Protein AF-A0A0G2EEY4-F1 (afdb_monomer)

Organism: Phaeomoniella chlamydospora (NCBI:txid158046)

Sequence (647 aa):
MYRKHAPSTPTSAEQTAELMSRESFTLDEAPPTPATPGHANTSFKDLPVQDKKSFLLLVMLYFLQGIPMGLAMGSLPFLLKSHLSYGQIGIFSLASYPYSIKLLWSPIVDAIWNPTFGRRKSWIVPVQFLSGLSMIYLGGQIDEMMVAAGANGGSGVWNFTGWWFFLVFMCATQDIAVDGWAISLLSISNISYASTAQTVGLTAGSFLSHTIFLALNAPEFANTWLRKTPKDSGLLTLGGYMIFWGWAYIAITIGMALLKREEKTKEREGIMSVYRSMWGIMKLKNIITIIIIHLISKIGFVTNDAVTNLKLLDKGFGQANLALVVMIDFPFEISLGYYAGKWSNQYGSLTIWSWAFVGRLVAAVFGQLVVMIYPAGPDASVPFWYMLTVIFSHVFSTFMNTVMFVAVSAFHARIADPTIGGTYMTLLATVSNLGGTFPKYFILKLVDLFTMAQSVISTPPTSAQPSPEAVPTATKVLDDIFSSSPNNGHHSTTHMAPAEESLSDLPALRRQHVTAGYREGLSIAKAKTIQAGFDAGYPLGVELGLTVGRVFGILEAIIAATEKSGREPDKLKTLLVRAKRELTVPNFLEGVNDEDLGRDMATQQANDQATHDGIGTQHAPIFAKEKVEQLEEWEKVLEKMFTKQAL

Secondary structure (DSSP, 8-state):
-----PPPPPPHHHHHHHHHTSTT--SSS-------S------GGGS-HHHHHHHHHHHHHHHHHHHHHHIIIIIHHHHGGGTS-HHHHHHHHGGGHHHHHGGGTHHHHHH--BTTTBTTHHHHHHHHHHHHHHHHHHHHHHHHHHHHHHSGGGTHHHHHHHHHHHHHHHHHHHHHHHHHHHHHHS-GGGTTHHHHHHHHHHHHHHHIIIIIHHHHH-HHHHHHHT-SS--SS-SS-HHHHHHHHHHHHHHHHHHHHHH--------PPPHHHHHHHHHHHHTSHHHHHHHHHHHHHGGGTHHHHHHHHHHHHHTT--HHHHHHHHHHHHHHHHHHHHHHHHHHHHH-HHHHHHHHHHHHHHHHHHHHHHHHT----TTPPPPHHHHHHHHHHHHHHHHHHHHHHHHHHHHHHHHS-GGGHHHHHHHHHHHHHHHHHHHHHHHHHHHHHH--------PPPP-------PPPPTTTTTTTSS-----------------------HHHHHHHHHHHHHHHHHHHHHHHHHHHHHHHHHHHHHHHHHHHHHHHHHHHHHHHHHHHTT---HHHHHHHHHHHHHTSHHHHHTT--HHHHHHHHHHHTTSTT--GGGHHHHHHHHHHHHHHHHHHHHHHHHHHHHHHH--

pLDDT: mean 73.18, std 21.39, range [23.12, 98.31]

Solvent-accessible surface area (backbone atoms only — not comparable to full-atom values): 35753 Å² total; per-residue (Å²): 143,83,83,87,79,76,85,76,79,82,49,74,66,56,55,50,52,53,52,66,67,37,93,84,56,61,87,90,51,80,74,83,70,83,67,69,98,52,66,48,78,60,50,81,87,65,45,54,72,64,38,50,53,41,41,53,50,44,19,50,55,26,19,55,46,9,33,63,48,12,28,65,79,45,34,43,60,58,68,39,51,87,43,36,56,72,72,52,48,54,56,40,56,56,20,58,47,42,60,68,52,39,58,78,51,27,33,49,59,70,34,58,56,42,55,91,68,8,61,45,50,54,46,40,44,58,36,37,43,52,42,11,52,49,28,33,57,43,18,76,44,40,70,61,46,48,54,44,16,35,36,85,90,38,65,31,36,56,60,52,22,48,56,46,27,50,46,36,38,33,41,34,53,35,48,36,34,50,60,31,38,37,64,75,52,29,55,85,68,51,36,31,45,46,30,20,21,42,49,38,11,27,50,52,18,18,42,47,33,17,61,52,40,49,47,35,35,33,22,67,53,29,35,74,75,74,41,96,65,79,54,92,57,31,80,41,51,72,28,59,51,31,32,52,49,10,50,48,36,39,54,52,40,51,51,48,65,72,71,53,85,61,78,71,60,87,86,72,57,54,47,68,54,44,48,50,50,53,54,54,50,62,68,35,68,68,48,44,51,50,50,52,48,31,46,50,62,39,64,74,32,44,58,43,76,69,39,41,70,49,54,36,44,78,63,62,60,43,46,71,52,51,54,50,41,54,63,63,33,48,66,51,53,47,56,45,22,54,50,24,20,50,48,23,36,62,69,34,21,67,57,48,21,52,54,20,50,53,49,28,44,53,28,25,55,49,40,50,49,54,58,69,66,55,86,69,57,98,86,61,78,82,52,70,71,56,53,53,50,52,39,50,38,47,43,52,32,50,47,21,49,44,30,26,50,25,8,49,44,21,42,44,55,72,72,35,51,81,93,54,20,24,35,47,41,34,45,54,54,36,45,43,51,44,16,51,59,64,52,48,62,60,48,54,55,48,48,58,74,73,50,82,82,80,79,78,82,76,75,80,83,79,82,90,83,93,78,79,92,75,79,84,65,87,67,66,79,53,71,75,81,76,84,88,88,88,86,90,85,89,89,86,88,86,87,84,88,84,86,89,84,90,79,82,65,66,68,59,52,53,51,50,52,52,54,47,50,50,50,47,50,51,49,51,49,47,56,58,51,51,47,53,51,44,67,62,45,48,64,54,53,49,52,53,51,52,52,54,50,49,55,51,51,51,52,52,49,52,41,54,54,33,51,75,70,75,45,87,47,64,72,55,54,51,49,48,56,49,49,64,55,54,68,30,74,67,61,62,56,64,82,71,56,67,67,59,58,52,52,52,53,61,59,47,69,73,51,91,78,77,58,86,80,56,59,71,71,60,50,56,60,54,56,49,50,60,53,48,53,56,50,53,52,53,49,54,54,48,52,54,50,52,60,64,70,76,106

InterPro domains:
  IPR004752 AmpG-like permease/Acetyl-coenzyme A transporter 1 [PTHR12778] (41-454)
  IPR019191 Essential protein Yae1, N-terminal [PF09811] (517-555)
  IPR024371 Acetyl-coenzyme A transporter 1-like [PF13000] (55-265)
  IPR024371 Acetyl-coenzyme A transporter 1-like [PF13000] (347-457)
  IPR036259 MFS transporter superfamily [G3DSA:1.20.1250.20] (45-459)
  IPR036259 MFS transporter superfamily [SSF103473] (51-451)

Foldseek 3Di:
DDDDDDDDDDDPVNVVVVLVPFPPDDPVDDDPDPPPLAQDLQALVRFDPQQVVLLVLLLQLLLLLLQLVLQQVAVVLLVLVVQDDPVLSVVLNVLQCLLLVLLVCLLVLLQDADLVQASLLRQQLVLLLVLLVLLLVCLVCVVVLSNQCSPPVRPSSVVVSVSSSSNNNSSSSNLLSSQLVLLVRHPLNQSLSSLLSNQLNNLNNSCCNHLVVNCQQQQVSCPPPPDPDGDRGGNDDSSNSSNVSSVVSNVSSVVCSPPDGHTRDDDGDDSVRLVVVLVVQCPDPVNVVLLVCLQALQVLQLCLVQPLVLLCVVQPVAVVLVSVLVVVLSVLSSVLSSVLSSCCSVVNLVVQLVVLSVLLSVLSVLSVVLSVVQPDDNPDDRDPVSSVSNSCSSNSNSSSVSSNSSSVLSVQSSPADSSSRSSSSSVSVSSNVCSSPVCNVVSVVVCVVPDDDDDDPDDDDDDDDDDDDDDDDPRVSSSPPHDDDDDDDDDDDDDDDDDDDDDDCVVVVVVVVVVVVVVVVVVCVCVVQVVVLCVLCVVLVVVLVVLLVVLLVLLVVVCVVCVVVVHDCVVSVVVNVVSVVCSDPCNLPVPDDVVVVVVVVVVVVVPPDDDPNPPSNPVSVVSSVVSVVVSVVSVVVSVVVVVVVVD

Structure (mmCIF, N/CA/C/O backbone):
data_AF-A0A0G2EEY4-F1
#
_entry.id   AF-A0A0G2EEY4-F1
#
loop_
_atom_site.group_PDB
_atom_site.id
_atom_site.type_symbol
_atom_site.label_atom_id
_atom_site.label_alt_id
_atom_site.label_comp_id
_atom_site.label_asym_id
_atom_site.label_entity_id
_atom_site.label_seq_id
_atom_site.pdbx_PDB_ins_code
_atom_site.Cartn_x
_atom_site.Cartn_y
_atom_site.Cartn_z
_atom_site.occupancy
_atom_site.B_iso_or_equiv
_atom_site.auth_seq_id
_atom_site.auth_comp_id
_atom_site.auth_asym_id
_atom_site.auth_atom_id
_atom_site.pdbx_PDB_model_num
ATOM 1 N N . MET A 1 1 ? 12.307 11.952 57.443 1.00 33.12 1 MET A N 1
ATOM 2 C CA . MET A 1 1 ? 10.853 11.690 57.525 1.00 33.12 1 MET A CA 1
ATOM 3 C C . MET A 1 1 ? 10.153 12.442 56.398 1.00 33.12 1 MET A C 1
ATOM 5 O O . MET A 1 1 ? 9.884 13.620 56.552 1.00 33.12 1 MET A O 1
ATOM 9 N N . TYR A 1 2 ? 9.888 11.793 55.265 1.00 28.28 2 TYR A N 1
ATOM 10 C CA . TYR A 1 2 ? 8.934 12.284 54.264 1.00 28.28 2 TYR A CA 1
ATOM 11 C C . TYR A 1 2 ? 7.979 11.123 53.987 1.00 28.28 2 TYR A C 1
ATOM 13 O O . TYR A 1 2 ? 8.386 10.061 53.516 1.00 28.28 2 TYR A O 1
ATOM 21 N N . ARG A 1 3 ? 6.740 11.267 54.459 1.00 30.33 3 ARG A N 1
ATOM 22 C CA . ARG A 1 3 ? 5.714 10.222 54.471 1.00 30.33 3 ARG A CA 1
ATOM 23 C C . ARG A 1 3 ? 5.054 10.176 53.088 1.00 30.33 3 ARG A C 1
ATOM 25 O O . ARG A 1 3 ? 4.710 11.209 52.530 1.00 30.33 3 ARG A O 1
ATOM 32 N N . LYS A 1 4 ? 4.921 8.959 52.556 1.00 38.00 4 LYS A N 1
ATOM 33 C CA . LYS A 1 4 ? 4.266 8.592 51.292 1.00 38.00 4 LYS A CA 1
ATOM 34 C C . LYS A 1 4 ? 2.908 9.286 51.102 1.00 38.00 4 LYS A C 1
ATOM 36 O O . LYS A 1 4 ? 2.014 9.070 51.915 1.00 38.00 4 LYS A O 1
ATOM 41 N N . HIS A 1 5 ? 2.716 9.933 49.955 1.00 29.61 5 HIS A N 1
ATOM 42 C CA . HIS A 1 5 ? 1.408 10.024 49.307 1.00 29.61 5 HIS A CA 1
ATOM 43 C C . HIS A 1 5 ? 1.463 9.198 48.020 1.00 29.61 5 HIS A C 1
ATOM 45 O O . HIS A 1 5 ? 2.138 9.556 47.059 1.00 29.61 5 HIS A O 1
ATOM 51 N N . ALA A 1 6 ? 0.809 8.037 48.038 1.00 37.53 6 ALA A N 1
ATOM 52 C CA . ALA A 1 6 ? 0.463 7.323 46.817 1.00 37.53 6 ALA A CA 1
ATOM 53 C C . ALA A 1 6 ? -0.694 8.085 46.143 1.00 37.53 6 ALA A C 1
ATOM 55 O O . ALA A 1 6 ? -1.624 8.458 46.861 1.00 37.53 6 ALA A O 1
ATOM 56 N N . PRO A 1 7 ? -0.674 8.323 44.821 1.00 39.34 7 PRO A N 1
ATOM 57 C CA . PRO A 1 7 ? -1.836 8.875 44.136 1.00 39.34 7 PRO A CA 1
ATOM 58 C C . PRO A 1 7 ? -2.999 7.874 44.222 1.00 39.34 7 PRO A C 1
ATOM 60 O O . PRO A 1 7 ? -2.822 6.676 43.982 1.00 39.34 7 PRO A O 1
ATOM 63 N N . SER A 1 8 ? -4.161 8.368 44.646 1.00 38.69 8 SER A N 1
ATOM 64 C CA . SER A 1 8 ? -5.423 7.637 44.755 1.00 38.69 8 SER A CA 1
ATOM 65 C C . SER A 1 8 ? -5.923 7.195 43.379 1.00 38.69 8 SER A C 1
ATOM 67 O O . SER A 1 8 ? -5.809 7.931 42.402 1.00 38.69 8 SER A O 1
ATOM 69 N N . THR A 1 9 ? -6.467 5.981 43.300 1.00 44.88 9 THR A N 1
ATOM 70 C CA . THR A 1 9 ? -7.208 5.482 42.133 1.00 44.88 9 THR A CA 1
ATOM 71 C C . THR A 1 9 ? -8.391 6.416 41.853 1.00 44.88 9 THR A C 1
ATOM 73 O O . THR A 1 9 ? -9.078 6.760 42.819 1.00 44.88 9 THR A O 1
ATOM 76 N N . PRO A 1 10 ? -8.644 6.823 40.594 1.00 46.00 10 PRO A N 1
ATOM 77 C CA . PRO A 1 10 ? -9.760 7.705 40.297 1.00 46.00 10 PRO A CA 1
ATOM 78 C C . PRO A 1 10 ? -11.089 7.025 40.633 1.00 46.00 10 PRO A C 1
ATOM 80 O O . PRO A 1 10 ? -11.280 5.830 40.395 1.00 46.00 10 PRO A O 1
ATOM 83 N N . THR A 1 11 ? -11.987 7.790 41.233 1.00 55.84 11 THR A N 1
ATOM 84 C CA . THR A 1 11 ? -13.331 7.356 41.617 1.00 55.84 11 THR A CA 1
ATOM 85 C C . THR A 1 11 ? -14.234 7.234 40.387 1.00 55.84 11 THR A C 1
ATOM 87 O O . THR A 1 11 ? -14.005 7.876 39.361 1.00 55.84 11 THR A O 1
ATOM 90 N N . SER A 1 12 ? -15.304 6.441 40.481 1.00 42.25 12 SER A N 1
ATOM 91 C CA . SER A 1 12 ? -16.326 6.343 39.424 1.00 42.25 12 SER A CA 1
ATOM 92 C C . SER A 1 12 ? -16.917 7.710 39.048 1.00 42.25 12 SER A C 1
ATOM 94 O O . SER A 1 12 ? -17.250 7.947 37.888 1.00 42.25 12 SER A O 1
ATOM 96 N N . ALA A 1 13 ? -16.986 8.637 40.006 1.00 47.41 13 ALA A N 1
ATOM 97 C CA . ALA A 1 13 ? -17.415 10.014 39.787 1.00 47.41 13 ALA A CA 1
ATOM 98 C C . ALA A 1 13 ? -16.435 10.808 38.904 1.00 47.41 13 ALA A C 1
ATOM 100 O O . ALA A 1 13 ? -16.873 11.533 38.015 1.00 47.41 13 ALA A O 1
ATOM 101 N N . GLU A 1 14 ? -15.122 10.638 39.089 1.00 51.22 14 GLU A N 1
ATOM 102 C CA . GLU A 1 14 ? -14.099 11.293 38.258 1.00 51.22 14 GLU A CA 1
ATOM 103 C C . GLU A 1 14 ? -14.108 10.751 36.824 1.00 51.22 14 GLU A C 1
ATOM 105 O O . GLU A 1 14 ? -14.036 11.530 35.878 1.00 51.22 14 GLU A O 1
ATOM 110 N N . GLN A 1 15 ? -14.299 9.439 36.651 1.00 46.41 15 GLN A N 1
ATOM 111 C CA . GLN A 1 15 ? -14.452 8.816 35.328 1.00 46.41 15 GLN A CA 1
ATOM 112 C C . GLN A 1 15 ? -15.723 9.291 34.607 1.00 46.41 15 GLN A C 1
ATOM 114 O O . GLN A 1 15 ? -15.711 9.533 33.401 1.00 46.41 15 GLN A O 1
ATOM 119 N N . THR A 1 16 ? -16.821 9.458 35.347 1.00 49.50 16 THR A N 1
ATOM 120 C CA . THR A 1 16 ? -18.089 9.966 34.802 1.00 49.50 16 THR A CA 1
ATOM 121 C C . THR A 1 16 ? -17.965 11.440 34.412 1.00 49.50 16 THR A C 1
ATOM 123 O O . THR A 1 16 ? -18.373 11.822 33.319 1.00 49.50 16 THR A O 1
ATOM 126 N N . ALA A 1 17 ? -17.340 12.267 35.255 1.00 56.53 17 ALA A N 1
ATOM 127 C CA . ALA A 1 17 ? -17.060 13.668 34.942 1.00 56.53 17 ALA A CA 1
ATOM 128 C C . ALA A 1 17 ? -16.137 13.813 33.720 1.00 56.53 17 ALA A C 1
ATOM 130 O O . ALA A 1 17 ? -16.330 14.708 32.900 1.00 56.53 17 ALA A O 1
ATOM 131 N N . GLU A 1 18 ? -15.168 12.910 33.559 1.00 54.84 18 GLU A N 1
ATOM 132 C CA . GLU A 1 18 ? -14.292 12.869 32.390 1.00 54.84 18 GLU A CA 1
ATOM 133 C C . GLU A 1 18 ? -15.060 12.519 31.107 1.00 54.84 18 GLU A C 1
ATOM 135 O O . GLU A 1 18 ? -14.896 13.207 30.098 1.00 54.84 18 GLU A O 1
ATOM 140 N N . LEU A 1 19 ? -15.944 11.516 31.147 1.00 50.00 19 LEU A N 1
ATOM 141 C CA . LEU A 1 19 ? -16.811 11.161 30.019 1.00 50.00 19 LEU A CA 1
ATOM 142 C C . LEU A 1 19 ? -17.738 12.317 29.630 1.00 50.00 19 LEU A C 1
ATOM 144 O O . LEU A 1 19 ? -17.800 12.658 28.452 1.00 50.00 19 LEU A O 1
ATOM 148 N N . MET A 1 20 ? -18.371 12.968 30.611 1.00 54.22 20 MET A N 1
ATOM 149 C CA . MET A 1 20 ? -19.243 14.129 30.385 1.00 54.22 20 MET A CA 1
ATOM 150 C C . MET A 1 20 ? -18.488 15.366 29.879 1.00 54.22 20 MET A C 1
ATOM 152 O O . MET A 1 20 ? -19.083 16.241 29.260 1.00 54.22 20 MET A O 1
ATOM 156 N N . SER A 1 21 ? -17.175 15.451 30.117 1.00 56.41 21 SER A N 1
ATOM 157 C CA . SER A 1 21 ? -16.342 16.561 29.635 1.00 56.41 21 SER A CA 1
ATOM 158 C C . SER A 1 21 ? -15.940 16.450 28.158 1.00 56.41 21 SER A C 1
ATOM 160 O O . SER A 1 21 ? -15.325 17.374 27.617 1.00 56.41 21 SER A O 1
ATOM 162 N N . ARG A 1 22 ? -16.242 15.325 27.494 1.00 52.56 22 ARG A N 1
ATOM 163 C CA . ARG A 1 22 ? -15.924 15.119 26.075 1.00 52.56 22 ARG A CA 1
ATOM 164 C C . ARG A 1 22 ? -16.878 15.923 25.193 1.00 52.56 22 ARG A C 1
ATOM 166 O O . ARG A 1 22 ? -18.084 15.844 25.356 1.00 52.56 22 ARG A O 1
ATOM 173 N N . GLU A 1 23 ? -16.340 16.624 24.193 1.00 47.50 23 GLU A N 1
ATOM 174 C CA . GLU A 1 23 ? -17.143 17.376 23.205 1.00 47.50 23 GLU A CA 1
ATOM 175 C C . GLU A 1 23 ? -18.112 16.481 22.403 1.00 47.50 23 GLU A C 1
ATOM 177 O O . GLU A 1 23 ? -19.085 16.982 21.851 1.00 47.50 23 GLU A O 1
ATOM 182 N N . SER A 1 24 ? -17.845 15.171 22.325 1.00 46.16 24 SER A N 1
ATOM 183 C CA . SER A 1 24 ? -18.693 14.163 21.675 1.00 46.16 24 SER A CA 1
ATOM 184 C C . SER A 1 24 ? -19.746 13.544 22.601 1.00 46.16 24 SER A C 1
ATOM 186 O O . SER A 1 24 ? -20.557 12.745 22.143 1.00 46.16 24 SER A O 1
ATOM 188 N N . PHE A 1 25 ? -19.738 13.876 23.894 1.00 48.75 25 PHE A N 1
ATOM 189 C CA . PHE A 1 25 ? -20.704 13.341 24.842 1.00 48.75 25 PHE A CA 1
ATOM 190 C C . PHE A 1 25 ? -22.044 14.061 24.686 1.00 48.75 25 PHE A C 1
ATOM 192 O O . PHE A 1 25 ? -22.154 15.261 24.933 1.00 48.75 25 PHE A O 1
ATOM 199 N N . THR A 1 26 ? -23.064 13.311 24.287 1.00 53.41 26 THR A N 1
ATOM 200 C CA . THR A 1 26 ? -24.451 13.763 24.201 1.00 53.41 26 THR A CA 1
ATOM 201 C C . THR A 1 26 ? -25.353 12.731 24.873 1.00 53.41 26 THR A C 1
ATOM 203 O O . THR A 1 26 ? -25.084 11.533 24.806 1.00 53.41 26 THR A O 1
ATOM 206 N N . LEU A 1 27 ? -26.392 13.208 25.561 1.00 52.16 27 LEU A N 1
ATOM 207 C CA . LEU A 1 27 ? -27.461 12.372 26.119 1.00 52.16 27 LEU A CA 1
ATOM 208 C C . LEU A 1 27 ? -28.593 12.142 25.106 1.00 52.16 27 LEU A C 1
ATOM 210 O O . LEU A 1 27 ? -29.451 11.298 25.343 1.00 52.16 27 LEU A O 1
ATOM 214 N N . ASP A 1 28 ? -28.591 12.892 24.000 1.00 50.56 28 ASP A N 1
ATOM 215 C CA . ASP A 1 28 ? -29.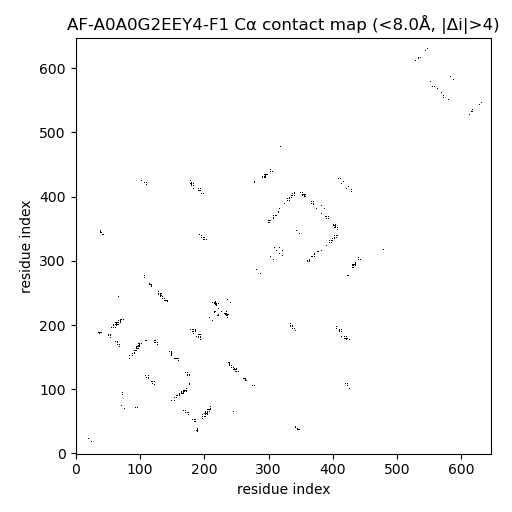630 12.847 22.967 1.00 50.56 28 ASP A CA 1
ATOM 216 C C . ASP A 1 28 ? -29.442 11.663 22.004 1.00 50.56 28 ASP A C 1
ATOM 218 O O . ASP A 1 28 ? -30.354 11.307 21.260 1.00 50.56 28 ASP A O 1
ATOM 222 N N . GLU A 1 29 ? -28.258 11.044 22.009 1.00 45.22 29 GLU A N 1
ATOM 223 C CA . GLU A 1 29 ? -27.963 9.828 21.255 1.00 45.22 29 GLU A CA 1
ATOM 224 C C . GLU A 1 29 ? -27.827 8.657 22.230 1.00 45.22 29 GLU A C 1
ATOM 226 O O . GLU A 1 29 ? -27.139 8.754 23.249 1.00 45.22 29 GLU A O 1
ATOM 231 N N . ALA A 1 30 ? -28.478 7.532 21.919 1.00 40.28 30 ALA A N 1
ATOM 232 C CA . ALA A 1 30 ? -28.330 6.317 22.708 1.00 40.28 30 ALA A CA 1
ATOM 233 C C . ALA A 1 30 ? -26.836 5.953 22.822 1.00 40.28 30 ALA A C 1
ATOM 235 O O . ALA A 1 30 ? -26.112 6.043 21.820 1.00 40.28 30 ALA A O 1
ATOM 236 N N . PRO A 1 31 ? -26.350 5.533 24.009 1.00 41.31 31 PRO A N 1
ATOM 237 C CA . PRO A 1 31 ? -24.970 5.092 24.149 1.00 41.31 31 PRO A CA 1
ATOM 238 C C . PRO A 1 31 ? -24.705 4.015 23.095 1.00 41.31 31 PRO A C 1
ATOM 240 O O . PRO A 1 31 ? -25.585 3.177 22.879 1.00 41.31 31 PRO A O 1
ATOM 243 N N . PRO A 1 32 ? -23.534 4.008 22.427 1.00 39.50 32 PRO A N 1
ATOM 244 C CA . PRO A 1 32 ? -23.224 2.972 21.459 1.00 39.50 32 PRO A CA 1
ATOM 245 C C . PRO A 1 32 ? -23.339 1.638 22.185 1.00 39.50 32 PRO A C 1
ATOM 247 O O . PRO A 1 32 ? -22.487 1.292 23.007 1.00 39.50 32 PRO A O 1
ATOM 250 N N . THR A 1 33 ? -24.427 0.910 21.921 1.00 36.66 33 THR A N 1
ATOM 251 C CA . THR A 1 33 ? -24.608 -0.436 22.445 1.00 36.66 33 THR A CA 1
ATOM 252 C C . THR A 1 33 ? -23.351 -1.186 22.052 1.00 36.66 33 THR A C 1
ATOM 254 O O . THR A 1 33 ? -22.996 -1.144 20.865 1.00 36.66 33 THR A O 1
ATOM 257 N N . PRO A 1 34 ? -22.632 -1.819 22.997 1.00 35.06 34 PRO A N 1
ATOM 258 C CA . PRO A 1 34 ? -21.530 -2.687 22.653 1.00 35.06 34 PRO A CA 1
ATOM 259 C C . PRO A 1 34 ? -22.150 -3.840 21.880 1.00 35.06 34 PRO A C 1
ATOM 261 O O . PRO A 1 34 ? -22.567 -4.845 22.451 1.00 35.06 34 PRO A O 1
ATOM 264 N N . ALA A 1 35 ? -22.274 -3.659 20.568 1.00 37.56 35 ALA A N 1
ATOM 265 C CA . ALA A 1 35 ? -22.628 -4.718 19.673 1.00 37.56 35 ALA A CA 1
ATOM 266 C C . ALA A 1 35 ? -21.573 -5.781 19.947 1.00 37.56 35 ALA A C 1
ATOM 268 O O . ALA A 1 35 ? -20.372 -5.551 19.759 1.00 37.56 35 ALA A O 1
ATOM 269 N N . THR A 1 36 ? -22.015 -6.942 20.431 1.00 38.03 36 THR A N 1
ATOM 270 C CA . THR A 1 36 ? -21.298 -8.195 20.203 1.00 38.03 36 THR A CA 1
ATOM 271 C C . THR A 1 36 ? -20.707 -8.086 18.799 1.00 38.03 36 THR A C 1
ATOM 273 O O . THR A 1 36 ? -21.472 -7.662 17.931 1.00 38.03 36 THR A O 1
ATOM 276 N N . PRO A 1 37 ? -19.403 -8.347 18.566 1.00 42.03 37 PRO A N 1
ATOM 277 C CA . PRO A 1 37 ? -18.764 -8.205 17.256 1.00 42.03 37 PRO A CA 1
ATOM 278 C C . PRO A 1 37 ? -19.414 -9.184 16.272 1.00 42.03 37 PRO A C 1
ATOM 280 O O . PRO A 1 37 ? -18.912 -10.261 15.975 1.00 42.03 37 PRO A O 1
ATOM 283 N N . GLY A 1 38 ? -20.614 -8.828 15.857 1.00 41.00 38 GLY A N 1
ATOM 284 C CA . GLY A 1 38 ? -21.543 -9.566 15.056 1.00 41.00 38 GLY A CA 1
ATOM 285 C C . GLY A 1 38 ? -21.420 -9.006 13.663 1.00 41.00 38 GLY A C 1
ATOM 286 O O . GLY A 1 38 ? -21.261 -7.803 13.457 1.00 41.00 38 GLY A O 1
ATOM 287 N N . HIS A 1 39 ? -21.434 -9.924 12.715 1.00 47.19 39 HIS A N 1
ATOM 288 C CA . HIS A 1 39 ? -21.358 -9.680 11.291 1.00 47.19 39 HIS A CA 1
ATOM 289 C C . HIS A 1 39 ? -22.495 -8.750 10.843 1.00 47.19 39 HIS A C 1
ATOM 291 O O . HIS A 1 39 ? -23.560 -9.217 10.445 1.00 47.19 39 HIS A O 1
ATOM 297 N N . ALA A 1 40 ? -22.307 -7.431 10.905 1.00 49.81 40 ALA A N 1
ATOM 298 C CA . ALA A 1 40 ? -23.234 -6.533 10.241 1.00 49.81 40 ALA A CA 1
ATOM 299 C C . ALA A 1 40 ? -22.999 -6.638 8.733 1.00 49.81 40 ALA A C 1
ATOM 301 O O . ALA A 1 40 ? -21.909 -6.374 8.219 1.00 49.81 40 ALA A O 1
ATOM 302 N N . ASN A 1 41 ? -24.046 -7.034 8.017 1.00 51.12 41 ASN A N 1
ATOM 303 C CA . ASN A 1 41 ? -24.073 -7.107 6.561 1.00 51.12 41 ASN A CA 1
ATOM 304 C C . ASN A 1 41 ? -24.347 -5.728 5.944 1.00 51.12 41 ASN A C 1
ATOM 306 O O . ASN A 1 41 ? -25.256 -5.572 5.133 1.00 51.12 41 ASN A O 1
ATOM 310 N N . THR A 1 42 ? -23.584 -4.708 6.324 1.00 59.50 42 THR A N 1
ATOM 311 C CA . THR A 1 42 ? -23.705 -3.375 5.728 1.00 59.50 42 THR A CA 1
ATOM 312 C C . THR A 1 42 ? -22.937 -3.351 4.409 1.00 59.50 42 THR A C 1
ATOM 314 O O . THR A 1 42 ? -21.707 -3.444 4.361 1.00 59.50 42 THR A O 1
ATOM 317 N N . SER A 1 43 ? -23.662 -3.257 3.292 1.00 66.75 43 SER A N 1
ATOM 318 C CA . SER A 1 43 ? -23.059 -2.876 2.012 1.00 66.75 43 SER A CA 1
ATOM 319 C C . SER A 1 43 ? -22.509 -1.452 2.127 1.00 66.75 43 SER A C 1
ATOM 321 O O . SER A 1 43 ? -22.983 -0.672 2.950 1.00 66.75 43 SER A O 1
ATOM 323 N N . PHE A 1 44 ? -21.564 -1.046 1.275 1.00 69.75 44 PHE A N 1
ATOM 324 C CA . PHE A 1 44 ? -21.042 0.327 1.308 1.00 69.75 44 PHE A CA 1
ATOM 325 C C . PHE A 1 44 ? -22.135 1.389 1.157 1.00 69.75 44 PHE A C 1
ATOM 327 O O . PHE A 1 44 ? -22.056 2.460 1.755 1.00 69.75 44 PHE A O 1
ATOM 334 N N . LYS A 1 45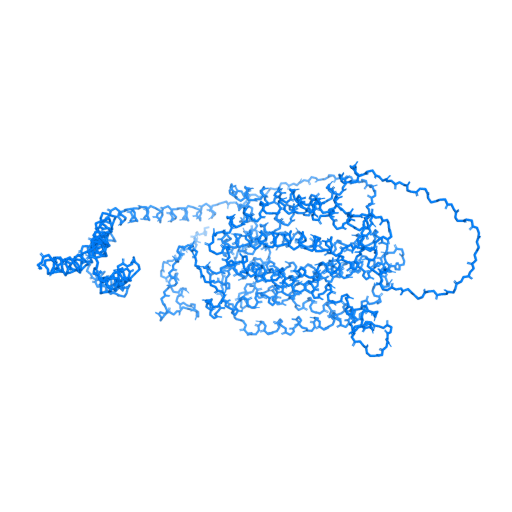 ? -23.194 1.085 0.396 1.00 73.50 45 LYS A N 1
ATOM 335 C CA . LYS A 1 45 ? -24.370 1.960 0.270 1.00 73.50 45 LYS A CA 1
ATOM 336 C C . LYS A 1 45 ? -25.091 2.169 1.603 1.00 73.50 45 LYS A C 1
ATOM 338 O O . LYS A 1 45 ? -25.584 3.270 1.834 1.00 73.50 45 LYS A O 1
ATOM 343 N N . ASP A 1 46 ? -25.033 1.185 2.487 1.00 76.12 46 ASP A N 1
ATOM 344 C CA . ASP A 1 46 ? -25.714 1.168 3.782 1.00 76.12 46 ASP A CA 1
ATOM 345 C C . ASP A 1 46 ? -24.795 1.627 4.924 1.00 76.12 46 ASP A C 1
ATOM 347 O O . ASP A 1 46 ? -25.222 1.706 6.072 1.00 76.12 46 ASP A O 1
ATOM 351 N N . LEU A 1 47 ? -23.530 1.965 4.631 1.00 74.94 47 LEU A N 1
ATOM 352 C CA . LEU A 1 47 ? -22.633 2.528 5.636 1.00 74.94 47 LEU A CA 1
ATOM 353 C C . LEU A 1 47 ? -23.154 3.888 6.133 1.00 74.94 47 LEU A C 1
ATOM 355 O O . LEU A 1 47 ? -23.598 4.714 5.314 1.00 74.94 47 LEU A O 1
ATOM 359 N N . PRO A 1 48 ? -23.015 4.173 7.442 1.00 79.12 48 PRO A N 1
ATOM 360 C CA . PRO A 1 48 ? -23.237 5.504 7.986 1.00 79.12 48 PRO A CA 1
ATOM 361 C C . PRO A 1 48 ? -22.439 6.557 7.212 1.00 79.12 48 PRO A C 1
ATOM 363 O O . PRO A 1 48 ? -21.317 6.315 6.759 1.00 79.12 48 PRO A O 1
ATOM 366 N N . VAL A 1 49 ? -22.997 7.760 7.066 1.00 80.88 49 VAL A N 1
ATOM 367 C CA . VAL A 1 49 ? -22.350 8.852 6.313 1.00 80.88 49 VAL A CA 1
ATOM 368 C C . VAL A 1 49 ? -20.969 9.191 6.886 1.00 80.88 49 VAL A C 1
ATOM 370 O O . VAL A 1 49 ? -20.048 9.509 6.132 1.00 80.88 49 VAL A O 1
ATOM 373 N N . GLN A 1 50 ? -20.803 9.086 8.205 1.00 81.38 50 GLN A N 1
ATOM 374 C CA . GLN A 1 50 ? -19.518 9.269 8.873 1.00 81.38 50 GLN A CA 1
ATOM 375 C C . GLN A 1 50 ? -18.488 8.215 8.449 1.00 81.38 50 GLN A C 1
ATOM 377 O O . GLN A 1 50 ? -17.391 8.590 8.037 1.00 81.38 50 GLN A O 1
ATOM 382 N N . ASP A 1 51 ? -18.856 6.932 8.452 1.00 82.62 51 ASP A N 1
ATOM 383 C CA . ASP A 1 51 ? -17.977 5.838 8.021 1.00 82.62 51 ASP A CA 1
ATOM 384 C C . ASP A 1 51 ? -17.623 5.950 6.534 1.00 82.62 51 ASP A C 1
ATOM 386 O O . ASP A 1 51 ? -16.479 5.714 6.162 1.00 82.62 51 ASP A O 1
ATOM 390 N N . LYS A 1 52 ? -18.550 6.408 5.681 1.00 87.88 52 LYS A N 1
ATOM 391 C CA . LYS A 1 52 ? -18.256 6.707 4.266 1.00 87.88 52 LYS A CA 1
ATOM 392 C C . LYS A 1 52 ? -17.201 7.803 4.120 1.00 87.88 52 LYS A C 1
ATOM 394 O O . LYS A 1 52 ? -16.260 7.652 3.344 1.00 87.88 52 LYS A O 1
ATOM 399 N N . LYS A 1 53 ? -17.331 8.905 4.869 1.00 89.25 53 LYS A N 1
ATOM 400 C CA . LYS A 1 53 ? -16.346 10.003 4.863 1.00 89.25 53 LYS A CA 1
ATOM 401 C C . LYS A 1 53 ? -14.987 9.532 5.387 1.00 89.25 53 LYS A C 1
ATOM 403 O O . LYS A 1 53 ? -13.966 9.844 4.780 1.00 89.25 53 LYS A O 1
ATOM 408 N N . SER A 1 54 ? -14.975 8.768 6.481 1.00 89.06 54 SER A N 1
ATOM 409 C CA . SER A 1 54 ? -13.767 8.151 7.040 1.00 89.06 54 SER A CA 1
ATOM 410 C C . SER A 1 54 ? -13.107 7.193 6.046 1.00 89.06 54 SER A C 1
ATOM 412 O O . SER A 1 54 ? -11.902 7.272 5.838 1.00 89.06 54 SER A O 1
ATOM 414 N N . PHE A 1 55 ? -13.885 6.342 5.377 1.00 89.62 55 PHE A N 1
ATOM 415 C CA . PHE A 1 55 ? -13.396 5.430 4.346 1.00 89.62 55 PHE A CA 1
ATOM 416 C C . PHE A 1 55 ? -12.749 6.181 3.180 1.00 89.62 55 PHE A C 1
ATOM 418 O O . PHE A 1 55 ? -11.634 5.854 2.791 1.00 89.62 55 PHE A O 1
ATOM 425 N N . LEU A 1 56 ? -13.408 7.215 2.645 1.00 92.25 56 LEU A N 1
ATOM 426 C CA . LEU A 1 56 ? -12.854 8.017 1.549 1.00 92.25 56 LEU A CA 1
ATOM 427 C C . LEU A 1 56 ? -11.570 8.746 1.959 1.00 92.25 56 LEU A C 1
ATOM 429 O O . LEU A 1 56 ? -10.635 8.830 1.165 1.00 92.25 56 LEU A O 1
ATOM 433 N N . LEU A 1 57 ? -11.503 9.233 3.202 1.00 92.88 57 LEU A N 1
ATOM 434 C CA . LEU A 1 57 ? -10.277 9.799 3.757 1.00 92.88 57 LEU A CA 1
ATOM 435 C C . LEU A 1 57 ? -9.157 8.751 3.791 1.00 92.88 57 LEU A C 1
ATOM 437 O O . LEU A 1 57 ? -8.059 9.033 3.324 1.00 92.88 57 LEU A O 1
ATOM 441 N N . LEU A 1 58 ? -9.432 7.544 4.294 1.00 93.12 58 LEU A N 1
ATOM 442 C CA . LEU A 1 58 ? -8.456 6.452 4.322 1.00 93.12 58 LEU A CA 1
ATOM 443 C C . LEU A 1 58 ? -7.985 6.089 2.907 1.00 93.12 58 LEU A C 1
ATOM 445 O O . LEU A 1 58 ? -6.781 6.050 2.673 1.00 93.12 58 LEU A O 1
ATOM 449 N N . VAL A 1 59 ? -8.906 5.912 1.949 1.00 94.75 59 VAL A N 1
ATOM 450 C CA . VAL A 1 59 ? -8.571 5.650 0.537 1.00 94.75 59 VAL A CA 1
ATOM 451 C C . VAL A 1 59 ? -7.641 6.728 -0.007 1.00 94.75 59 VAL A C 1
ATOM 453 O O . VAL A 1 59 ? -6.637 6.391 -0.621 1.00 94.75 59 VAL A O 1
ATOM 456 N N . MET A 1 60 ? -7.930 8.009 0.243 1.00 96.38 60 MET A N 1
ATOM 457 C CA . MET A 1 60 ? -7.085 9.116 -0.213 1.00 96.38 60 MET A CA 1
ATOM 458 C C . MET A 1 60 ? -5.681 9.069 0.409 1.00 96.38 60 MET A C 1
ATOM 460 O O . MET A 1 60 ? -4.691 9.268 -0.290 1.00 96.38 60 MET A O 1
ATOM 464 N N . LEU A 1 61 ? -5.569 8.784 1.710 1.00 95.75 61 LEU A N 1
ATOM 465 C CA . LEU A 1 61 ? -4.274 8.709 2.395 1.00 95.75 61 LEU A CA 1
ATOM 466 C C . LEU A 1 61 ? -3.426 7.534 1.888 1.00 95.75 61 LEU A C 1
ATOM 468 O O . LEU A 1 61 ? -2.236 7.714 1.623 1.00 95.75 61 LEU A O 1
ATOM 472 N N . TYR A 1 62 ? -4.031 6.359 1.698 1.00 96.00 62 TYR A N 1
ATOM 473 C CA . TYR A 1 62 ? -3.349 5.203 1.111 1.00 96.00 62 TYR A CA 1
ATOM 474 C C . TYR A 1 62 ? -3.032 5.406 -0.372 1.00 96.00 62 TYR A C 1
ATOM 476 O O . TYR A 1 62 ? -1.987 4.970 -0.847 1.00 96.00 62 TYR A O 1
ATOM 484 N N . PHE A 1 63 ? -3.896 6.109 -1.103 1.00 96.94 63 PHE A N 1
ATOM 485 C CA . PHE A 1 63 ? -3.646 6.489 -2.486 1.00 96.94 63 PHE A CA 1
ATOM 486 C C . PHE A 1 63 ? -2.420 7.385 -2.611 1.00 96.94 63 PHE A C 1
ATOM 488 O O . PHE A 1 63 ? -1.541 7.082 -3.415 1.00 96.94 63 PHE A O 1
ATOM 495 N N . LEU A 1 64 ? -2.307 8.414 -1.764 1.00 96.75 64 LEU A N 1
ATOM 496 C CA . LEU A 1 64 ? -1.106 9.240 -1.708 1.00 96.75 64 LEU A CA 1
ATOM 497 C C . LEU A 1 64 ? 0.131 8.388 -1.446 1.00 96.75 64 LEU A C 1
ATOM 499 O O . LEU A 1 64 ? 1.074 8.485 -2.216 1.00 96.75 64 LEU A O 1
ATOM 503 N N . GLN A 1 65 ? 0.096 7.486 -0.461 1.00 95.50 65 GLN A N 1
ATOM 504 C CA . GLN A 1 65 ? 1.199 6.559 -0.178 1.00 95.50 65 GLN A CA 1
ATOM 505 C C . GLN A 1 65 ? 1.576 5.680 -1.385 1.00 95.50 65 GLN A C 1
ATOM 507 O O . GLN A 1 65 ? 2.755 5.394 -1.595 1.00 95.50 65 GLN A O 1
ATOM 512 N N . GLY A 1 66 ? 0.598 5.268 -2.193 1.00 94.44 66 GLY A N 1
ATOM 513 C CA . GLY A 1 66 ? 0.831 4.492 -3.409 1.00 94.44 66 GLY A CA 1
ATOM 514 C C . GLY A 1 66 ? 1.657 5.240 -4.454 1.00 94.44 66 GLY A C 1
ATOM 515 O O . GLY A 1 66 ? 2.407 4.611 -5.192 1.00 94.44 66 GLY A O 1
ATOM 516 N N . ILE A 1 67 ? 1.598 6.573 -4.489 1.00 97.19 67 ILE A N 1
ATOM 517 C CA . ILE A 1 67 ? 2.307 7.376 -5.492 1.00 97.19 67 ILE A CA 1
ATOM 518 C C . ILE A 1 67 ? 3.836 7.194 -5.422 1.00 97.19 67 ILE A C 1
ATOM 520 O O . ILE A 1 67 ? 4.416 6.739 -6.412 1.00 97.19 67 ILE A O 1
ATOM 524 N N . PRO A 1 68 ? 4.529 7.518 -4.314 1.00 95.94 68 PRO A N 1
ATOM 525 C CA . PRO A 1 68 ? 5.968 7.305 -4.203 1.00 95.94 68 PRO A CA 1
ATOM 526 C C . PRO A 1 68 ? 6.334 5.818 -4.176 1.00 95.94 68 PRO A C 1
ATOM 528 O O . PRO A 1 68 ? 7.389 5.462 -4.692 1.00 95.94 68 PRO A O 1
ATOM 531 N N . MET A 1 69 ? 5.474 4.939 -3.645 1.00 92.62 69 MET A N 1
ATOM 532 C CA . MET A 1 69 ? 5.721 3.491 -3.647 1.00 92.62 69 MET A CA 1
ATOM 533 C C . MET A 1 69 ? 5.739 2.911 -5.068 1.00 92.62 69 MET A C 1
ATOM 535 O O . MET A 1 69 ? 6.660 2.170 -5.406 1.00 92.62 69 MET A O 1
ATOM 539 N N . GLY A 1 70 ? 4.790 3.295 -5.928 1.00 92.81 70 GLY A N 1
ATOM 540 C CA . GLY A 1 70 ? 4.758 2.887 -7.336 1.00 92.81 70 GLY A CA 1
ATOM 541 C C . GLY A 1 70 ? 5.938 3.426 -8.147 1.00 92.81 70 GLY A C 1
ATOM 542 O O . GLY A 1 70 ? 6.477 2.720 -9.001 1.00 92.81 70 GLY A O 1
ATOM 543 N N . LEU A 1 71 ? 6.404 4.644 -7.841 1.00 95.06 71 LEU A N 1
ATOM 544 C CA . LEU A 1 71 ? 7.634 5.180 -8.432 1.00 95.06 71 LEU A CA 1
ATOM 545 C C . LEU A 1 71 ? 8.859 4.373 -7.976 1.00 95.06 71 LEU A C 1
ATOM 547 O O . LEU A 1 71 ? 9.601 3.869 -8.816 1.00 95.06 71 LEU A O 1
ATOM 551 N N . ALA A 1 72 ? 9.042 4.208 -6.663 1.00 93.81 72 ALA A N 1
ATOM 552 C CA . ALA A 1 72 ? 10.199 3.549 -6.056 1.00 93.81 72 ALA A CA 1
ATOM 553 C C . ALA A 1 72 ? 10.329 2.072 -6.437 1.00 93.81 72 ALA A C 1
ATOM 555 O O . ALA A 1 72 ? 11.416 1.614 -6.776 1.00 93.81 72 ALA A O 1
ATOM 556 N N . MET A 1 73 ? 9.230 1.321 -6.379 1.00 86.44 73 MET A N 1
ATOM 557 C CA . MET A 1 73 ? 9.244 -0.127 -6.601 1.00 86.44 73 MET A CA 1
ATOM 558 C C . MET A 1 73 ? 9.003 -0.517 -8.060 1.00 86.44 73 MET A C 1
ATOM 560 O O . MET A 1 73 ? 9.216 -1.674 -8.415 1.00 86.44 73 MET A O 1
ATOM 564 N N . GLY A 1 74 ? 8.551 0.423 -8.890 1.00 86.38 74 GLY A N 1
ATOM 565 C CA . GLY A 1 74 ? 8.093 0.145 -10.243 1.00 86.38 74 GLY A CA 1
ATOM 566 C C . GLY A 1 74 ? 8.812 0.963 -11.310 1.00 86.38 74 GLY A C 1
ATOM 567 O O . GLY A 1 74 ? 9.609 0.427 -12.075 1.00 86.38 74 GLY A O 1
ATOM 568 N N . SER A 1 75 ? 8.505 2.258 -11.404 1.00 89.88 75 SER A N 1
ATOM 569 C CA . SER A 1 75 ? 8.971 3.100 -12.521 1.00 89.88 75 SER A CA 1
ATOM 570 C C . SER A 1 75 ? 10.462 3.415 -12.481 1.00 89.88 75 SER A C 1
ATOM 572 O O . SER A 1 75 ? 11.115 3.440 -13.518 1.00 89.88 75 SER A O 1
ATOM 574 N N . LEU A 1 76 ? 11.034 3.653 -11.301 1.00 92.25 76 LEU A N 1
ATOM 575 C CA . LEU A 1 76 ? 12.434 4.065 -11.195 1.00 92.25 76 LEU A CA 1
ATOM 576 C C . LEU A 1 76 ? 13.434 2.970 -11.534 1.00 92.25 76 LEU A C 1
ATOM 578 O O . LEU A 1 76 ? 14.360 3.283 -12.269 1.00 92.25 76 LEU A O 1
ATOM 582 N N . PRO A 1 77 ? 13.289 1.707 -11.088 1.00 85.56 77 PRO A N 1
ATOM 583 C CA . PRO A 1 77 ? 14.185 0.643 -11.536 1.00 85.56 77 PRO A CA 1
ATOM 584 C C . PRO A 1 77 ? 14.253 0.536 -13.065 1.00 85.56 77 PRO A C 1
ATOM 586 O O . PRO A 1 77 ? 15.321 0.283 -13.615 1.00 85.56 77 PRO A O 1
ATOM 589 N N . PHE A 1 78 ? 13.129 0.787 -13.746 1.00 83.12 78 PHE A N 1
ATOM 590 C CA . PHE A 1 78 ? 13.061 0.829 -15.202 1.00 83.12 78 PHE A CA 1
ATOM 591 C C . PHE A 1 78 ? 13.793 2.046 -15.776 1.00 83.12 78 PHE A C 1
ATOM 593 O O . PHE A 1 78 ? 14.697 1.894 -16.592 1.00 83.12 78 PHE A O 1
ATOM 600 N N . LEU A 1 79 ? 13.452 3.250 -15.314 1.00 86.62 79 LEU A N 1
ATOM 601 C CA . LEU A 1 79 ? 14.057 4.486 -15.813 1.00 86.62 79 LEU A CA 1
ATOM 602 C C . LEU A 1 79 ? 15.555 4.587 -15.489 1.00 86.62 79 LEU A C 1
ATOM 604 O O . LEU A 1 79 ? 16.309 5.207 -16.226 1.00 86.62 79 LEU A O 1
ATOM 608 N N . LEU A 1 80 ? 16.010 3.965 -14.402 1.00 87.31 80 LEU A N 1
ATOM 609 C CA . LEU A 1 80 ? 17.417 3.926 -14.011 1.00 87.31 80 LEU A CA 1
ATOM 610 C C . LEU A 1 80 ? 18.237 2.935 -14.833 1.00 87.31 80 LEU A C 1
ATOM 612 O O . LEU A 1 80 ? 19.460 3.035 -14.818 1.00 87.31 80 LEU A O 1
ATOM 616 N N . LYS A 1 81 ? 17.616 1.997 -15.556 1.00 79.19 81 LYS A N 1
ATOM 617 C CA . LYS A 1 81 ? 18.348 0.978 -16.316 1.00 79.19 81 LYS A CA 1
ATOM 618 C C . LYS A 1 81 ? 19.234 1.567 -17.418 1.00 79.19 81 LYS A C 1
ATOM 620 O O . LYS A 1 81 ? 20.304 1.030 -17.684 1.00 79.19 81 LYS A O 1
ATOM 625 N N . SER A 1 82 ? 18.845 2.692 -18.015 1.00 82.75 82 SER A N 1
ATOM 626 C CA . SER A 1 82 ? 19.681 3.417 -18.985 1.00 82.75 82 SER A CA 1
ATOM 627 C C . SER A 1 82 ? 20.907 4.091 -18.358 1.00 82.75 82 SER A C 1
ATOM 629 O O . SER A 1 82 ? 21.812 4.496 -19.082 1.00 82.75 82 SER A O 1
ATOM 631 N N . HIS A 1 83 ? 20.948 4.223 -17.030 1.00 85.06 83 HIS A N 1
ATOM 632 C CA . HIS A 1 83 ? 21.996 4.945 -16.303 1.00 85.06 83 HIS A CA 1
ATOM 633 C C . HIS A 1 83 ? 22.827 4.042 -15.384 1.00 85.06 83 HIS A C 1
ATOM 635 O O . HIS A 1 83 ? 23.988 4.349 -15.120 1.00 85.06 83 HIS A O 1
ATOM 641 N N . LEU A 1 84 ? 22.246 2.951 -14.880 1.00 83.75 84 LEU A N 1
ATOM 642 C CA . LEU A 1 84 ? 22.803 2.110 -13.826 1.00 83.75 84 LEU A CA 1
ATOM 643 C C . LEU A 1 84 ? 22.966 0.658 -14.279 1.00 83.75 84 LEU A C 1
ATOM 645 O O . LEU A 1 84 ? 22.111 0.082 -14.946 1.00 83.75 84 LEU A O 1
ATOM 649 N N . SER A 1 85 ? 24.039 0.024 -13.814 1.00 82.44 85 SER A N 1
ATOM 650 C CA . SER A 1 85 ? 24.197 -1.430 -13.880 1.00 82.44 85 SER A CA 1
ATOM 651 C C . SER A 1 85 ? 23.182 -2.150 -12.983 1.00 82.44 85 SER A C 1
ATOM 653 O O . SER A 1 85 ? 22.700 -1.607 -11.988 1.00 82.44 85 SER A O 1
ATOM 655 N N . TYR A 1 86 ? 22.922 -3.428 -13.259 1.00 73.69 86 TYR A N 1
ATOM 656 C CA . TYR A 1 86 ? 22.042 -4.258 -12.428 1.00 73.69 86 TYR A CA 1
ATOM 657 C C . TYR A 1 86 ? 22.446 -4.300 -10.948 1.00 73.69 86 TYR A C 1
ATOM 659 O O . TYR A 1 86 ? 21.585 -4.219 -10.074 1.00 73.69 86 TYR A O 1
ATOM 667 N N . GLY A 1 87 ? 23.748 -4.364 -10.645 1.00 75.56 87 GLY A N 1
ATOM 668 C CA . GLY A 1 87 ? 24.233 -4.323 -9.261 1.00 75.56 87 GLY A CA 1
ATOM 669 C C . GLY A 1 87 ? 23.883 -3.009 -8.553 1.00 75.56 87 GLY A C 1
ATOM 670 O O . GLY A 1 87 ? 23.486 -3.014 -7.391 1.00 75.56 87 GLY A O 1
ATOM 671 N N . GLN A 1 88 ? 23.950 -1.887 -9.271 1.00 82.56 88 GLN A N 1
ATOM 672 C CA . GLN A 1 88 ? 23.578 -0.562 -8.768 1.00 82.56 88 GLN A CA 1
ATOM 673 C C . GLN A 1 88 ? 22.059 -0.398 -8.605 1.00 82.56 88 GLN A C 1
ATOM 675 O O . GLN A 1 88 ? 21.613 0.186 -7.622 1.00 82.56 88 GLN A O 1
ATOM 680 N N . ILE A 1 89 ? 21.250 -0.970 -9.500 1.00 78.94 89 ILE A N 1
ATOM 681 C CA . ILE A 1 89 ? 19.792 -1.068 -9.305 1.00 78.94 89 ILE A CA 1
ATOM 682 C C . ILE A 1 89 ? 19.479 -1.915 -8.058 1.00 78.94 89 ILE A C 1
ATOM 684 O O . ILE A 1 89 ? 18.575 -1.590 -7.287 1.00 78.94 89 ILE A O 1
ATOM 688 N N . GLY A 1 90 ? 20.280 -2.954 -7.799 1.00 80.00 90 GLY A N 1
ATOM 689 C CA . GLY A 1 90 ? 20.253 -3.710 -6.548 1.00 80.00 90 GLY A CA 1
ATOM 690 C C . GLY A 1 90 ? 20.484 -2.829 -5.316 1.00 80.00 90 GLY A C 1
ATOM 691 O O . GLY A 1 90 ? 19.731 -2.938 -4.350 1.00 80.00 90 GLY A O 1
ATOM 692 N N . ILE A 1 91 ? 21.446 -1.899 -5.358 1.00 86.56 91 ILE A N 1
ATOM 693 C CA . ILE A 1 91 ? 21.647 -0.901 -4.288 1.00 86.56 91 ILE A CA 1
ATOM 694 C C . ILE A 1 91 ? 20.403 -0.019 -4.137 1.00 86.56 91 ILE A C 1
ATOM 696 O O . ILE A 1 91 ? 19.921 0.159 -3.022 1.00 86.56 91 ILE A O 1
ATOM 700 N N . PHE A 1 92 ? 19.837 0.477 -5.240 1.00 88.44 92 PHE A N 1
ATOM 701 C CA . PHE A 1 92 ? 18.620 1.291 -5.201 1.00 88.44 92 PHE A CA 1
ATOM 702 C C . PHE A 1 92 ? 17.437 0.567 -4.541 1.00 88.44 92 PHE A C 1
ATOM 704 O O . PHE A 1 92 ? 16.677 1.183 -3.795 1.00 88.44 92 PHE A O 1
ATOM 711 N N . SER A 1 93 ? 17.314 -0.752 -4.723 1.00 85.12 93 SER A N 1
ATOM 712 C CA . SER A 1 93 ? 16.254 -1.548 -4.087 1.00 85.12 93 SER A CA 1
ATOM 713 C C . SER A 1 93 ? 16.262 -1.479 -2.550 1.00 85.12 93 SER A C 1
ATOM 715 O O . SER A 1 93 ? 15.210 -1.656 -1.925 1.00 85.12 93 SER A O 1
ATOM 717 N N . LEU A 1 94 ? 17.400 -1.125 -1.930 1.00 87.00 94 LEU A N 1
ATOM 718 C CA . LEU A 1 94 ? 17.506 -0.875 -0.488 1.00 87.00 94 LEU A CA 1
ATOM 719 C C . LEU A 1 94 ? 16.596 0.271 -0.024 1.00 87.00 94 LEU A C 1
ATOM 721 O O . LEU A 1 94 ? 16.175 0.280 1.132 1.00 87.00 94 LEU A O 1
ATOM 725 N N . ALA A 1 95 ? 16.217 1.194 -0.915 1.00 92.12 95 ALA A N 1
ATOM 726 C CA . ALA A 1 95 ? 15.250 2.247 -0.616 1.00 92.12 95 ALA A CA 1
ATOM 727 C C . ALA A 1 95 ? 13.892 1.697 -0.141 1.00 92.12 95 ALA A C 1
ATOM 729 O O . ALA A 1 95 ? 13.191 2.376 0.600 1.00 92.12 95 ALA A O 1
ATOM 730 N N . SER A 1 96 ? 13.529 0.461 -0.507 1.00 87.00 96 SER A N 1
ATOM 731 C CA . SER A 1 96 ? 12.264 -0.176 -0.105 1.00 87.00 96 SER A CA 1
ATOM 732 C C . SER A 1 96 ? 12.262 -0.752 1.322 1.00 87.00 96 SER A C 1
ATOM 734 O O . SER A 1 96 ? 11.199 -1.032 1.883 1.00 87.00 96 SER A O 1
ATOM 736 N N . TYR A 1 97 ? 13.438 -0.912 1.942 1.00 86.94 97 TYR A N 1
ATOM 737 C CA . TYR A 1 97 ? 13.600 -1.613 3.221 1.00 86.94 97 TYR A CA 1
ATOM 738 C C . TYR A 1 97 ? 12.777 -1.043 4.376 1.00 86.94 97 TYR A C 1
ATOM 740 O O . TYR A 1 97 ? 12.230 -1.856 5.128 1.00 86.94 97 TYR A O 1
ATOM 748 N N . PRO A 1 98 ? 12.624 0.289 4.540 1.00 91.00 98 PRO A N 1
ATOM 749 C CA . PRO A 1 98 ? 11.823 0.845 5.621 1.00 91.00 98 PRO A CA 1
ATOM 750 C C . PRO A 1 98 ? 10.434 0.210 5.728 1.00 91.00 98 PRO A C 1
ATOM 752 O O . PRO A 1 98 ? 9.984 -0.123 6.821 1.00 91.00 98 PRO A O 1
ATOM 755 N N . TYR A 1 99 ? 9.786 -0.071 4.598 1.00 83.50 99 TYR A N 1
ATOM 756 C CA . TYR A 1 99 ? 8.457 -0.675 4.595 1.00 83.50 99 TYR A CA 1
ATOM 757 C C . TYR A 1 99 ? 8.417 -2.072 5.248 1.00 83.50 99 TYR A C 1
ATOM 759 O O . TYR A 1 99 ? 7.398 -2.465 5.815 1.00 83.50 99 TYR A O 1
ATOM 767 N N . SER A 1 100 ? 9.538 -2.800 5.223 1.00 82.00 100 SER A N 1
ATOM 768 C CA . SER A 1 100 ? 9.680 -4.147 5.796 1.00 82.00 100 SER A CA 1
ATOM 769 C C . SER A 1 100 ? 10.112 -4.154 7.265 1.00 82.00 100 SER A C 1
ATOM 771 O O . SER A 1 100 ? 9.874 -5.135 7.960 1.00 82.00 100 SER A O 1
ATOM 773 N N . ILE A 1 101 ? 10.747 -3.085 7.754 1.00 86.94 101 ILE A N 1
ATOM 774 C CA . ILE A 1 101 ? 11.261 -3.000 9.136 1.00 86.94 101 ILE A CA 1
ATOM 775 C C . ILE A 1 101 ? 10.492 -2.001 10.010 1.00 86.94 101 ILE A C 1
ATOM 777 O O . ILE A 1 101 ? 10.857 -1.787 11.165 1.00 86.94 101 ILE A O 1
ATOM 781 N N . LYS A 1 102 ? 9.391 -1.437 9.499 1.00 91.00 102 LYS A N 1
ATOM 782 C CA . LYS A 1 102 ? 8.547 -0.435 10.177 1.00 91.00 102 LYS A CA 1
ATOM 783 C C . LYS A 1 102 ? 8.038 -0.834 11.561 1.00 91.00 102 LYS A C 1
ATOM 785 O O . LYS A 1 102 ? 7.796 0.034 12.400 1.00 91.00 102 LYS A O 1
ATOM 790 N N . LEU A 1 103 ? 7.983 -2.138 11.855 1.00 88.69 103 LEU A N 1
ATOM 791 C CA . LEU A 1 103 ? 7.699 -2.640 13.201 1.00 88.69 103 LEU A CA 1
ATOM 792 C C . LEU A 1 103 ? 8.625 -2.031 14.269 1.00 88.69 103 LEU A C 1
ATOM 794 O O . LEU A 1 103 ? 8.182 -1.814 15.393 1.00 88.69 103 LEU A O 1
ATOM 798 N N . LEU A 1 104 ? 9.872 -1.696 13.904 1.00 90.25 104 LEU A N 1
ATOM 799 C CA . LEU A 1 104 ? 10.901 -1.222 14.824 1.00 90.25 104 LEU A CA 1
ATOM 800 C C . LEU A 1 104 ? 10.614 0.172 15.368 1.00 90.25 104 LEU A C 1
ATOM 802 O O . LEU A 1 104 ? 11.024 0.451 16.481 1.00 90.25 104 LEU A O 1
ATOM 806 N N . TRP A 1 105 ? 9.928 1.042 14.623 1.00 93.19 105 TRP A N 1
ATOM 807 C CA . TRP A 1 105 ? 9.580 2.386 15.106 1.00 93.19 105 TRP A CA 1
ATOM 808 C C . TRP A 1 105 ? 8.079 2.596 15.290 1.00 93.19 105 TRP A C 1
ATOM 810 O O . TRP A 1 105 ? 7.679 3.643 15.795 1.00 93.19 105 TRP A O 1
ATOM 820 N N . SER A 1 106 ? 7.240 1.610 14.966 1.00 91.06 106 SER A N 1
ATOM 821 C CA . SER A 1 106 ? 5.798 1.709 15.215 1.00 91.06 106 SER A CA 1
ATOM 822 C C . SER A 1 106 ? 5.417 2.043 16.671 1.00 91.06 106 SER A C 1
ATOM 824 O O . SER A 1 106 ? 4.563 2.916 16.848 1.00 91.06 106 SER A O 1
ATOM 826 N N . PRO A 1 107 ? 6.107 1.532 17.720 1.00 89.81 107 PRO A N 1
ATOM 827 C CA . PRO A 1 107 ? 5.833 1.942 19.101 1.00 89.81 107 PRO A CA 1
ATOM 828 C C . PRO A 1 107 ? 6.154 3.415 19.374 1.00 89.81 107 PRO A C 1
ATOM 830 O O . PRO A 1 107 ? 5.514 4.051 20.208 1.00 89.81 107 PRO A O 1
ATOM 833 N N . ILE A 1 108 ? 7.143 3.974 18.670 1.00 91.38 108 ILE A N 1
ATOM 834 C CA . ILE A 1 108 ? 7.529 5.386 18.790 1.00 91.38 108 ILE A CA 1
ATOM 835 C C . ILE A 1 108 ? 6.422 6.268 18.212 1.00 91.38 108 ILE A C 1
ATOM 837 O O . ILE A 1 108 ? 6.024 7.242 18.850 1.00 91.38 108 ILE A O 1
ATOM 841 N N . VAL A 1 109 ? 5.896 5.891 17.043 1.00 90.94 109 VAL A N 1
ATOM 842 C CA . VAL A 1 109 ? 4.774 6.581 16.388 1.00 90.94 109 VAL A CA 1
ATOM 843 C C . VAL A 1 109 ? 3.529 6.569 17.277 1.00 90.94 109 VAL A C 1
ATOM 845 O O . VAL A 1 109 ? 2.806 7.559 17.363 1.00 90.94 109 VAL A O 1
ATOM 848 N N . ASP A 1 110 ? 3.293 5.471 17.993 1.00 85.44 110 ASP A N 1
ATOM 849 C CA . ASP A 1 110 ? 2.164 5.367 18.913 1.00 85.44 110 ASP A CA 1
ATOM 850 C C . ASP A 1 110 ? 2.340 6.151 20.221 1.00 85.44 110 ASP A C 1
ATOM 852 O O . ASP A 1 110 ? 1.351 6.673 20.741 1.00 85.44 110 ASP A O 1
ATOM 856 N N . ALA A 1 111 ? 3.566 6.246 20.743 1.00 85.69 111 ALA A N 1
ATOM 857 C CA . ALA A 1 111 ? 3.856 6.871 22.033 1.00 85.69 111 ALA A CA 1
ATOM 858 C C . ALA A 1 111 ? 4.081 8.391 21.953 1.00 85.69 111 ALA A C 1
ATOM 860 O O . ALA A 1 111 ? 3.690 9.128 22.861 1.00 85.69 111 ALA A O 1
ATOM 861 N N . ILE A 1 112 ? 4.726 8.882 20.889 1.00 88.94 112 ILE A N 1
ATOM 862 C CA . ILE A 1 112 ? 5.097 10.296 20.750 1.00 88.94 112 ILE A CA 1
ATOM 863 C C . ILE A 1 112 ? 4.040 11.018 19.930 1.00 88.94 112 ILE A C 1
ATOM 865 O O . ILE A 1 112 ? 3.912 10.773 18.740 1.00 88.94 112 ILE A O 1
ATOM 869 N N . TRP A 1 113 ? 3.311 11.952 20.532 1.00 88.12 113 TRP A N 1
ATOM 870 C CA . TRP A 1 113 ? 2.343 12.777 19.812 1.00 88.12 113 TRP A CA 1
ATOM 871 C C . TRP A 1 113 ? 1.933 14.007 20.632 1.00 88.12 113 TRP A C 1
ATOM 873 O O . TRP A 1 113 ? 2.231 14.116 21.828 1.00 88.12 113 TRP A O 1
ATOM 883 N N . ASN A 1 114 ? 1.255 14.959 19.988 1.00 85.06 114 ASN A N 1
ATOM 884 C CA . ASN A 1 114 ? 0.792 16.192 20.613 1.00 85.06 114 ASN A CA 1
ATOM 885 C C . ASN A 1 114 ? -0.715 16.136 20.990 1.00 85.06 114 ASN A C 1
ATOM 887 O O . ASN A 1 114 ? -1.553 16.109 20.086 1.00 85.06 114 ASN A O 1
A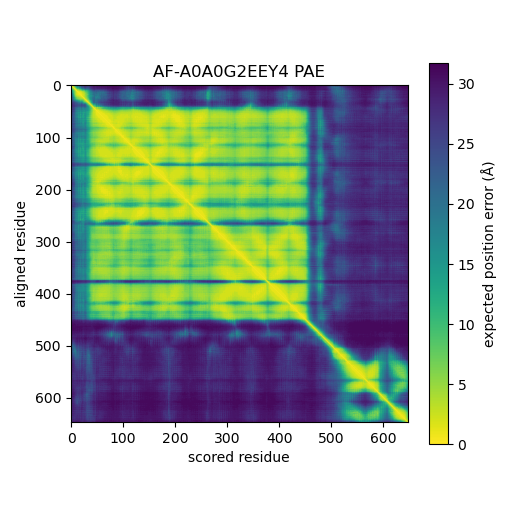TOM 891 N N . PRO A 1 115 ? -1.078 16.214 22.292 1.00 78.06 115 PRO A N 1
ATOM 892 C CA . PRO A 1 115 ? -2.447 16.265 22.817 1.00 78.06 115 PRO A CA 1
ATOM 893 C C . PRO A 1 115 ? -3.360 17.305 22.184 1.00 78.06 115 PRO A C 1
ATOM 895 O O . PRO A 1 115 ? -4.564 17.087 22.094 1.00 78.06 115 PRO A O 1
ATOM 898 N N . THR A 1 116 ? -2.814 18.443 21.750 1.00 80.44 116 THR A N 1
ATOM 899 C CA . THR A 1 116 ? -3.627 19.516 21.165 1.00 80.44 116 THR A CA 1
ATOM 900 C C . THR A 1 116 ? -3.934 19.286 19.692 1.00 80.44 116 THR A C 1
ATOM 902 O O . THR A 1 116 ? -4.964 19.751 19.209 1.00 80.44 116 THR A O 1
ATOM 905 N N . PHE A 1 117 ? -3.060 18.568 18.984 1.00 83.50 117 PHE A N 1
ATOM 906 C CA . PHE A 1 117 ? -3.176 18.330 17.548 1.00 83.50 117 PHE A CA 1
ATOM 907 C C . PHE A 1 117 ? -3.818 16.977 17.213 1.00 83.50 117 PHE A C 1
ATOM 909 O O . PHE A 1 117 ? -4.371 16.822 16.126 1.00 83.50 117 PHE A O 1
ATOM 916 N N . GLY A 1 118 ? -3.793 16.036 18.161 1.00 83.69 118 GLY A N 1
ATOM 917 C CA . GLY A 1 118 ? -4.296 14.673 18.001 1.00 83.69 118 GLY A CA 1
ATOM 918 C C . GLY A 1 118 ? -3.169 13.666 17.780 1.00 83.69 118 GLY A C 1
ATOM 919 O O . GLY A 1 118 ? -2.081 14.015 17.307 1.00 83.69 118 GLY A O 1
ATOM 920 N N . ARG A 1 119 ? -3.404 12.405 18.153 1.00 83.06 119 ARG A N 1
ATOM 921 C CA . ARG A 1 119 ? -2.401 11.335 18.118 1.00 83.06 119 ARG A CA 1
ATOM 922 C C . ARG A 1 119 ? -1.964 11.011 16.695 1.00 83.06 119 ARG A C 1
ATOM 924 O O . ARG A 1 119 ? -0.768 10.933 16.427 1.00 83.06 119 ARG A O 1
ATOM 931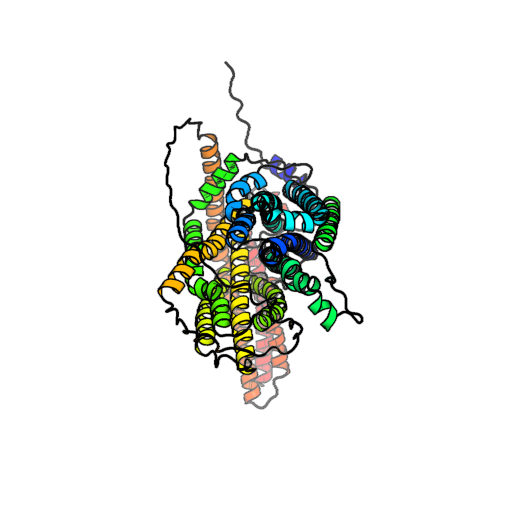 N N . ARG A 1 120 ? -2.911 10.847 15.772 1.00 88.06 120 ARG A N 1
ATOM 932 C CA . ARG A 1 120 ? -2.643 10.406 14.392 1.00 88.06 120 ARG A CA 1
ATOM 933 C C . ARG A 1 120 ? -2.170 11.554 13.519 1.00 88.06 120 ARG A C 1
ATOM 935 O O . ARG A 1 120 ? -1.180 11.420 12.797 1.00 88.06 120 ARG A O 1
ATOM 942 N N . LYS A 1 121 ? -2.796 12.725 13.651 1.00 90.50 121 LYS A N 1
ATOM 943 C CA . LYS A 1 121 ? -2.368 13.916 12.905 1.00 90.50 121 LYS A CA 1
ATOM 944 C C . LYS A 1 121 ? -0.945 14.362 13.220 1.00 90.50 121 LYS A C 1
ATOM 946 O O . LYS A 1 121 ? -0.272 14.856 12.319 1.00 90.50 121 LYS A O 1
ATOM 951 N N . SER A 1 122 ? -0.484 14.160 14.459 1.00 92.38 122 SER A N 1
ATOM 952 C CA . SER A 1 122 ? 0.889 14.483 14.882 1.00 92.38 122 SER A CA 1
ATOM 953 C C . SER A 1 122 ? 1.964 13.804 14.036 1.00 92.38 122 SER A C 1
ATOM 955 O O . SER A 1 122 ? 3.071 14.326 13.963 1.00 92.38 122 SER A O 1
ATOM 957 N N . TRP A 1 123 ? 1.634 12.695 13.370 1.00 93.81 123 TRP A N 1
ATOM 958 C CA . TRP A 1 123 ? 2.537 12.006 12.453 1.00 93.81 123 TRP A CA 1
ATOM 959 C C . TRP A 1 123 ? 2.162 12.192 10.994 1.00 93.81 123 TRP A C 1
ATOM 961 O O . TRP A 1 123 ? 3.036 12.544 10.210 1.00 93.81 123 TRP A O 1
ATOM 971 N N . ILE A 1 124 ? 0.886 12.019 10.626 1.00 94.75 124 ILE A N 1
ATOM 972 C CA . ILE A 1 124 ? 0.463 12.071 9.215 1.00 94.75 124 ILE A CA 1
ATOM 973 C C . ILE A 1 124 ? 0.796 13.432 8.594 1.00 94.75 124 ILE A C 1
ATOM 975 O O . ILE A 1 124 ? 1.321 13.486 7.487 1.00 94.75 124 ILE A O 1
ATOM 979 N N . VAL A 1 125 ? 0.537 14.532 9.309 1.00 95.62 125 VAL A N 1
ATOM 980 C CA . VAL A 1 125 ? 0.738 15.877 8.754 1.00 95.62 125 VAL A CA 1
ATOM 981 C C . VAL A 1 125 ? 2.224 16.161 8.487 1.00 95.62 125 VAL A C 1
ATOM 983 O O . VAL A 1 125 ? 2.552 16.457 7.338 1.00 95.62 125 VAL A O 1
ATOM 986 N N . PRO A 1 126 ? 3.152 16.031 9.460 1.00 96.56 126 PRO A N 1
ATOM 987 C CA . PRO A 1 126 ? 4.569 16.279 9.191 1.00 96.56 126 PRO A CA 1
ATOM 988 C C . PRO A 1 126 ? 5.165 15.374 8.110 1.00 96.56 126 PRO A C 1
ATOM 990 O O . PRO A 1 126 ? 5.877 15.872 7.240 1.00 96.56 126 PRO A O 1
ATOM 993 N N . VAL A 1 127 ? 4.871 14.067 8.125 1.00 97.00 127 VAL A N 1
ATOM 994 C CA . VAL A 1 127 ? 5.470 13.138 7.149 1.00 97.00 127 VAL A CA 1
ATOM 995 C C . VAL A 1 127 ? 4.953 13.380 5.733 1.00 97.00 127 VAL A C 1
ATOM 997 O O . VAL A 1 127 ? 5.728 13.266 4.785 1.00 97.00 127 VAL A O 1
ATOM 1000 N N . GLN A 1 128 ? 3.685 13.774 5.562 1.00 97.06 128 GLN A N 1
ATOM 1001 C CA . GLN A 1 128 ? 3.158 14.141 4.247 1.00 97.06 128 GLN A CA 1
ATOM 1002 C C . GLN A 1 128 ? 3.723 15.470 3.744 1.00 97.06 128 GLN A C 1
ATOM 1004 O O . GLN A 1 128 ? 4.062 15.566 2.566 1.00 97.06 128 GLN A O 1
ATOM 1009 N N . PHE A 1 129 ? 3.900 16.470 4.615 1.00 97.69 129 PHE A N 1
ATOM 1010 C CA . PHE A 1 129 ? 4.583 17.713 4.240 1.00 97.69 129 PHE A CA 1
ATOM 1011 C C . PHE A 1 129 ? 6.024 17.457 3.804 1.00 97.69 129 PHE A C 1
ATOM 1013 O O . PHE A 1 129 ? 6.436 17.934 2.750 1.00 97.69 129 PHE A O 1
ATOM 1020 N N . LEU A 1 130 ? 6.774 16.675 4.584 1.00 97.81 130 LEU A N 1
ATOM 1021 C CA . LEU A 1 130 ? 8.141 16.292 4.239 1.00 97.81 130 LEU A CA 1
ATOM 1022 C C . LEU A 1 130 ? 8.184 15.522 2.917 1.00 97.81 130 LEU A C 1
ATOM 1024 O O . LEU A 1 130 ? 8.994 15.851 2.059 1.00 97.81 130 LEU A O 1
ATOM 1028 N N . SER A 1 131 ? 7.271 14.570 2.711 1.00 97.38 131 SER A N 1
ATOM 1029 C CA . SER A 1 131 ? 7.166 13.831 1.446 1.00 97.38 131 SER A CA 1
ATOM 1030 C C . SER A 1 131 ? 6.882 14.762 0.267 1.00 97.38 131 SER A C 1
ATOM 1032 O O . SER A 1 131 ? 7.569 14.688 -0.747 1.00 97.38 131 SER A O 1
ATOM 1034 N N . GLY A 1 132 ? 5.922 15.682 0.411 1.00 97.88 132 GLY A N 1
ATOM 1035 C CA . GLY A 1 132 ? 5.567 16.640 -0.633 1.00 97.88 132 GLY A CA 1
ATOM 1036 C C . GLY A 1 132 ? 6.720 17.579 -0.992 1.00 97.88 132 GLY A C 1
ATOM 1037 O O . GLY A 1 132 ? 7.033 17.749 -2.170 1.00 97.88 132 GLY A O 1
ATOM 1038 N N . LEU A 1 133 ? 7.413 18.124 0.013 1.00 98.00 133 LEU A N 1
ATOM 1039 C CA . LEU A 1 133 ? 8.595 18.969 -0.185 1.00 98.00 133 LEU A CA 1
ATOM 1040 C C . LEU A 1 133 ? 9.747 18.199 -0.837 1.00 98.00 133 LEU A C 1
ATOM 1042 O O . LEU A 1 133 ? 10.366 18.704 -1.772 1.00 98.00 133 LEU A O 1
ATOM 1046 N N . SER A 1 134 ? 10.013 16.969 -0.392 1.00 97.00 134 SER A N 1
ATOM 1047 C CA . SER A 1 134 ? 11.028 16.110 -1.001 1.00 97.00 134 SER A CA 1
ATOM 1048 C C . SER A 1 134 ? 10.689 15.758 -2.445 1.00 97.00 134 SER A C 1
ATOM 1050 O O . SER A 1 134 ? 11.579 15.784 -3.285 1.00 97.00 134 SER A O 1
ATOM 1052 N N . MET A 1 135 ? 9.422 15.493 -2.771 1.00 97.69 135 MET A N 1
ATOM 1053 C CA . MET A 1 135 ? 8.998 15.243 -4.151 1.00 97.69 135 MET A CA 1
ATOM 1054 C C . MET A 1 135 ? 9.132 16.481 -5.044 1.00 97.69 135 MET A C 1
ATOM 1056 O O . MET A 1 135 ? 9.561 16.342 -6.184 1.00 97.69 135 MET A O 1
ATOM 1060 N N . ILE A 1 136 ? 8.832 17.684 -4.540 1.00 98.31 136 ILE A N 1
ATOM 1061 C CA . ILE A 1 136 ? 9.058 18.939 -5.280 1.00 98.31 136 ILE A CA 1
ATOM 1062 C C . ILE A 1 136 ? 10.555 19.153 -5.526 1.00 98.31 136 ILE A C 1
ATOM 1064 O O . ILE A 1 136 ? 10.958 19.423 -6.656 1.00 98.31 136 ILE A O 1
ATOM 1068 N N . TYR A 1 137 ? 11.380 19.005 -4.484 1.00 97.44 137 TYR A N 1
ATOM 1069 C CA . TYR A 1 137 ? 12.832 19.164 -4.582 1.00 97.44 137 TYR A CA 1
ATOM 1070 C C . TYR A 1 137 ? 13.444 18.165 -5.566 1.00 97.44 137 TYR A C 1
ATOM 1072 O O . TYR A 1 137 ? 14.161 18.568 -6.482 1.00 97.44 137 TYR A O 1
ATOM 1080 N N . LEU A 1 138 ? 13.128 16.877 -5.404 1.00 96.25 138 LEU A N 1
ATOM 1081 C CA . LEU A 1 138 ? 13.604 15.824 -6.292 1.00 96.25 138 LEU A CA 1
ATOM 1082 C C . LEU A 1 138 ? 13.099 16.052 -7.708 1.00 96.25 138 LEU A C 1
ATOM 1084 O O . LEU A 1 138 ? 13.896 16.022 -8.630 1.00 96.25 138 LEU A O 1
ATOM 1088 N N . GLY A 1 139 ? 11.814 16.355 -7.892 1.00 96.69 139 GLY A N 1
ATOM 1089 C CA . GLY A 1 139 ? 11.244 16.570 -9.216 1.00 96.69 139 GLY A CA 1
ATOM 1090 C C . GLY A 1 139 ? 11.902 17.715 -9.993 1.00 96.69 139 GLY A C 1
ATOM 1091 O O . GLY A 1 139 ? 11.974 17.647 -11.215 1.00 96.69 139 GLY A O 1
ATOM 1092 N N . GLY A 1 140 ? 12.449 18.723 -9.307 1.00 95.88 140 GLY A N 1
ATOM 1093 C CA . GLY A 1 140 ? 13.204 19.807 -9.943 1.00 95.88 140 GLY A CA 1
ATOM 1094 C C . GLY A 1 140 ? 14.579 19.409 -10.494 1.00 95.88 140 GLY A C 1
ATOM 1095 O O . GLY A 1 140 ? 15.099 20.115 -11.347 1.00 95.88 140 GLY A O 1
ATOM 1096 N N . GLN A 1 141 ? 15.164 18.302 -10.029 1.00 95.25 141 GLN A N 1
ATOM 1097 C CA . GLN A 1 141 ? 16.536 17.895 -10.372 1.00 95.25 141 GLN A CA 1
ATOM 1098 C C . GLN A 1 141 ? 16.680 16.386 -10.637 1.00 95.25 141 GLN A C 1
ATOM 1100 O O . GLN A 1 141 ? 17.788 15.855 -10.660 1.00 95.25 141 GLN A O 1
ATOM 1105 N N . ILE A 1 142 ? 15.566 15.670 -10.823 1.00 94.31 142 ILE A N 1
ATOM 1106 C CA . ILE A 1 142 ? 15.557 14.203 -10.870 1.00 94.31 142 ILE A CA 1
ATOM 1107 C C . ILE A 1 142 ? 16.346 13.665 -12.062 1.00 94.31 142 ILE A C 1
ATOM 1109 O O . ILE A 1 142 ? 17.085 12.698 -11.905 1.00 94.31 142 ILE A O 1
ATOM 1113 N N . ASP A 1 143 ? 16.251 14.328 -13.216 1.00 90.88 143 ASP A N 1
ATOM 1114 C CA . ASP A 1 143 ? 16.945 13.920 -14.437 1.00 90.88 143 ASP A CA 1
ATOM 1115 C C . ASP A 1 143 ? 18.470 14.045 -14.255 1.00 90.88 143 ASP A C 1
ATOM 1117 O O . ASP A 1 143 ? 19.220 13.110 -14.541 1.00 90.88 143 ASP A O 1
ATOM 1121 N N . GLU A 1 144 ? 18.934 15.156 -13.669 1.00 92.12 144 GLU A N 1
ATOM 1122 C CA . GLU A 1 144 ? 20.346 15.361 -13.321 1.00 92.12 144 GLU A CA 1
ATOM 1123 C C . GLU A 1 144 ? 20.825 14.344 -12.280 1.00 92.12 144 GLU A C 1
ATOM 1125 O O . GLU A 1 144 ? 21.910 13.775 -12.411 1.00 92.12 144 GLU A O 1
ATOM 1130 N N . MET A 1 145 ? 20.003 14.059 -11.266 1.00 92.19 145 MET A N 1
ATOM 1131 C CA . MET A 1 145 ? 20.321 13.073 -10.234 1.00 92.19 145 MET A CA 1
ATOM 1132 C C . MET A 1 145 ? 20.407 11.646 -10.784 1.00 92.19 145 MET A C 1
ATOM 1134 O O . MET A 1 145 ? 21.247 10.879 -10.317 1.00 92.19 145 MET A O 1
ATOM 1138 N N . MET A 1 146 ? 19.578 11.277 -11.764 1.00 91.12 146 MET A N 1
ATOM 1139 C CA . MET A 1 146 ? 19.641 9.965 -12.414 1.00 91.12 146 MET A CA 1
ATOM 1140 C C . MET A 1 146 ? 20.923 9.801 -13.235 1.00 91.12 146 MET A C 1
ATOM 1142 O O . MET A 1 146 ? 21.582 8.765 -13.147 1.00 91.12 146 MET A O 1
ATOM 1146 N N . VAL A 1 147 ? 21.328 10.838 -13.974 1.00 89.88 147 VAL A N 1
ATOM 1147 C CA . VAL A 1 147 ? 22.606 10.844 -14.703 1.00 89.88 147 VAL A CA 1
ATOM 1148 C C . VAL A 1 147 ? 23.786 10.791 -13.727 1.00 89.88 147 VAL A C 1
ATOM 1150 O O . VAL A 1 147 ? 24.697 9.978 -13.892 1.00 89.88 147 VAL A O 1
ATOM 1153 N N . ALA A 1 148 ? 23.752 11.603 -12.667 1.00 89.38 148 ALA A N 1
ATOM 1154 C CA . ALA A 1 148 ? 24.786 11.626 -11.636 1.00 89.38 148 ALA A CA 1
ATOM 1155 C C . ALA A 1 148 ? 24.879 10.304 -10.856 1.00 89.38 148 ALA A C 1
ATOM 1157 O O . ALA A 1 148 ? 25.963 9.946 -10.395 1.00 89.38 148 ALA A O 1
ATOM 1158 N N . ALA A 1 149 ? 23.777 9.556 -10.730 1.00 87.94 149 ALA A N 1
ATOM 1159 C CA . ALA A 1 149 ? 23.778 8.252 -10.079 1.00 87.94 149 ALA A CA 1
ATOM 1160 C C . ALA A 1 149 ? 24.686 7.252 -10.813 1.00 87.94 149 ALA A C 1
ATOM 1162 O O . ALA A 1 149 ? 25.444 6.537 -10.161 1.00 87.94 149 ALA A O 1
ATOM 1163 N N . GLY A 1 150 ? 24.660 7.238 -12.149 1.00 80.94 150 GLY A N 1
ATOM 1164 C CA . GLY A 1 150 ? 25.515 6.371 -12.972 1.00 80.94 150 GLY A CA 1
ATOM 1165 C C . GLY A 1 150 ? 26.962 6.851 -13.118 1.00 80.94 150 GLY A C 1
ATOM 1166 O O . GLY A 1 150 ? 27.848 6.069 -13.466 1.00 80.94 150 GLY A O 1
ATOM 1167 N N . ALA A 1 151 ? 27.227 8.127 -12.829 1.00 79.50 151 ALA A N 1
ATOM 1168 C CA . ALA A 1 151 ? 28.549 8.727 -12.965 1.00 79.50 151 ALA A CA 1
ATOM 1169 C C . ALA A 1 151 ? 29.557 8.207 -11.914 1.00 79.50 151 ALA A C 1
ATOM 1171 O O . ALA A 1 151 ? 29.194 7.650 -10.875 1.00 79.50 151 ALA A O 1
ATOM 1172 N N . ASN A 1 152 ? 30.856 8.403 -12.178 1.00 75.50 152 ASN A N 1
ATOM 1173 C CA . ASN A 1 152 ? 31.959 8.105 -11.247 1.00 75.50 152 ASN A CA 1
ATOM 1174 C C . ASN A 1 152 ? 31.906 6.685 -10.643 1.00 75.50 152 ASN A C 1
ATOM 1176 O O . ASN A 1 152 ? 32.004 6.514 -9.424 1.00 75.50 152 ASN A O 1
ATOM 1180 N N . GLY A 1 153 ? 31.686 5.670 -11.485 1.00 69.00 153 GLY A N 1
ATOM 1181 C CA . GLY A 1 153 ? 31.639 4.264 -11.065 1.00 69.00 153 GLY A CA 1
ATOM 1182 C C . GLY A 1 153 ? 30.435 3.891 -10.187 1.00 69.00 153 GLY A C 1
ATOM 1183 O O . GLY A 1 153 ? 30.461 2.845 -9.543 1.00 69.00 153 GLY A O 1
ATOM 1184 N N . GLY A 1 154 ? 29.383 4.719 -10.139 1.00 71.69 154 GLY A N 1
ATOM 1185 C CA . GLY A 1 154 ? 28.171 4.460 -9.352 1.00 71.69 154 GLY A CA 1
ATOM 1186 C C . GLY A 1 154 ? 28.172 4.996 -7.931 1.00 71.69 154 GLY A C 1
ATOM 1187 O O . GLY A 1 154 ? 27.298 4.637 -7.144 1.00 71.69 154 GLY A O 1
ATOM 1188 N N . SER A 1 155 ? 29.139 5.836 -7.568 1.00 74.12 155 SER A N 1
ATOM 1189 C CA . SER A 1 155 ? 29.166 6.469 -6.242 1.00 74.12 155 SER A CA 1
ATOM 1190 C C . SER A 1 155 ? 27.917 7.324 -5.976 1.00 74.12 155 SER A C 1
ATOM 1192 O O . SER A 1 155 ? 27.433 7.367 -4.844 1.00 74.12 155 SER A O 1
ATOM 1194 N N . GLY A 1 156 ? 27.337 7.929 -7.020 1.00 83.12 156 GLY A N 1
ATOM 1195 C CA . GLY A 1 156 ? 26.113 8.730 -6.931 1.00 83.12 156 GLY A CA 1
ATOM 1196 C C . GLY A 1 156 ? 24.843 7.930 -6.610 1.00 83.12 156 GLY A C 1
ATOM 1197 O O . GLY A 1 156 ? 23.867 8.508 -6.126 1.00 83.12 156 GLY A O 1
ATOM 1198 N N . VAL A 1 157 ? 24.850 6.605 -6.810 1.00 88.88 157 VAL A N 1
ATOM 1199 C CA . VAL A 1 157 ? 23.693 5.731 -6.539 1.00 88.88 157 VAL A CA 1
ATOM 1200 C C . VAL A 1 157 ? 23.272 5.796 -5.078 1.00 88.88 157 VAL A C 1
ATOM 1202 O O . VAL A 1 157 ? 22.078 5.786 -4.791 1.00 88.88 157 VAL A O 1
ATOM 1205 N N . TRP A 1 158 ? 24.219 5.910 -4.144 1.00 90.44 158 TRP A N 1
ATOM 1206 C CA . TRP A 1 158 ? 23.911 5.991 -2.715 1.00 90.44 158 TRP A CA 1
ATOM 1207 C C . TRP A 1 158 ? 23.159 7.267 -2.347 1.00 90.44 158 TRP A C 1
ATOM 1209 O O . TRP A 1 158 ? 22.218 7.209 -1.560 1.00 90.44 158 TRP A O 1
ATOM 1219 N N . ASN A 1 159 ? 23.517 8.403 -2.953 1.00 91.81 159 ASN A N 1
ATOM 1220 C CA . ASN A 1 159 ? 22.799 9.658 -2.743 1.00 91.81 159 ASN A CA 1
ATOM 1221 C C . ASN A 1 159 ? 21.366 9.569 -3.291 1.00 91.81 159 ASN A C 1
ATOM 1223 O O . ASN A 1 159 ? 20.409 9.906 -2.596 1.00 91.81 159 ASN A O 1
ATOM 1227 N N . PHE A 1 160 ? 21.211 9.043 -4.510 1.00 93.38 160 PHE A N 1
ATOM 1228 C CA . PHE A 1 160 ? 19.896 8.809 -5.108 1.00 93.38 160 PHE A CA 1
ATOM 1229 C C . PHE A 1 160 ? 19.045 7.870 -4.236 1.00 93.38 160 PHE A C 1
ATOM 1231 O O . PHE A 1 160 ? 17.912 8.185 -3.878 1.00 93.38 160 PHE A O 1
ATOM 1238 N N . THR A 1 161 ? 19.628 6.746 -3.817 1.00 93.75 161 THR A N 1
ATOM 1239 C CA . THR A 1 161 ? 18.989 5.753 -2.943 1.00 93.75 161 THR A CA 1
ATOM 1240 C C . THR A 1 161 ? 18.607 6.355 -1.594 1.00 93.75 161 THR A C 1
ATOM 1242 O O . THR A 1 161 ? 17.530 6.055 -1.097 1.00 93.75 161 THR A O 1
ATOM 1245 N N . GLY A 1 162 ? 19.430 7.232 -1.013 1.00 95.19 162 GLY A N 1
ATOM 1246 C CA . GLY A 1 162 ? 19.152 7.889 0.266 1.00 95.19 162 GLY A CA 1
ATOM 1247 C C . GLY A 1 162 ? 17.889 8.753 0.242 1.00 95.19 162 GLY A C 1
ATOM 1248 O O . GLY A 1 162 ? 17.073 8.680 1.160 1.00 95.19 162 GLY A O 1
ATOM 1249 N N . TRP A 1 163 ? 17.670 9.510 -0.834 1.00 95.19 163 TRP A N 1
ATOM 1250 C CA . TRP A 1 163 ? 16.452 10.308 -1.004 1.00 95.19 163 TRP A CA 1
ATOM 1251 C C . TRP A 1 163 ? 15.192 9.454 -1.155 1.00 95.19 163 TRP A C 1
ATOM 1253 O O . TRP A 1 163 ? 14.158 9.747 -0.550 1.00 95.19 163 TRP A O 1
ATOM 1263 N N . TRP A 1 164 ? 15.273 8.367 -1.921 1.00 95.38 164 TRP A N 1
ATOM 1264 C CA . TRP A 1 164 ? 14.150 7.443 -2.073 1.00 95.38 164 TRP A CA 1
ATOM 1265 C C . TRP A 1 164 ? 13.908 6.610 -0.816 1.00 95.38 164 TRP A C 1
ATOM 1267 O O . TRP A 1 164 ? 12.757 6.396 -0.448 1.00 95.38 164 TRP A O 1
ATOM 1277 N N . PHE A 1 165 ? 14.964 6.225 -0.098 1.00 95.75 165 PHE A N 1
ATOM 1278 C CA . PHE A 1 165 ? 14.867 5.621 1.228 1.00 95.75 165 PHE A CA 1
ATOM 1279 C C . PHE A 1 165 ? 14.128 6.554 2.189 1.00 95.75 165 PHE A C 1
ATOM 1281 O O . PHE A 1 165 ? 13.235 6.109 2.905 1.00 95.75 165 PHE A O 1
ATOM 1288 N N . PHE A 1 166 ? 14.448 7.852 2.177 1.00 96.88 166 PHE A N 1
ATOM 1289 C CA . PHE A 1 166 ? 13.745 8.851 2.978 1.00 96.88 166 PHE A CA 1
ATOM 1290 C C . PHE A 1 166 ? 12.254 8.932 2.618 1.00 96.88 166 PHE A C 1
ATOM 1292 O O . PHE A 1 166 ? 11.412 8.846 3.511 1.00 96.88 166 PHE A O 1
ATOM 1299 N N . LEU A 1 167 ? 11.908 9.028 1.327 1.00 96.25 167 LEU A N 1
ATOM 1300 C CA . LEU A 1 167 ? 10.508 9.046 0.883 1.00 96.25 167 LEU A CA 1
ATOM 1301 C C . LEU A 1 167 ? 9.750 7.777 1.298 1.00 96.25 167 LEU A C 1
ATOM 1303 O O . LEU A 1 167 ? 8.641 7.865 1.827 1.00 96.25 167 LEU A O 1
ATOM 1307 N N . VAL A 1 168 ? 10.346 6.596 1.117 1.00 95.31 168 VAL A N 1
ATOM 1308 C CA . VAL A 1 168 ? 9.733 5.324 1.528 1.00 95.31 168 VAL A CA 1
ATOM 1309 C C . VAL A 1 168 ? 9.621 5.229 3.051 1.00 95.31 168 VAL A C 1
ATOM 1311 O O . VAL A 1 168 ? 8.619 4.731 3.560 1.00 95.31 168 VAL A O 1
ATOM 1314 N N . PHE A 1 169 ? 10.591 5.745 3.805 1.00 96.38 169 PHE A N 1
ATOM 1315 C CA . PHE A 1 169 ? 10.527 5.820 5.265 1.00 96.38 169 PHE A CA 1
ATOM 1316 C C . PHE A 1 169 ? 9.387 6.735 5.748 1.00 96.38 169 PHE A C 1
ATOM 1318 O O . PHE A 1 169 ? 8.657 6.370 6.675 1.00 96.38 169 PHE A O 1
ATOM 1325 N N . MET A 1 170 ? 9.163 7.878 5.088 1.00 97.00 170 MET A N 1
ATOM 1326 C CA . MET A 1 170 ? 7.996 8.732 5.347 1.00 97.00 170 MET A CA 1
ATOM 1327 C C . MET A 1 170 ? 6.685 7.999 5.042 1.00 97.00 170 MET A C 1
ATOM 1329 O O . MET A 1 170 ? 5.767 8.027 5.861 1.00 97.00 170 MET A O 1
ATOM 1333 N N . CYS A 1 171 ? 6.617 7.267 3.926 1.00 95.44 171 CYS A N 1
ATOM 1334 C CA . CYS A 1 171 ? 5.451 6.460 3.557 1.00 95.44 171 CYS A CA 1
ATOM 1335 C C . CYS A 1 171 ? 5.169 5.343 4.563 1.00 95.44 171 CYS A C 1
ATOM 1337 O O . CYS A 1 171 ? 4.028 5.156 4.970 1.00 95.44 171 CYS A O 1
ATOM 1339 N N . ALA A 1 172 ? 6.202 4.634 5.015 1.00 93.44 172 ALA A N 1
ATOM 1340 C CA . ALA A 1 172 ? 6.080 3.592 6.027 1.00 93.44 172 ALA A CA 1
ATOM 1341 C C . ALA A 1 172 ? 5.632 4.157 7.388 1.00 93.44 172 ALA A C 1
ATOM 1343 O O . ALA A 1 172 ? 4.868 3.516 8.104 1.00 93.44 172 ALA A O 1
ATOM 1344 N N . THR A 1 173 ? 6.066 5.370 7.736 1.00 95.56 173 THR A N 1
ATOM 1345 C CA . THR A 1 173 ? 5.627 6.064 8.958 1.00 95.56 173 THR A CA 1
ATOM 1346 C C . THR A 1 173 ? 4.180 6.542 8.851 1.00 95.56 173 THR A C 1
ATOM 1348 O O . THR A 1 173 ? 3.415 6.410 9.808 1.00 95.56 173 THR A O 1
ATOM 1351 N N . GLN A 1 174 ? 3.781 7.047 7.681 1.00 95.25 174 GLN A N 1
ATOM 1352 C CA . GLN A 1 174 ? 2.391 7.380 7.390 1.00 95.25 174 GLN A CA 1
ATOM 1353 C C . GLN A 1 174 ? 1.501 6.139 7.506 1.00 95.25 174 GLN A C 1
ATOM 1355 O O . GLN A 1 174 ? 0.468 6.207 8.159 1.00 95.25 174 GLN A O 1
ATOM 1360 N N . ASP A 1 175 ? 1.916 5.017 6.924 1.00 92.88 175 ASP A N 1
ATOM 1361 C CA . ASP A 1 175 ? 1.188 3.747 6.943 1.00 92.88 175 ASP A CA 1
ATOM 1362 C C . ASP A 1 175 ? 0.886 3.281 8.379 1.00 92.88 175 ASP A C 1
ATOM 1364 O O . ASP A 1 175 ? -0.276 3.055 8.704 1.00 92.88 175 ASP A O 1
ATOM 1368 N N . ILE A 1 176 ? 1.879 3.302 9.285 1.00 92.44 176 ILE A N 1
ATOM 1369 C CA . ILE A 1 176 ? 1.672 3.007 10.720 1.00 92.44 176 ILE A CA 1
ATOM 1370 C C . ILE A 1 176 ? 0.580 3.907 11.321 1.00 92.44 176 ILE A C 1
ATOM 1372 O O . ILE A 1 176 ? -0.303 3.444 12.051 1.00 92.44 176 ILE A O 1
ATOM 1376 N N . ALA A 1 177 ? 0.655 5.212 11.047 1.00 91.75 177 ALA A N 1
ATOM 1377 C CA . ALA A 1 177 ? -0.275 6.182 11.608 1.00 91.75 177 ALA A CA 1
ATOM 1378 C C . ALA A 1 177 ? -1.689 6.031 11.025 1.00 91.75 177 ALA A C 1
ATOM 1380 O O . ALA A 1 177 ? -2.658 6.134 11.775 1.00 91.75 177 ALA A O 1
ATOM 1381 N N . VAL A 1 178 ? -1.821 5.770 9.722 1.00 92.12 178 VAL A N 1
ATOM 1382 C CA . VAL A 1 178 ? -3.107 5.597 9.032 1.00 92.12 178 VAL A CA 1
ATOM 1383 C C . VAL A 1 178 ? -3.766 4.274 9.427 1.00 92.12 178 VAL A C 1
ATOM 1385 O O . VAL A 1 178 ? -4.948 4.290 9.768 1.00 92.12 178 VAL A O 1
ATOM 1388 N N . ASP A 1 179 ? -3.014 3.172 9.498 1.00 88.69 179 ASP A N 1
ATOM 1389 C CA . ASP A 1 179 ? -3.510 1.868 9.964 1.00 88.69 179 ASP A CA 1
ATOM 1390 C C . ASP A 1 179 ? -4.047 1.968 11.399 1.00 88.69 179 ASP A C 1
ATOM 1392 O O . ASP A 1 179 ? -5.153 1.516 11.704 1.00 88.69 179 ASP A O 1
ATOM 1396 N N . GLY A 1 180 ? -3.306 2.647 12.282 1.00 83.88 180 GLY A N 1
ATOM 1397 C CA . GLY A 1 180 ? -3.756 2.922 13.646 1.00 83.88 180 GLY A CA 1
ATOM 1398 C C . GLY A 1 180 ? -4.929 3.907 13.727 1.00 83.88 180 GLY A C 1
ATOM 1399 O O . GLY A 1 180 ? -5.674 3.886 14.708 1.00 83.88 180 GLY A O 1
ATOM 1400 N N . TRP A 1 181 ? -5.104 4.787 12.736 1.00 86.19 181 TRP A N 1
ATOM 1401 C CA . TRP A 1 181 ? -6.234 5.718 12.678 1.00 86.19 181 TRP A CA 1
ATOM 1402 C C . TRP A 1 181 ? -7.510 5.035 12.196 1.00 86.19 181 TRP A C 1
ATOM 1404 O O . TRP A 1 181 ? -8.585 5.331 12.719 1.00 86.19 181 TRP A O 1
ATOM 1414 N N . ALA A 1 182 ? -7.399 4.085 11.264 1.00 84.81 182 ALA A N 1
ATOM 1415 C CA . ALA A 1 182 ? -8.527 3.354 10.700 1.00 84.81 182 ALA A CA 1
ATOM 1416 C C . ALA A 1 182 ? -9.365 2.632 11.769 1.00 84.81 182 ALA A C 1
ATOM 1418 O O . ALA A 1 182 ? -10.593 2.686 11.704 1.00 84.81 182 ALA A O 1
ATOM 1419 N N . ILE A 1 183 ? -8.714 2.062 12.795 1.00 79.50 183 ILE A N 1
ATOM 1420 C CA . ILE A 1 183 ? -9.374 1.402 13.941 1.00 79.50 183 ILE A CA 1
ATOM 1421 C C . ILE A 1 183 ? -10.283 2.370 14.712 1.00 79.50 183 ILE A C 1
ATOM 1423 O O . ILE A 1 183 ? -11.334 1.975 15.201 1.00 79.50 183 ILE A O 1
ATOM 1427 N N . SER A 1 184 ? -9.886 3.640 14.822 1.00 77.69 184 SER A N 1
ATOM 1428 C CA . SER A 1 184 ? -10.657 4.673 15.528 1.00 77.69 184 SER A CA 1
ATOM 1429 C C . SER A 1 184 ? -11.626 5.454 14.631 1.00 77.69 184 SER A C 1
ATOM 1431 O O . SER A 1 184 ? -12.501 6.149 15.136 1.00 77.69 184 SER A O 1
ATOM 1433 N N . LEU A 1 185 ? -11.449 5.402 13.305 1.00 80.38 185 LEU A N 1
ATOM 1434 C CA . LEU A 1 185 ? -12.236 6.189 12.349 1.00 80.38 185 LEU A CA 1
ATOM 1435 C C . LEU A 1 185 ? -13.494 5.487 11.848 1.00 80.38 185 LEU A C 1
ATOM 1437 O O . LEU A 1 185 ? -14.427 6.179 11.432 1.00 80.38 185 LEU A O 1
ATOM 1441 N N . LEU A 1 186 ? -13.467 4.158 11.805 1.00 80.31 186 LEU A N 1
ATOM 1442 C CA . LEU A 1 186 ? -14.578 3.322 11.373 1.00 80.31 186 LEU A CA 1
ATOM 1443 C C . LEU A 1 186 ? -15.241 2.700 12.596 1.00 80.31 186 LEU A C 1
ATOM 1445 O O . LEU A 1 186 ? -14.565 2.309 13.547 1.00 80.31 186 LEU A O 1
ATOM 1449 N N . SER A 1 187 ? -16.564 2.568 12.557 1.00 75.88 187 SER A N 1
ATOM 1450 C CA . SER A 1 187 ? -17.282 1.816 13.584 1.00 75.88 187 SER A CA 1
ATOM 1451 C C . SER A 1 187 ? -16.789 0.362 13.667 1.00 75.88 187 SER A C 1
ATOM 1453 O O . SER A 1 187 ? -16.382 -0.234 12.667 1.00 75.88 187 SER A O 1
ATOM 1455 N N . ILE A 1 188 ? -16.863 -0.240 14.861 1.00 69.00 188 ILE A N 1
ATOM 1456 C CA . ILE A 1 188 ? -16.410 -1.621 15.138 1.00 69.00 188 ILE A CA 1
ATOM 1457 C C . ILE A 1 188 ? -17.015 -2.618 14.136 1.00 69.00 188 ILE A C 1
ATOM 1459 O O . ILE A 1 188 ? -16.337 -3.512 13.632 1.00 69.00 188 ILE A O 1
ATOM 1463 N N . SER A 1 189 ? -18.286 -2.407 13.798 1.00 66.62 189 SER A N 1
ATOM 1464 C CA . SER A 1 189 ? -19.044 -3.176 12.812 1.00 66.62 189 SER A CA 1
ATOM 1465 C C . SER A 1 189 ? -18.445 -3.131 11.397 1.00 66.62 189 SER A C 1
ATOM 1467 O O . SER A 1 189 ? -18.532 -4.096 10.638 1.00 66.62 189 SER A O 1
ATOM 1469 N N . ASN A 1 190 ? -17.829 -2.009 11.026 1.00 76.75 190 ASN A N 1
ATOM 1470 C CA . ASN A 1 190 ? -17.384 -1.711 9.665 1.00 76.75 190 ASN A CA 1
ATOM 1471 C C . ASN A 1 190 ? -15.854 -1.674 9.533 1.00 76.75 190 ASN A C 1
ATOM 1473 O O . ASN A 1 190 ? -15.334 -1.318 8.478 1.00 76.75 190 ASN A O 1
ATOM 1477 N N . ILE A 1 191 ? -15.121 -2.086 10.571 1.00 76.19 191 ILE A N 1
ATOM 1478 C CA . ILE A 1 191 ? -13.657 -1.993 10.631 1.00 76.19 191 ILE A CA 1
ATOM 1479 C C . ILE A 1 191 ? -12.939 -2.782 9.521 1.00 76.19 191 ILE A C 1
ATOM 1481 O O . ILE A 1 191 ? -11.830 -2.433 9.131 1.00 76.19 191 ILE A O 1
ATOM 1485 N N . SER A 1 192 ? -13.576 -3.804 8.940 1.00 76.44 192 SER A N 1
ATOM 1486 C CA . SER A 1 192 ? -13.024 -4.555 7.798 1.00 76.44 192 SER A CA 1
ATOM 1487 C C . SER A 1 192 ? -12.857 -3.704 6.534 1.00 76.44 192 SER A C 1
ATOM 1489 O O . SER A 1 192 ? -11.963 -3.973 5.729 1.00 76.44 192 SER A O 1
ATOM 1491 N N . TYR A 1 193 ? -13.661 -2.646 6.375 1.00 82.25 193 TYR A N 1
ATOM 1492 C CA . TYR A 1 193 ? -13.532 -1.711 5.262 1.00 82.25 193 TYR A CA 1
ATOM 1493 C C . TYR A 1 193 ? -12.237 -0.888 5.349 1.00 82.25 193 TYR A C 1
ATOM 1495 O O . TYR A 1 193 ? -11.828 -0.322 4.337 1.00 82.25 193 TYR A O 1
ATOM 1503 N N . ALA A 1 194 ? -11.537 -0.866 6.494 1.00 84.38 194 ALA A N 1
ATOM 1504 C CA . ALA A 1 194 ? -10.192 -0.294 6.595 1.00 84.38 194 ALA A CA 1
ATOM 1505 C C . ALA A 1 194 ? -9.225 -0.957 5.603 1.00 84.38 194 ALA A C 1
ATOM 1507 O O . ALA A 1 194 ? -8.541 -0.285 4.835 1.00 84.38 194 ALA A O 1
ATOM 1508 N N . SER A 1 195 ? -9.219 -2.290 5.564 1.00 83.31 195 SER A N 1
ATOM 1509 C CA . SER A 1 195 ? -8.346 -3.068 4.680 1.00 83.31 195 SER A CA 1
ATOM 1510 C C . SER A 1 195 ? -8.740 -2.932 3.213 1.00 83.31 195 SER A C 1
ATOM 1512 O O . SER A 1 195 ? -7.886 -2.931 2.326 1.00 83.31 195 SER A O 1
ATOM 1514 N N . THR A 1 196 ? -10.034 -2.759 2.947 1.00 86.06 196 THR A N 1
ATOM 1515 C CA . THR A 1 196 ? -10.528 -2.389 1.618 1.00 86.06 196 THR A CA 1
ATOM 1516 C C . THR A 1 196 ? -10.004 -1.021 1.197 1.00 86.06 196 THR A C 1
ATOM 1518 O O . THR A 1 196 ? -9.501 -0.889 0.084 1.00 86.06 196 THR A O 1
ATOM 1521 N N . ALA A 1 197 ? -10.071 -0.020 2.079 1.00 89.56 197 ALA A N 1
ATOM 1522 C CA . ALA A 1 197 ? -9.561 1.316 1.794 1.00 89.56 197 ALA A CA 1
ATOM 1523 C C . ALA A 1 197 ? -8.057 1.293 1.489 1.00 89.56 197 ALA A C 1
ATOM 1525 O O . ALA A 1 197 ? -7.621 1.929 0.530 1.00 89.56 197 ALA A O 1
ATOM 1526 N N . GLN A 1 198 ? -7.291 0.512 2.259 1.00 89.00 198 GLN A N 1
ATOM 1527 C CA . GLN A 1 198 ? -5.862 0.287 2.039 1.00 89.00 198 GLN A CA 1
ATOM 1528 C C . GLN A 1 198 ? -5.587 -0.325 0.672 1.00 89.00 198 GLN A C 1
ATOM 1530 O O . GLN A 1 198 ? -4.806 0.222 -0.102 1.00 89.00 198 GLN A O 1
ATOM 1535 N N . THR A 1 199 ? -6.270 -1.423 0.357 1.00 86.19 199 THR A N 1
ATOM 1536 C CA . THR A 1 199 ? -6.091 -2.141 -0.908 1.00 86.19 199 THR A CA 1
ATOM 1537 C C . THR A 1 199 ? -6.419 -1.244 -2.096 1.00 86.19 199 THR A C 1
ATOM 1539 O O . THR A 1 199 ? -5.602 -1.108 -3.001 1.00 86.19 199 THR A O 1
ATOM 1542 N N . VAL A 1 200 ? -7.581 -0.583 -2.081 1.00 89.62 200 VAL A N 1
ATOM 1543 C CA . VAL A 1 200 ? -8.018 0.290 -3.180 1.00 89.62 200 VAL A CA 1
ATOM 1544 C C . VAL A 1 200 ? -7.085 1.488 -3.330 1.00 89.62 200 VAL A C 1
ATOM 1546 O O . VAL A 1 200 ? -6.627 1.762 -4.435 1.00 89.62 200 VAL A O 1
ATOM 1549 N N . GLY A 1 201 ? -6.777 2.189 -2.235 1.00 93.44 201 GLY A N 1
ATOM 1550 C CA . GLY A 1 201 ? -5.928 3.375 -2.272 1.00 93.44 201 GLY A CA 1
ATOM 1551 C C . GLY A 1 201 ? -4.511 3.051 -2.736 1.00 93.44 201 GLY A C 1
ATOM 1552 O O . GLY A 1 201 ? -4.070 3.564 -3.764 1.00 93.44 201 GLY A O 1
ATOM 1553 N N . LEU A 1 202 ? -3.813 2.165 -2.019 1.00 90.69 202 LEU A N 1
ATOM 1554 C CA . LEU A 1 202 ? -2.401 1.872 -2.269 1.00 90.69 202 LEU A CA 1
ATOM 1555 C C . LEU A 1 202 ? -2.178 1.311 -3.679 1.00 90.69 202 LEU A C 1
ATOM 1557 O O . LEU A 1 202 ? -1.244 1.738 -4.360 1.00 90.69 202 LEU A O 1
ATOM 1561 N N . THR A 1 203 ? -3.054 0.411 -4.136 1.00 88.19 203 THR A N 1
ATOM 1562 C CA . THR A 1 203 ? -2.972 -0.191 -5.476 1.00 88.19 203 THR A CA 1
ATOM 1563 C C . THR A 1 203 ? -3.248 0.846 -6.556 1.00 88.19 203 THR A C 1
ATOM 1565 O O . THR A 1 203 ? -2.479 0.947 -7.507 1.00 88.19 203 THR A O 1
ATOM 1568 N N . ALA A 1 204 ? -4.282 1.681 -6.396 1.00 91.81 204 ALA A N 1
ATOM 1569 C CA . ALA A 1 204 ? -4.590 2.731 -7.365 1.00 91.81 204 ALA A CA 1
ATOM 1570 C C . ALA A 1 204 ? -3.456 3.759 -7.494 1.00 91.81 204 ALA A C 1
ATOM 1572 O O . ALA A 1 204 ? -3.084 4.118 -8.610 1.00 91.81 204 ALA A O 1
ATOM 1573 N N . GLY A 1 205 ? -2.871 4.197 -6.375 1.00 94.88 205 GLY A N 1
ATOM 1574 C CA . GLY A 1 205 ? -1.726 5.110 -6.392 1.00 94.88 205 GLY A CA 1
ATOM 1575 C C . GLY A 1 205 ? -0.486 4.466 -7.016 1.00 94.88 205 GLY A C 1
ATOM 1576 O O . GLY A 1 205 ? 0.164 5.062 -7.875 1.00 94.88 205 GLY A O 1
ATOM 1577 N N . SER A 1 206 ? -0.194 3.216 -6.645 1.00 92.25 206 SER A N 1
ATOM 1578 C CA . SER A 1 206 ? 0.965 2.481 -7.164 1.00 92.25 206 SER A CA 1
ATOM 1579 C C . SER A 1 206 ? 0.849 2.225 -8.662 1.00 92.25 206 SER A C 1
ATOM 1581 O O . SER A 1 206 ? 1.805 2.455 -9.394 1.00 92.25 206 SER A O 1
ATOM 1583 N N . PHE A 1 207 ? -0.329 1.822 -9.140 1.00 88.56 207 PHE A N 1
ATOM 1584 C CA . PHE A 1 207 ? -0.596 1.606 -10.559 1.00 88.56 207 PHE A CA 1
ATOM 1585 C C . PHE A 1 207 ? -0.519 2.902 -11.370 1.00 88.56 207 PHE A C 1
ATOM 1587 O O . PHE A 1 207 ? 0.047 2.914 -12.465 1.00 88.56 207 PHE A O 1
ATOM 1594 N N . LEU A 1 208 ? -1.037 4.007 -10.820 1.00 94.50 208 LEU A N 1
ATOM 1595 C CA . LEU A 1 208 ? -0.944 5.319 -11.453 1.00 94.50 208 LEU A CA 1
ATOM 1596 C C . LEU A 1 208 ? 0.515 5.755 -11.627 1.00 94.50 208 LEU A C 1
ATOM 1598 O O . LEU A 1 208 ? 0.908 6.177 -12.711 1.00 94.50 208 LEU A O 1
ATOM 1602 N N . SER A 1 209 ? 1.324 5.595 -10.582 1.00 95.38 209 SER A N 1
ATOM 1603 C CA . SER A 1 209 ? 2.747 5.942 -10.588 1.00 95.38 209 SER A CA 1
ATOM 1604 C C . SER A 1 209 ? 3.657 4.936 -11.280 1.00 95.38 209 SER A C 1
ATOM 1606 O O . SER A 1 209 ? 4.803 5.270 -11.580 1.00 95.38 209 SER A O 1
ATOM 1608 N N . HIS A 1 210 ? 3.180 3.716 -11.511 1.00 88.69 210 HIS A N 1
ATOM 1609 C CA . HIS A 1 210 ? 3.905 2.679 -12.226 1.00 88.69 210 HIS A CA 1
ATOM 1610 C C . HIS A 1 210 ? 3.466 2.619 -13.689 1.00 88.69 210 HIS A C 1
ATOM 1612 O O . HIS A 1 210 ? 4.035 3.290 -14.544 1.00 88.69 210 HIS A O 1
ATOM 1618 N N . THR A 1 211 ? 2.419 1.848 -13.968 1.00 86.25 211 THR A N 1
ATOM 1619 C CA . THR A 1 211 ? 1.974 1.493 -15.315 1.00 86.25 211 THR A CA 1
ATOM 1620 C C . THR A 1 211 ? 1.516 2.708 -16.114 1.00 86.25 211 THR A C 1
ATOM 1622 O O . THR A 1 211 ? 1.960 2.905 -17.244 1.00 86.25 211 THR A O 1
ATOM 1625 N N . ILE A 1 212 ? 0.640 3.539 -15.536 1.00 88.75 212 ILE A N 1
ATOM 1626 C CA . ILE A 1 212 ? 0.086 4.701 -16.249 1.00 88.75 212 ILE A CA 1
ATOM 1627 C C . ILE A 1 212 ? 1.181 5.739 -16.478 1.00 88.75 212 ILE A C 1
ATOM 1629 O O . ILE A 1 212 ? 1.348 6.218 -17.598 1.00 88.75 212 ILE A O 1
ATOM 1633 N N . PHE A 1 213 ? 1.938 6.076 -15.434 1.00 92.31 213 PHE A N 1
ATOM 1634 C CA . PHE A 1 213 ? 3.038 7.023 -15.548 1.00 92.31 213 PHE A CA 1
ATOM 1635 C C . PHE A 1 213 ? 4.055 6.575 -16.599 1.00 92.31 213 PHE A C 1
ATOM 1637 O O . PHE A 1 213 ? 4.397 7.377 -17.462 1.00 92.31 213 PHE A O 1
ATOM 1644 N N . LEU A 1 214 ? 4.493 5.313 -16.584 1.00 87.62 214 LEU A N 1
ATOM 1645 C CA . LEU A 1 214 ? 5.498 4.833 -17.528 1.00 87.62 214 LEU A CA 1
ATOM 1646 C C . LEU A 1 214 ? 4.991 4.868 -18.976 1.00 87.62 214 LEU A C 1
ATOM 1648 O O . LEU A 1 214 ? 5.710 5.319 -19.866 1.00 87.62 214 LEU A O 1
ATOM 1652 N N . ALA A 1 215 ? 3.728 4.492 -19.205 1.00 85.62 215 ALA A N 1
ATOM 1653 C CA . ALA A 1 215 ? 3.099 4.621 -20.517 1.00 85.62 215 ALA A CA 1
ATOM 1654 C C . ALA A 1 215 ? 3.041 6.087 -20.985 1.00 85.62 215 ALA A C 1
ATOM 1656 O O . ALA A 1 215 ? 3.358 6.387 -22.132 1.00 85.62 215 ALA A O 1
ATOM 1657 N N . LEU A 1 216 ? 2.682 7.023 -20.101 1.00 88.25 216 LEU A N 1
ATOM 1658 C CA . LEU A 1 216 ? 2.616 8.452 -20.430 1.00 88.25 216 LEU A CA 1
ATOM 1659 C C . LEU A 1 216 ? 3.995 9.123 -20.517 1.00 88.25 216 LEU A C 1
ATOM 1661 O O . LEU A 1 216 ? 4.116 10.177 -21.146 1.00 88.25 216 LEU A O 1
ATOM 1665 N N . ASN A 1 217 ? 5.022 8.545 -19.899 1.00 90.38 217 ASN A N 1
ATOM 1666 C CA . ASN A 1 217 ? 6.404 9.000 -19.982 1.00 90.38 217 ASN A CA 1
ATOM 1667 C C . ASN A 1 217 ? 7.089 8.544 -21.280 1.00 90.38 217 ASN A C 1
ATOM 1669 O O . ASN A 1 217 ? 7.964 9.253 -21.772 1.00 90.38 217 ASN A O 1
ATOM 1673 N N . ALA A 1 218 ? 6.644 7.435 -21.880 1.00 86.69 218 ALA A N 1
ATOM 1674 C CA . ALA A 1 218 ? 7.155 6.935 -23.153 1.00 86.69 218 ALA A CA 1
ATOM 1675 C C . ALA A 1 218 ? 6.708 7.814 -24.352 1.00 86.69 218 ALA A C 1
ATOM 1677 O O . ALA A 1 218 ? 5.502 7.944 -24.614 1.00 86.69 218 ALA A O 1
ATOM 1678 N N . PRO A 1 219 ? 7.644 8.411 -25.119 1.00 85.88 219 PRO A N 1
ATOM 1679 C CA . PRO A 1 219 ? 7.321 9.216 -26.300 1.00 85.88 219 PRO A CA 1
ATOM 1680 C C . PRO A 1 219 ? 6.565 8.434 -27.380 1.00 85.88 219 PRO A C 1
ATOM 1682 O O . PRO A 1 219 ? 5.623 8.953 -27.977 1.00 85.88 219 PRO A O 1
ATOM 1685 N N . GLU A 1 220 ? 6.934 7.176 -27.615 1.00 81.31 220 GLU A N 1
ATOM 1686 C CA . GLU A 1 220 ? 6.370 6.311 -28.655 1.00 81.31 220 GLU A CA 1
ATOM 1687 C C . GLU A 1 220 ? 4.899 6.012 -28.383 1.00 81.31 220 GLU A C 1
ATOM 1689 O O . GLU A 1 220 ? 4.064 6.097 -29.288 1.00 81.31 220 GLU A O 1
ATOM 1694 N N . PHE A 1 221 ? 4.562 5.718 -27.124 1.00 82.38 221 PHE A N 1
ATOM 1695 C CA . PHE A 1 221 ? 3.182 5.502 -26.704 1.00 82.38 221 PHE A CA 1
ATOM 1696 C C . PHE A 1 221 ? 2.347 6.765 -26.930 1.00 82.38 221 PHE A C 1
ATOM 1698 O O . PHE A 1 221 ? 1.287 6.710 -27.560 1.00 82.38 221 PHE A O 1
ATOM 1705 N N . ALA A 1 222 ? 2.854 7.919 -26.487 1.00 82.06 222 ALA A N 1
ATOM 1706 C CA . ALA A 1 222 ? 2.185 9.198 -26.682 1.00 82.06 222 ALA A CA 1
ATOM 1707 C C . ALA A 1 222 ? 1.996 9.532 -28.170 1.00 82.06 222 ALA A C 1
ATOM 1709 O O . ALA A 1 222 ? 0.922 9.987 -28.557 1.00 82.06 222 ALA A O 1
ATOM 1710 N N . ASN A 1 223 ? 3.003 9.293 -29.010 1.00 87.25 223 ASN A N 1
ATOM 1711 C CA . ASN A 1 223 ? 2.953 9.573 -30.445 1.00 87.25 223 ASN A CA 1
ATOM 1712 C C . ASN A 1 223 ? 2.005 8.636 -31.202 1.00 87.25 223 ASN A C 1
ATOM 1714 O O . ASN A 1 223 ? 1.358 9.073 -32.146 1.00 87.25 223 ASN A O 1
ATOM 1718 N N . THR A 1 224 ? 1.902 7.377 -30.776 1.00 84.00 224 THR A N 1
ATOM 1719 C CA . THR A 1 224 ? 1.047 6.375 -31.427 1.00 84.00 224 THR A CA 1
ATOM 1720 C C . THR A 1 224 ? -0.424 6.561 -31.064 1.00 84.00 224 THR A C 1
ATOM 1722 O O . THR A 1 224 ? -1.289 6.473 -31.931 1.00 84.00 224 THR A O 1
ATOM 1725 N N . TRP A 1 225 ? -0.720 6.817 -29.785 1.00 83.06 225 TRP A N 1
ATOM 1726 C CA . TRP A 1 225 ? -2.090 6.731 -29.267 1.00 83.06 225 TRP A CA 1
ATOM 1727 C C . TRP A 1 225 ? -2.717 8.074 -28.887 1.00 83.06 225 TRP A C 1
ATOM 1729 O O . TRP A 1 225 ? -3.941 8.176 -28.858 1.00 83.06 225 TRP A O 1
ATOM 1739 N N . LEU A 1 226 ? -1.919 9.100 -28.567 1.00 86.38 226 LEU A N 1
ATOM 1740 C CA . LEU A 1 226 ? -2.423 10.315 -27.908 1.00 86.38 226 LEU A CA 1
ATOM 1741 C C . LEU A 1 226 ? -2.131 11.616 -28.669 1.00 86.38 226 LEU A C 1
ATOM 1743 O O . LEU A 1 226 ? -2.881 12.584 -28.533 1.00 86.38 226 LEU A O 1
ATOM 1747 N N . ARG A 1 227 ? -1.063 11.679 -29.472 1.00 85.06 227 ARG A N 1
ATOM 1748 C CA . ARG A 1 227 ? -0.660 12.886 -30.204 1.00 85.06 227 ARG A CA 1
ATOM 1749 C C . ARG A 1 227 ? -1.002 12.802 -31.681 1.00 85.06 227 ARG A C 1
ATOM 1751 O O . ARG A 1 227 ? -0.860 11.774 -32.322 1.00 85.06 227 ARG A O 1
ATOM 1758 N N . LYS A 1 228 ? -1.363 13.959 -32.237 1.00 85.88 228 LYS A N 1
ATOM 1759 C CA . LYS A 1 228 ? -1.506 14.157 -33.688 1.00 85.88 228 LYS A CA 1
ATOM 1760 C C . LYS A 1 228 ? -0.178 14.496 -34.374 1.00 85.88 228 LYS A C 1
ATOM 1762 O O . LYS A 1 228 ? -0.025 14.244 -35.560 1.00 85.88 228 LYS A O 1
ATOM 1767 N N . THR A 1 229 ? 0.767 15.083 -33.636 1.00 87.50 229 THR A N 1
ATOM 1768 C CA . THR A 1 229 ? 2.103 15.464 -34.121 1.00 87.50 229 THR A CA 1
ATOM 1769 C C . THR A 1 229 ? 3.176 14.783 -33.265 1.00 87.50 229 THR A C 1
ATOM 1771 O O . THR A 1 229 ? 3.167 15.016 -32.046 1.00 87.50 229 THR A O 1
ATOM 1774 N N . PRO A 1 230 ? 4.084 13.985 -33.855 1.00 87.88 230 PRO A N 1
ATOM 1775 C CA . PRO A 1 230 ? 5.146 13.304 -33.116 1.00 87.88 230 PRO A CA 1
ATOM 1776 C C . PRO A 1 230 ? 6.080 14.278 -32.387 1.00 87.88 230 PRO A C 1
ATOM 1778 O O . PRO A 1 230 ? 6.409 15.342 -32.912 1.00 87.88 230 PRO A O 1
ATOM 1781 N N . LYS A 1 231 ? 6.488 13.918 -31.166 1.00 88.69 231 LYS A N 1
ATOM 1782 C CA . LYS A 1 231 ? 7.525 14.602 -30.376 1.00 88.69 231 LYS A CA 1
ATOM 1783 C C . LYS A 1 231 ? 8.380 13.577 -29.634 1.00 88.69 231 LYS A C 1
ATOM 1785 O O . LYS A 1 231 ? 7.859 12.536 -29.238 1.00 88.69 231 LYS A O 1
ATOM 1790 N N . ASP A 1 232 ? 9.631 13.921 -29.354 1.00 86.62 232 ASP A N 1
ATOM 1791 C CA . ASP A 1 232 ? 10.608 13.006 -28.737 1.00 86.62 232 ASP A CA 1
ATOM 1792 C C . ASP A 1 232 ? 10.491 12.890 -27.208 1.00 86.62 232 ASP A C 1
ATOM 1794 O O . ASP A 1 232 ? 11.192 12.102 -26.585 1.00 86.62 232 ASP A O 1
ATOM 1798 N N . SER A 1 233 ? 9.604 13.659 -26.574 1.00 84.62 233 SER A N 1
ATOM 1799 C CA . SER A 1 233 ? 9.358 13.599 -25.129 1.00 84.62 233 SER A CA 1
ATOM 1800 C C . SER A 1 233 ? 8.050 12.887 -24.800 1.00 84.62 233 SER A C 1
ATOM 1802 O O . SER A 1 233 ? 7.099 12.943 -25.577 1.00 84.62 233 SER A O 1
ATOM 1804 N N . GLY A 1 234 ? 7.945 12.269 -23.622 1.00 87.25 234 GLY A N 1
ATOM 1805 C CA . GLY A 1 234 ? 6.670 11.782 -23.084 1.00 87.25 234 GLY A CA 1
ATOM 1806 C C . GLY A 1 234 ? 5.639 12.896 -22.875 1.00 87.25 234 GLY A C 1
ATOM 1807 O O . GLY A 1 234 ? 5.947 14.086 -22.961 1.00 87.25 234 GLY A O 1
ATOM 1808 N N . LEU A 1 235 ? 4.385 12.531 -22.600 1.00 88.19 235 LEU A N 1
ATOM 1809 C CA . LEU A 1 235 ? 3.372 13.488 -22.131 1.00 88.19 235 LEU A CA 1
ATOM 1810 C C . LEU A 1 235 ? 3.665 13.975 -20.714 1.00 88.19 235 LEU A C 1
ATOM 1812 O O . LEU A 1 235 ? 3.397 15.133 -20.404 1.00 88.19 235 LEU A O 1
ATOM 1816 N N . LEU A 1 236 ? 4.212 13.095 -19.874 1.00 92.88 236 LEU A N 1
ATOM 1817 C CA . LEU A 1 236 ? 4.616 13.402 -18.509 1.00 92.88 236 LEU A CA 1
ATOM 1818 C C . LEU A 1 236 ? 6.115 13.164 -18.358 1.00 92.88 236 LEU A C 1
ATOM 1820 O O . LEU A 1 236 ? 6.609 12.089 -18.687 1.00 92.88 236 LEU A O 1
ATOM 1824 N N . THR A 1 237 ? 6.843 14.146 -17.835 1.00 94.38 237 THR A N 1
ATOM 1825 C CA . THR A 1 237 ? 8.219 13.939 -17.368 1.00 94.38 237 THR A CA 1
ATOM 1826 C C . THR A 1 237 ? 8.197 13.448 -15.923 1.00 94.38 237 THR A C 1
ATOM 1828 O O . THR A 1 237 ? 7.265 13.761 -15.176 1.00 94.38 237 THR A O 1
ATOM 1831 N N . LEU A 1 238 ? 9.221 12.696 -15.507 1.00 94.56 238 LEU A N 1
ATOM 1832 C CA . LEU A 1 238 ? 9.350 12.251 -14.116 1.00 94.56 238 LEU A CA 1
ATOM 1833 C C . LEU A 1 238 ? 9.372 13.450 -13.162 1.00 94.56 238 LEU A C 1
ATOM 1835 O O . LEU A 1 238 ? 8.613 13.483 -12.194 1.00 94.56 238 LEU A O 1
ATOM 1839 N N . GLY A 1 239 ? 10.166 14.471 -13.493 1.00 96.50 239 GLY A N 1
ATOM 1840 C CA . GLY A 1 239 ? 10.255 15.694 -12.702 1.00 96.50 239 GLY A CA 1
ATOM 1841 C C . GLY A 1 239 ? 8.917 16.419 -12.558 1.00 96.50 239 GLY A C 1
ATOM 1842 O O . GLY A 1 239 ? 8.484 16.722 -11.445 1.00 96.50 239 GLY A O 1
ATOM 1843 N N . GLY A 1 240 ? 8.203 16.615 -13.671 1.00 96.69 240 GLY A N 1
ATOM 1844 C CA . GLY A 1 240 ? 6.886 17.254 -13.669 1.00 96.69 240 GLY A CA 1
ATOM 1845 C C . GLY A 1 240 ? 5.844 16.464 -12.874 1.00 96.69 240 GLY A C 1
ATOM 1846 O O . GLY A 1 240 ? 5.080 17.050 -12.106 1.00 96.69 240 GLY A O 1
ATOM 1847 N N . TYR A 1 241 ? 5.846 15.134 -13.000 1.00 97.50 241 TYR A N 1
ATOM 1848 C CA . TYR A 1 241 ? 4.961 14.250 -12.242 1.00 97.50 241 TYR A CA 1
ATOM 1849 C C . TYR A 1 241 ? 5.216 14.339 -10.731 1.00 97.50 241 TYR A C 1
ATOM 1851 O O . TYR A 1 241 ? 4.275 14.470 -9.946 1.00 97.50 241 TYR A O 1
ATOM 1859 N N . MET A 1 242 ? 6.487 14.325 -10.316 1.00 97.75 242 MET A N 1
ATOM 1860 C CA . MET A 1 242 ? 6.869 14.445 -8.909 1.00 97.75 242 MET A CA 1
ATOM 1861 C C . MET A 1 242 ? 6.508 15.814 -8.323 1.00 97.75 242 MET A C 1
ATOM 1863 O O . MET A 1 242 ? 5.964 15.869 -7.223 1.00 97.75 242 MET A O 1
ATOM 1867 N N . ILE A 1 243 ? 6.735 16.909 -9.057 1.00 98.25 243 ILE A N 1
ATOM 1868 C CA . ILE A 1 243 ? 6.351 18.259 -8.616 1.00 98.25 243 ILE A CA 1
ATOM 1869 C C . ILE A 1 243 ? 4.831 18.364 -8.452 1.00 98.25 243 ILE A C 1
ATOM 1871 O O . ILE A 1 243 ? 4.361 18.869 -7.431 1.00 98.25 243 ILE A O 1
ATOM 1875 N N . PHE A 1 244 ? 4.057 17.865 -9.423 1.00 98.12 244 PHE A N 1
ATOM 1876 C CA . PHE A 1 244 ? 2.594 17.855 -9.353 1.00 98.12 244 PHE A CA 1
ATOM 1877 C C . PHE A 1 244 ? 2.098 17.129 -8.098 1.00 98.12 244 PHE A C 1
ATOM 1879 O O . PHE A 1 244 ? 1.334 17.692 -7.311 1.00 98.12 244 PHE A O 1
ATOM 1886 N N . TRP A 1 245 ? 2.571 15.901 -7.875 1.00 97.94 245 TRP A N 1
ATOM 1887 C CA . TRP A 1 245 ? 2.162 15.123 -6.710 1.00 97.94 245 TRP A CA 1
ATOM 1888 C C . TRP A 1 245 ? 2.698 15.685 -5.400 1.00 97.94 245 TRP A C 1
ATOM 1890 O O . TRP A 1 245 ? 2.007 15.589 -4.391 1.00 97.94 245 TRP A O 1
ATOM 1900 N N . GLY A 1 246 ? 3.865 16.326 -5.400 1.00 98.06 246 GLY A N 1
ATOM 1901 C CA . GLY A 1 246 ? 4.386 17.005 -4.221 1.00 98.06 246 GLY A CA 1
ATOM 1902 C C . GLY A 1 246 ? 3.494 18.169 -3.774 1.00 98.06 246 GLY A C 1
ATOM 1903 O O . GLY A 1 246 ? 3.176 18.288 -2.589 1.00 98.06 246 GLY A O 1
ATOM 1904 N N . TRP A 1 247 ? 2.983 18.962 -4.722 1.00 98.31 247 TRP A N 1
ATOM 1905 C CA . TRP A 1 247 ? 1.965 19.977 -4.435 1.00 98.31 247 TRP A CA 1
ATOM 1906 C C . TRP A 1 247 ? 0.625 19.370 -4.012 1.00 98.31 247 TRP A C 1
ATOM 1908 O O . TRP A 1 247 ? 0.003 19.871 -3.072 1.00 98.31 247 TRP A O 1
ATOM 1918 N N . ALA A 1 248 ? 0.189 18.281 -4.651 1.00 97.56 248 ALA A N 1
ATOM 1919 C CA . ALA A 1 248 ? -1.034 17.577 -4.266 1.00 97.56 248 ALA A CA 1
ATOM 1920 C C . ALA A 1 248 ? -0.954 17.039 -2.826 1.00 97.56 248 ALA A C 1
ATOM 1922 O O . ALA A 1 248 ? -1.899 17.216 -2.058 1.00 97.56 248 ALA A O 1
ATOM 1923 N N . TYR A 1 249 ? 0.191 16.467 -2.434 1.00 96.75 249 TYR A N 1
ATOM 1924 C CA . TYR A 1 249 ? 0.488 16.046 -1.063 1.00 96.75 249 TYR A CA 1
ATOM 1925 C C . TYR A 1 249 ? 0.276 17.203 -0.088 1.00 96.75 249 TYR A C 1
ATOM 1927 O O . TYR A 1 249 ? -0.507 17.076 0.850 1.00 96.75 249 TYR A O 1
ATOM 1935 N N . ILE A 1 250 ? 0.908 18.353 -0.335 1.00 97.62 250 ILE A N 1
ATOM 1936 C CA . ILE A 1 250 ? 0.789 19.540 0.522 1.00 97.62 250 ILE A CA 1
ATOM 1937 C C . ILE A 1 250 ? -0.668 20.013 0.616 1.00 97.62 250 ILE A C 1
ATOM 1939 O O . ILE A 1 250 ? -1.180 20.220 1.718 1.00 97.62 250 ILE A O 1
ATOM 1943 N N . ALA A 1 251 ? -1.362 20.139 -0.517 1.00 97.56 251 ALA A N 1
ATOM 1944 C CA . ALA A 1 251 ? -2.742 20.617 -0.560 1.00 97.56 251 ALA A CA 1
ATOM 1945 C C . ALA A 1 251 ? -3.703 19.693 0.208 1.00 97.56 251 ALA A C 1
ATOM 1947 O O . ALA A 1 251 ? -4.494 20.160 1.033 1.00 97.56 251 ALA A O 1
ATOM 1948 N N . ILE A 1 252 ? -3.601 18.379 -0.010 1.00 96.06 252 ILE A N 1
ATOM 1949 C CA . ILE A 1 252 ? -4.422 17.379 0.684 1.00 96.06 252 ILE A CA 1
ATOM 1950 C C . ILE A 1 252 ? -4.088 17.352 2.178 1.00 96.06 252 ILE A C 1
ATOM 1952 O O . ILE A 1 252 ? -5.001 17.290 3.004 1.00 96.06 252 ILE A O 1
ATOM 1956 N N . THR A 1 253 ? -2.809 17.480 2.540 1.00 95.75 253 THR A N 1
ATOM 1957 C CA . THR A 1 253 ? -2.365 17.531 3.941 1.00 95.75 253 THR A CA 1
ATOM 1958 C C . THR A 1 253 ? -2.965 18.729 4.671 1.00 95.75 253 THR A C 1
ATOM 1960 O O . THR A 1 253 ? -3.486 18.573 5.775 1.00 95.75 253 THR A O 1
ATOM 1963 N N . ILE A 1 254 ? -2.944 19.917 4.055 1.00 94.81 254 ILE A N 1
ATOM 1964 C CA . ILE A 1 254 ? -3.560 21.132 4.611 1.00 94.81 254 ILE A CA 1
ATOM 1965 C C . ILE A 1 254 ? -5.066 20.925 4.783 1.00 94.81 254 ILE A C 1
ATOM 1967 O O . ILE A 1 254 ? -5.601 21.172 5.866 1.00 94.81 254 ILE A O 1
ATOM 1971 N N . GLY A 1 255 ? -5.746 20.416 3.751 1.00 91.94 255 GLY A N 1
ATOM 1972 C CA . GLY A 1 255 ? -7.178 20.119 3.810 1.00 91.94 255 GLY A CA 1
ATOM 1973 C C . GLY A 1 255 ? -7.525 19.162 4.953 1.00 91.94 255 GLY A C 1
ATOM 1974 O O . GLY A 1 255 ? -8.411 19.446 5.757 1.00 91.94 255 GLY A O 1
ATOM 1975 N N . MET A 1 256 ? -6.784 18.062 5.094 1.00 91.88 256 MET A N 1
ATOM 1976 C CA . MET A 1 256 ? -6.968 17.103 6.184 1.00 91.88 256 MET A CA 1
ATOM 1977 C C . MET A 1 256 ? -6.686 17.730 7.559 1.00 91.88 256 MET A C 1
ATOM 1979 O O . MET A 1 256 ? -7.456 17.519 8.501 1.00 91.88 256 MET A O 1
ATOM 1983 N N . ALA A 1 257 ? -5.599 18.497 7.689 1.00 88.88 257 ALA A N 1
ATOM 1984 C CA . ALA A 1 257 ? -5.201 19.122 8.945 1.00 88.88 257 ALA A CA 1
ATOM 1985 C C . ALA A 1 257 ? -6.275 20.086 9.470 1.00 88.88 257 ALA A C 1
ATOM 1987 O O . ALA A 1 257 ? -6.548 20.073 10.675 1.00 88.88 257 ALA A O 1
ATOM 1988 N N . LEU A 1 258 ? -6.904 20.854 8.571 1.00 87.75 258 LEU A N 1
ATOM 1989 C CA . LEU A 1 258 ? -7.925 21.855 8.890 1.00 87.75 258 LEU A CA 1
ATOM 1990 C C . LEU A 1 258 ? -9.330 21.260 9.073 1.00 87.75 258 LEU A C 1
ATOM 1992 O O . LEU A 1 258 ? -10.042 21.658 9.994 1.00 87.75 258 LEU A O 1
ATOM 1996 N N . LEU A 1 259 ? -9.745 20.322 8.212 1.00 84.25 259 LEU A N 1
ATOM 1997 C CA . LEU A 1 259 ? -11.138 19.855 8.152 1.00 84.25 259 LEU A CA 1
ATOM 1998 C C . LEU A 1 259 ? -11.448 18.712 9.118 1.00 84.25 259 LEU A C 1
ATOM 2000 O O . LEU A 1 259 ? -12.554 18.629 9.650 1.00 84.25 259 LEU A O 1
ATOM 2004 N N . LYS A 1 260 ? -10.502 17.798 9.345 1.00 82.69 260 LYS A N 1
ATOM 2005 C CA . LYS A 1 260 ? -10.724 16.677 10.263 1.00 82.69 260 LYS A CA 1
ATOM 2006 C C . LYS A 1 260 ? -10.422 17.154 11.677 1.00 82.69 260 LYS A C 1
ATOM 2008 O O . LYS A 1 260 ? -9.423 17.822 11.861 1.00 82.69 260 LYS A O 1
ATOM 2013 N N . ARG A 1 261 ? -11.207 16.823 12.700 1.00 76.50 261 ARG A N 1
ATOM 2014 C CA . ARG A 1 261 ? -10.800 16.991 14.111 1.00 76.50 261 ARG A CA 1
ATOM 2015 C C . ARG A 1 261 ? -10.573 15.613 14.726 1.00 76.50 261 ARG A C 1
ATOM 2017 O O . ARG A 1 261 ? -11.195 14.645 14.293 1.00 76.50 261 ARG A O 1
ATOM 2024 N N . GLU A 1 262 ? -9.629 15.525 15.654 1.00 73.81 262 GLU A N 1
ATOM 2025 C CA . GLU A 1 262 ? -9.304 14.296 16.386 1.00 73.81 262 GLU A CA 1
ATOM 2026 C C . GLU A 1 262 ? -9.656 14.505 17.863 1.00 73.81 262 GLU A C 1
ATOM 2028 O O . GLU A 1 262 ? -9.505 15.619 18.374 1.00 73.81 262 GLU A O 1
ATOM 2033 N N . GLU A 1 263 ? -10.155 13.462 18.530 1.00 64.25 263 GLU A N 1
ATOM 2034 C CA . GLU A 1 263 ? -10.483 13.531 19.954 1.00 64.25 263 GLU A CA 1
ATOM 2035 C C . GLU A 1 263 ? -9.214 13.751 20.786 1.00 64.25 263 GLU A C 1
ATOM 2037 O O . GLU A 1 263 ? -8.175 13.120 20.573 1.00 64.25 263 GLU A O 1
ATOM 2042 N N . LYS A 1 264 ? -9.292 14.673 21.747 1.00 62.59 264 LYS A N 1
ATOM 2043 C CA . LYS A 1 264 ? -8.169 15.021 22.619 1.00 62.59 264 LYS A CA 1
ATOM 2044 C C . LYS A 1 264 ? -8.105 14.015 23.763 1.00 62.59 264 LYS A C 1
ATOM 2046 O O . LYS A 1 264 ? -8.895 14.097 24.699 1.00 62.59 264 LYS A O 1
ATOM 2051 N N . THR A 1 265 ? -7.153 13.090 23.720 1.00 60.28 265 THR A N 1
ATOM 2052 C CA . THR A 1 265 ? -6.823 12.246 24.876 1.00 60.28 265 THR A CA 1
ATOM 2053 C C . THR A 1 265 ? -5.661 12.869 25.663 1.00 60.28 265 THR A C 1
ATOM 2055 O O . THR A 1 265 ? -4.844 13.611 25.116 1.00 60.28 265 THR A O 1
ATOM 2058 N N . LYS A 1 266 ? -5.607 12.667 26.984 1.00 54.28 266 LYS A N 1
ATOM 2059 C CA . LYS A 1 266 ? -4.523 13.206 27.836 1.00 54.28 266 LYS A CA 1
ATOM 2060 C C . LYS A 1 266 ? -3.535 12.137 28.299 1.00 54.28 266 LYS A C 1
ATOM 2062 O O . LYS A 1 266 ? -2.461 12.478 28.793 1.00 54.28 266 LYS A O 1
ATOM 2067 N N . GLU A 1 267 ? -3.863 10.863 28.113 1.00 58.22 267 GLU A N 1
ATOM 2068 C CA . GLU A 1 267 ? -3.008 9.761 28.538 1.00 58.22 267 GLU A CA 1
ATOM 2069 C C . GLU A 1 267 ? -1.900 9.501 27.513 1.00 58.22 267 GLU A C 1
ATOM 2071 O O . GLU A 1 267 ? -2.151 9.126 26.367 1.00 58.22 267 GLU A O 1
ATOM 2076 N N . ARG A 1 268 ? -0.649 9.722 27.931 1.00 59.88 268 ARG A N 1
ATOM 2077 C CA . ARG A 1 268 ? 0.542 9.329 27.175 1.00 59.88 268 ARG A CA 1
ATOM 2078 C C . ARG A 1 268 ? 1.142 8.085 27.805 1.00 59.88 268 ARG A C 1
ATOM 2080 O O . ARG A 1 268 ? 1.542 8.109 28.969 1.00 59.88 268 ARG A O 1
ATOM 2087 N N . GLU A 1 269 ? 1.267 7.023 27.023 1.00 66.38 269 GLU A N 1
ATOM 2088 C CA . GLU A 1 269 ? 2.116 5.901 27.402 1.00 66.38 269 GLU A CA 1
ATOM 2089 C C . GLU A 1 269 ? 3.583 6.242 27.125 1.00 66.38 269 GLU A C 1
ATOM 2091 O O . GLU A 1 269 ? 3.923 6.847 26.108 1.00 66.38 269 GLU A O 1
ATOM 2096 N N . GLY A 1 270 ? 4.479 5.854 28.033 1.00 77.75 270 GLY A N 1
ATOM 2097 C CA . GLY A 1 270 ? 5.912 5.954 27.766 1.00 77.75 270 GLY A CA 1
ATOM 2098 C C . GLY A 1 270 ? 6.315 5.021 26.621 1.00 77.75 270 GLY A C 1
ATOM 2099 O O . GLY A 1 270 ? 5.792 3.915 26.520 1.00 77.75 270 GLY A O 1
ATOM 2100 N N . ILE A 1 271 ? 7.297 5.416 25.806 1.00 85.38 271 ILE A N 1
ATOM 2101 C CA . ILE A 1 271 ? 7.798 4.620 24.666 1.00 85.38 271 ILE A CA 1
ATOM 2102 C C . ILE A 1 271 ? 8.100 3.174 25.086 1.00 85.38 271 ILE A C 1
ATOM 2104 O O . ILE A 1 271 ? 7.616 2.222 24.478 1.00 85.38 271 ILE A O 1
ATOM 2108 N N . MET A 1 272 ? 8.840 3.002 26.187 1.00 84.25 272 MET A N 1
ATOM 2109 C CA . MET A 1 272 ? 9.201 1.679 26.703 1.00 84.25 272 MET A CA 1
ATOM 2110 C C . MET A 1 272 ? 7.983 0.866 27.169 1.00 84.25 272 MET A C 1
ATOM 2112 O O . MET A 1 272 ? 8.009 -0.360 27.101 1.00 84.25 272 MET A O 1
ATOM 2116 N N . SER A 1 273 ? 6.909 1.527 27.614 1.00 82.44 273 SER A N 1
ATOM 2117 C CA . SER A 1 273 ? 5.641 0.864 27.944 1.00 82.44 273 SER A CA 1
ATOM 2118 C C . SER A 1 273 ? 5.040 0.219 26.698 1.00 82.44 273 SER A C 1
ATOM 2120 O O . SER A 1 273 ? 4.738 -0.969 26.723 1.00 82.44 273 SER A O 1
ATOM 2122 N N . VAL A 1 274 ? 4.973 0.956 25.585 1.00 83.25 274 VAL A N 1
ATOM 2123 C CA . VAL A 1 274 ? 4.429 0.446 24.315 1.00 83.25 274 VAL A CA 1
ATOM 2124 C C . VAL A 1 274 ? 5.280 -0.705 23.767 1.00 83.25 274 VAL A C 1
ATOM 2126 O O . VAL A 1 274 ? 4.733 -1.729 23.361 1.00 83.25 274 VAL A O 1
ATOM 2129 N N . TYR A 1 275 ? 6.616 -0.614 23.841 1.00 88.12 275 TYR A N 1
ATOM 2130 C CA . TYR A 1 275 ? 7.500 -1.737 23.487 1.00 88.12 275 TYR A CA 1
ATOM 2131 C C . TYR A 1 275 ? 7.272 -2.970 24.370 1.00 88.12 275 TYR A C 1
ATOM 2133 O O . TYR A 1 275 ? 7.218 -4.089 23.859 1.00 88.12 275 TYR A O 1
ATOM 2141 N N . ARG A 1 276 ? 7.116 -2.792 25.689 1.00 86.94 276 ARG A N 1
ATOM 2142 C CA . ARG A 1 276 ? 6.800 -3.898 26.607 1.00 86.94 276 ARG A CA 1
ATOM 2143 C C . ARG A 1 276 ? 5.440 -4.518 26.284 1.00 86.94 276 ARG A C 1
ATOM 2145 O O . ARG A 1 276 ? 5.331 -5.742 26.309 1.00 86.94 276 ARG A O 1
ATOM 2152 N N . SER A 1 277 ? 4.441 -3.711 25.931 1.00 83.00 277 SER A N 1
ATOM 2153 C CA . SER A 1 277 ? 3.126 -4.187 25.489 1.00 83.00 277 SER A CA 1
ATOM 2154 C C . SER A 1 277 ? 3.220 -4.987 24.188 1.00 83.00 277 SER A C 1
ATOM 2156 O O . SER A 1 277 ? 2.713 -6.106 24.131 1.00 83.00 277 SER A O 1
ATOM 2158 N N . MET A 1 278 ? 3.941 -4.483 23.178 1.00 85.88 278 MET A N 1
ATOM 2159 C CA . MET A 1 278 ? 4.210 -5.204 21.926 1.00 85.88 278 MET A CA 1
ATOM 2160 C C . MET A 1 278 ? 4.892 -6.552 22.192 1.00 85.88 278 MET A C 1
ATOM 2162 O O . MET A 1 278 ? 4.462 -7.586 21.681 1.00 85.88 278 MET A O 1
ATOM 2166 N N . TRP A 1 279 ? 5.910 -6.566 23.055 1.00 87.50 279 TRP A N 1
ATOM 2167 C CA . TRP A 1 279 ? 6.593 -7.794 23.457 1.00 87.50 279 TRP A CA 1
ATOM 2168 C C . TRP A 1 279 ? 5.671 -8.764 24.208 1.00 87.50 279 TRP A C 1
ATOM 2170 O O . TRP A 1 279 ? 5.733 -9.974 24.002 1.00 87.50 279 TRP A O 1
ATOM 2180 N N . GLY A 1 280 ? 4.782 -8.248 25.061 1.00 87.12 280 GLY A N 1
ATOM 2181 C CA . GLY A 1 280 ? 3.749 -9.033 25.733 1.00 87.12 280 GLY A CA 1
ATOM 2182 C C . GLY A 1 280 ? 2.781 -9.693 24.748 1.00 87.12 280 GLY A C 1
ATOM 2183 O O . GLY A 1 280 ? 2.486 -10.878 24.888 1.00 87.12 280 GLY A O 1
ATOM 2184 N N . ILE A 1 281 ? 2.351 -8.965 23.713 1.00 86.62 281 ILE A N 1
ATOM 2185 C CA . ILE A 1 281 ? 1.480 -9.483 22.645 1.00 86.62 281 ILE A CA 1
ATOM 2186 C C . ILE A 1 281 ? 2.159 -10.626 21.890 1.00 86.62 281 ILE A C 1
ATOM 2188 O O . ILE A 1 281 ? 1.540 -11.666 21.665 1.00 86.62 281 ILE A O 1
ATOM 2192 N N . MET A 1 282 ? 3.447 -10.482 21.565 1.00 88.19 282 MET A N 1
ATOM 2193 C CA . MET A 1 282 ? 4.222 -11.529 20.889 1.00 88.19 282 MET A CA 1
ATOM 2194 C C . MET A 1 282 ? 4.333 -12.830 21.701 1.00 88.19 282 MET A C 1
ATOM 2196 O O . MET A 1 282 ? 4.604 -13.878 21.123 1.00 88.19 282 MET A O 1
ATOM 2200 N N . LYS A 1 283 ? 4.102 -12.797 23.021 1.00 89.69 283 LYS A N 1
ATOM 2201 C CA . LYS A 1 283 ? 4.089 -13.992 23.884 1.00 89.69 283 LYS A CA 1
ATOM 2202 C C . LYS A 1 283 ? 2.735 -14.703 23.938 1.00 89.69 283 LYS A C 1
ATOM 2204 O O . LYS A 1 283 ? 2.646 -15.800 24.491 1.00 89.69 283 LYS A O 1
ATOM 2209 N N . LEU A 1 284 ? 1.669 -14.109 23.401 1.00 90.06 284 LEU A N 1
ATOM 2210 C CA . LEU A 1 284 ? 0.347 -14.733 23.400 1.00 90.06 284 LEU A CA 1
ATOM 2211 C C . LEU A 1 284 ? 0.341 -15.937 22.448 1.00 90.06 284 LEU A C 1
ATOM 2213 O O . LEU A 1 284 ? 0.657 -15.802 21.268 1.00 90.06 284 LEU A O 1
ATOM 2217 N N . LYS A 1 285 ? -0.077 -17.115 22.936 1.00 92.94 285 LYS A N 1
ATOM 2218 C CA . LYS A 1 285 ? -0.077 -18.378 22.161 1.00 92.94 285 LYS A CA 1
ATOM 2219 C C . LYS A 1 285 ? -0.790 -18.255 20.808 1.00 92.94 285 LYS A C 1
ATOM 2221 O O . LYS A 1 285 ? -0.292 -18.742 19.793 1.00 92.94 285 LYS A O 1
ATOM 2226 N N . ASN A 1 286 ? -1.924 -17.556 20.782 1.00 90.88 286 ASN A N 1
ATOM 2227 C CA . ASN A 1 286 ? -2.700 -17.342 19.558 1.00 90.88 286 ASN A CA 1
ATOM 2228 C C . ASN A 1 286 ? -1.952 -16.443 18.563 1.00 90.88 286 ASN A C 1
ATOM 2230 O O . ASN A 1 286 ? -1.983 -16.701 17.365 1.00 90.88 286 ASN A O 1
ATOM 2234 N N . ILE A 1 287 ? -1.220 -15.437 19.052 1.00 90.75 287 ILE A N 1
ATOM 2235 C CA . ILE A 1 287 ? -0.420 -14.541 18.209 1.00 90.75 287 ILE A CA 1
ATOM 2236 C C . ILE A 1 287 ? 0.799 -15.256 17.651 1.00 90.75 287 ILE A C 1
ATOM 2238 O O . ILE A 1 287 ? 1.069 -15.134 16.464 1.00 90.75 287 ILE A O 1
ATOM 2242 N N . ILE A 1 288 ? 1.477 -16.076 18.454 1.00 92.81 288 ILE A N 1
ATOM 2243 C CA . ILE A 1 288 ? 2.565 -16.936 17.970 1.00 92.81 288 ILE A CA 1
ATOM 2244 C C . ILE A 1 288 ? 2.056 -17.855 16.852 1.00 92.81 288 ILE A C 1
ATOM 2246 O O . ILE A 1 288 ? 2.694 -17.973 15.810 1.00 92.81 288 ILE A O 1
ATOM 2250 N N . THR A 1 289 ? 0.875 -18.452 17.032 1.00 93.88 289 THR A N 1
ATOM 2251 C CA . THR A 1 289 ? 0.244 -19.302 16.009 1.00 93.88 289 THR A CA 1
ATOM 2252 C C . THR A 1 289 ? -0.017 -18.519 14.720 1.00 93.88 289 THR A C 1
ATOM 2254 O O . THR A 1 289 ? 0.354 -18.970 13.638 1.00 93.88 289 THR A O 1
ATOM 2257 N N . ILE A 1 290 ? -0.584 -17.313 14.826 1.00 92.12 290 ILE A N 1
ATOM 2258 C CA . ILE A 1 290 ? -0.820 -16.421 13.684 1.00 92.12 290 ILE A CA 1
ATOM 2259 C C . ILE A 1 290 ? 0.498 -16.039 12.997 1.00 92.12 290 ILE A C 1
ATOM 2261 O O . ILE A 1 290 ? 0.567 -16.072 11.772 1.00 92.12 290 ILE A O 1
ATOM 2265 N N . ILE A 1 291 ? 1.550 -15.711 13.752 1.00 91.88 291 ILE A N 1
ATOM 2266 C CA . ILE A 1 291 ? 2.880 -15.377 13.220 1.00 91.88 291 ILE A CA 1
ATOM 2267 C C . ILE A 1 291 ? 3.446 -16.548 12.409 1.00 91.88 291 ILE A C 1
ATOM 2269 O O . ILE A 1 291 ? 3.907 -16.351 11.287 1.00 91.88 291 ILE A O 1
ATOM 2273 N N . ILE A 1 292 ? 3.364 -17.771 12.937 1.00 93.25 292 ILE A N 1
ATOM 2274 C CA . ILE A 1 292 ? 3.830 -18.979 12.242 1.00 93.25 292 ILE A CA 1
ATOM 2275 C C . ILE A 1 292 ? 3.051 -19.188 10.936 1.00 93.25 292 ILE A C 1
ATOM 2277 O O . ILE A 1 292 ? 3.659 -19.406 9.888 1.00 93.25 292 ILE A O 1
ATOM 2281 N N . ILE A 1 293 ? 1.719 -19.066 10.972 1.00 92.75 293 ILE A N 1
ATOM 2282 C CA . ILE A 1 293 ? 0.872 -19.184 9.774 1.00 92.75 293 ILE A CA 1
ATOM 2283 C C . ILE A 1 293 ? 1.274 -18.143 8.721 1.00 92.75 293 ILE A C 1
ATOM 2285 O O . ILE A 1 293 ? 1.411 -18.474 7.543 1.00 92.75 293 ILE A O 1
ATOM 2289 N N . HIS A 1 294 ? 1.513 -16.898 9.127 1.00 91.62 294 HIS A N 1
ATOM 2290 C CA . HIS A 1 294 ? 1.927 -15.829 8.221 1.00 91.62 294 HIS A CA 1
ATOM 2291 C C . HIS A 1 294 ? 3.276 -16.091 7.551 1.00 91.62 294 HIS A C 1
ATOM 2293 O O . HIS A 1 294 ? 3.419 -15.833 6.357 1.00 91.62 294 HIS A O 1
ATOM 2299 N N . LEU A 1 295 ? 4.242 -16.631 8.294 1.00 90.19 295 LEU A N 1
ATOM 2300 C CA . LEU A 1 295 ? 5.575 -16.925 7.769 1.00 90.19 295 LEU A CA 1
ATOM 2301 C C . LEU A 1 295 ? 5.591 -18.122 6.807 1.00 90.19 295 LEU A C 1
ATOM 2303 O O . LEU A 1 295 ? 6.430 -18.158 5.911 1.00 90.19 295 LEU A O 1
ATOM 2307 N N . ILE A 1 296 ? 4.683 -19.091 6.974 1.00 91.31 296 ILE A N 1
ATOM 2308 C CA . ILE A 1 296 ? 4.695 -20.348 6.206 1.00 91.31 296 ILE A CA 1
ATOM 2309 C C . ILE A 1 296 ? 3.693 -20.343 5.045 1.00 91.31 296 ILE A C 1
ATOM 2311 O O . ILE A 1 296 ? 3.994 -20.876 3.980 1.00 91.31 296 ILE A O 1
ATOM 2315 N N . SER A 1 297 ? 2.510 -19.747 5.220 1.00 91.00 297 SER A N 1
ATOM 2316 C CA . SER A 1 297 ? 1.394 -19.860 4.262 1.00 91.00 297 SER A CA 1
ATOM 2317 C C . SER A 1 297 ? 1.789 -19.505 2.823 1.00 91.00 297 SER A C 1
ATOM 2319 O O . SER A 1 297 ? 1.462 -20.237 1.891 1.00 91.00 297 SER A O 1
ATOM 2321 N N . LYS A 1 298 ? 2.566 -18.437 2.624 1.00 90.38 298 LYS A N 1
ATOM 2322 C CA . LYS A 1 298 ? 2.925 -17.957 1.281 1.00 90.38 298 LYS A CA 1
ATOM 2323 C C . LYS A 1 298 ? 3.907 -18.859 0.523 1.00 90.38 298 LYS A C 1
ATOM 2325 O O . LYS A 1 298 ? 3.989 -18.763 -0.699 1.00 90.38 298 LYS A O 1
ATOM 2330 N N . ILE A 1 299 ? 4.589 -19.792 1.195 1.00 89.44 299 ILE A N 1
ATOM 2331 C CA . ILE A 1 299 ? 5.546 -20.718 0.560 1.00 89.44 299 ILE A CA 1
ATOM 2332 C C . ILE A 1 299 ? 4.871 -21.576 -0.524 1.00 89.44 299 ILE A C 1
ATOM 2334 O O . ILE A 1 299 ? 5.496 -21.888 -1.533 1.00 89.44 299 ILE A O 1
ATOM 2338 N N . GLY A 1 300 ? 3.588 -21.917 -0.363 1.00 88.12 300 GLY A N 1
ATOM 2339 C CA . GLY A 1 300 ? 2.871 -22.777 -1.311 1.00 88.12 300 GLY A CA 1
ATOM 2340 C C . GLY A 1 300 ? 2.654 -22.170 -2.703 1.00 88.12 300 GLY A C 1
ATOM 2341 O O . GLY A 1 300 ? 2.420 -22.906 -3.657 1.00 88.12 300 GLY A O 1
ATOM 2342 N N . PHE A 1 301 ? 2.739 -20.845 -2.840 1.00 91.56 301 PHE A N 1
ATOM 2343 C CA . PHE A 1 301 ? 2.477 -20.139 -4.100 1.00 91.56 301 PHE A CA 1
ATOM 2344 C C . PHE A 1 301 ? 3.509 -19.053 -4.437 1.00 91.56 301 PHE A C 1
ATOM 2346 O O . PHE A 1 301 ? 3.463 -18.505 -5.534 1.00 91.56 301 PHE A O 1
ATOM 2353 N N . VAL A 1 302 ? 4.509 -18.809 -3.581 1.00 87.62 302 VAL A N 1
ATOM 2354 C CA . VAL A 1 302 ? 5.589 -17.838 -3.849 1.00 87.62 302 VAL A CA 1
ATOM 2355 C C . VAL A 1 302 ? 6.349 -18.129 -5.150 1.00 87.62 302 VAL A C 1
ATOM 2357 O O . VAL A 1 302 ? 6.767 -17.204 -5.841 1.00 87.62 302 VAL A O 1
ATOM 2360 N N . THR A 1 303 ? 6.497 -19.401 -5.539 1.00 85.25 303 THR A N 1
ATOM 2361 C CA . THR A 1 303 ? 7.106 -19.775 -6.827 1.00 85.25 303 THR A CA 1
ATOM 2362 C C . THR A 1 303 ? 6.256 -19.286 -7.995 1.00 85.25 303 THR A C 1
ATOM 2364 O O . THR A 1 303 ? 6.791 -18.777 -8.976 1.00 85.25 303 THR A O 1
ATOM 2367 N N . ASN A 1 304 ? 4.928 -19.385 -7.891 1.00 89.38 304 ASN A N 1
ATOM 2368 C CA . ASN A 1 304 ? 4.032 -18.855 -8.912 1.00 89.38 304 ASN A CA 1
ATOM 2369 C C . ASN A 1 304 ? 4.163 -17.327 -9.016 1.00 89.38 304 ASN A C 1
ATOM 2371 O O . ASN A 1 304 ? 4.292 -16.828 -10.132 1.00 89.38 304 ASN A O 1
ATOM 2375 N N . ASP A 1 305 ? 4.233 -16.618 -7.888 1.00 84.00 305 ASP A N 1
ATOM 2376 C CA . ASP A 1 305 ? 4.401 -15.157 -7.859 1.00 84.00 305 ASP A CA 1
ATOM 2377 C C . ASP A 1 305 ? 5.748 -14.700 -8.440 1.00 84.00 305 ASP A C 1
ATOM 2379 O O . ASP A 1 305 ? 5.826 -13.704 -9.157 1.00 84.00 305 ASP A O 1
ATOM 2383 N N . ALA A 1 306 ? 6.829 -15.414 -8.122 1.00 79.12 306 ALA A N 1
ATOM 2384 C CA . ALA A 1 306 ? 8.179 -14.989 -8.475 1.00 79.12 306 ALA A CA 1
ATOM 2385 C C . ALA A 1 306 ? 8.628 -15.438 -9.875 1.00 79.12 306 ALA A C 1
ATOM 2387 O O . ALA A 1 306 ? 9.460 -14.760 -10.470 1.00 79.12 306 ALA A O 1
ATOM 2388 N N . VAL A 1 307 ? 8.120 -16.567 -10.386 1.00 83.44 307 VAL A N 1
ATOM 2389 C CA . VAL A 1 307 ? 8.749 -17.296 -11.508 1.00 83.44 307 VAL A CA 1
ATOM 2390 C C . VAL A 1 307 ? 7.866 -17.383 -12.751 1.00 83.44 307 VAL A C 1
ATOM 2392 O O . VAL A 1 307 ? 8.389 -17.481 -13.857 1.00 83.44 307 VAL A O 1
ATOM 2395 N N . THR A 1 308 ? 6.538 -17.331 -12.622 1.00 88.31 308 THR A N 1
ATOM 2396 C CA . THR A 1 308 ? 5.629 -17.572 -13.763 1.00 88.31 308 THR A CA 1
ATOM 2397 C C . THR A 1 308 ? 5.856 -16.568 -14.893 1.00 88.31 308 THR A C 1
ATOM 2399 O O . THR A 1 308 ? 6.081 -16.966 -16.033 1.00 88.31 308 THR A O 1
ATOM 2402 N N . ASN A 1 309 ? 5.879 -15.270 -14.575 1.00 83.12 309 ASN A N 1
ATOM 2403 C CA . ASN A 1 309 ? 6.104 -14.221 -15.573 1.00 83.12 309 ASN A CA 1
ATOM 2404 C C . ASN A 1 309 ? 7.514 -14.300 -16.186 1.00 83.12 309 ASN A C 1
ATOM 2406 O O . ASN A 1 309 ? 7.649 -14.108 -17.391 1.00 83.12 309 ASN A O 1
ATOM 2410 N N . LEU A 1 310 ? 8.533 -14.657 -15.386 1.00 80.00 310 LEU A N 1
ATOM 2411 C CA . LEU A 1 310 ? 9.901 -14.905 -15.866 1.00 80.00 310 LEU A CA 1
ATOM 2412 C C . LEU A 1 310 ? 9.918 -16.004 -16.932 1.00 80.00 310 LEU A C 1
ATOM 2414 O O . LEU A 1 310 ? 10.392 -15.799 -18.042 1.00 80.00 310 LEU A O 1
ATOM 2418 N N . LYS A 1 311 ? 9.324 -17.160 -16.624 1.00 85.44 311 LYS A N 1
ATOM 2419 C CA . LYS A 1 311 ? 9.317 -18.310 -17.536 1.00 85.44 311 LYS A CA 1
ATOM 2420 C C . LYS A 1 311 ? 8.479 -18.080 -18.786 1.00 85.44 311 LYS A C 1
ATOM 2422 O O . LYS A 1 311 ? 8.811 -18.617 -19.836 1.00 85.44 311 LYS A O 1
ATOM 2427 N N . LEU A 1 312 ? 7.398 -17.307 -18.696 1.00 85.88 312 LEU A N 1
ATOM 2428 C CA . LEU A 1 312 ? 6.638 -16.912 -19.882 1.00 85.88 312 LEU A CA 1
ATOM 2429 C C . LEU A 1 312 ? 7.486 -16.055 -20.825 1.00 85.88 312 LEU A C 1
ATOM 2431 O O . LEU A 1 312 ? 7.415 -16.240 -22.038 1.00 85.88 312 LEU A O 1
ATOM 2435 N N . LEU A 1 313 ? 8.321 -15.169 -20.285 1.00 82.12 313 LEU A N 1
ATOM 2436 C CA . LEU A 1 313 ? 9.234 -14.371 -21.098 1.00 82.12 313 LEU A CA 1
ATOM 2437 C C . LEU A 1 313 ? 10.354 -15.189 -21.712 1.00 82.12 313 LEU A C 1
ATOM 2439 O O . LEU A 1 313 ? 10.585 -15.037 -22.907 1.00 82.12 313 LEU A O 1
ATOM 2443 N N . ASP A 1 314 ? 10.964 -16.101 -20.953 1.00 80.94 314 ASP A N 1
ATOM 2444 C CA . ASP A 1 314 ? 11.975 -17.029 -21.482 1.00 80.94 314 ASP A CA 1
ATOM 2445 C C . ASP A 1 314 ? 11.435 -17.836 -22.677 1.00 80.94 314 ASP A C 1
ATOM 2447 O O . ASP A 1 314 ? 12.178 -18.200 -23.585 1.00 80.94 314 ASP A O 1
ATOM 2451 N N . LYS A 1 315 ? 10.125 -18.114 -22.690 1.00 83.81 315 LYS A N 1
ATOM 2452 C CA . LYS A 1 315 ? 9.432 -18.825 -23.774 1.00 83.81 315 LYS A CA 1
ATOM 2453 C C . LYS A 1 315 ? 8.971 -17.933 -24.933 1.00 83.81 315 LYS A C 1
ATOM 2455 O O . LYS A 1 315 ? 8.379 -18.444 -25.882 1.00 83.81 315 LYS A O 1
ATOM 2460 N N . GLY A 1 316 ? 9.224 -16.628 -24.876 1.00 82.12 316 GLY A N 1
ATOM 2461 C CA . GLY A 1 316 ? 8.887 -15.685 -25.942 1.00 82.12 316 GLY A CA 1
ATOM 2462 C C . GLY A 1 316 ? 7.486 -15.075 -25.848 1.00 82.12 316 GLY A C 1
ATOM 2463 O O . GLY A 1 316 ? 6.984 -14.582 -26.853 1.00 82.12 316 GLY A O 1
ATOM 2464 N N . PHE A 1 317 ? 6.836 -15.071 -24.671 1.00 84.12 317 PHE A N 1
ATOM 2465 C CA . PHE A 1 317 ? 5.521 -14.424 -24.514 1.00 84.12 317 PHE A CA 1
ATOM 2466 C C . PHE A 1 317 ? 5.579 -12.920 -24.815 1.00 84.12 317 PHE A C 1
ATOM 2468 O O . PHE A 1 317 ? 4.577 -12.352 -25.235 1.00 84.12 317 PHE A O 1
ATOM 2475 N N . GLY A 1 318 ? 6.743 -12.290 -24.626 1.00 82.44 318 GLY A N 1
ATOM 2476 C CA . GLY A 1 318 ? 6.987 -10.861 -24.840 1.00 82.44 318 GLY A CA 1
ATOM 2477 C C . GLY A 1 318 ? 6.396 -9.982 -23.733 1.00 82.44 318 GLY A C 1
ATOM 2478 O O . GLY A 1 318 ? 5.296 -10.238 -23.234 1.00 82.44 318 GLY A O 1
ATOM 2479 N N . GLN A 1 319 ? 7.088 -8.914 -23.319 1.00 70.00 319 GLN A N 1
ATOM 2480 C CA . GLN A 1 319 ? 6.535 -8.079 -22.242 1.00 70.00 319 GLN A CA 1
ATOM 2481 C C . GLN A 1 319 ? 5.364 -7.212 -22.686 1.00 70.00 319 GLN A C 1
ATOM 2483 O O . GLN A 1 319 ? 4.577 -6.839 -21.825 1.00 70.00 319 GLN A O 1
ATOM 2488 N N . ALA A 1 320 ? 5.197 -6.897 -23.974 1.00 76.88 320 ALA A N 1
ATOM 2489 C CA . ALA A 1 320 ? 4.001 -6.179 -24.427 1.00 76.88 320 ALA A CA 1
ATOM 2490 C C . ALA A 1 320 ? 2.721 -6.941 -24.030 1.00 76.88 320 ALA A C 1
ATOM 2492 O O . ALA A 1 320 ? 1.752 -6.351 -23.552 1.00 76.88 320 ALA A O 1
ATOM 2493 N N . ASN A 1 321 ? 2.767 -8.272 -24.124 1.00 84.12 321 ASN A N 1
ATOM 2494 C CA . ASN A 1 321 ? 1.680 -9.144 -23.702 1.00 84.12 321 ASN A CA 1
ATOM 2495 C C . ASN A 1 321 ? 1.550 -9.210 -22.171 1.00 84.12 321 ASN A C 1
ATOM 2497 O O . ASN A 1 321 ? 0.434 -9.162 -21.661 1.00 84.12 321 ASN A O 1
ATOM 2501 N N . LEU A 1 322 ? 2.656 -9.249 -21.413 1.00 80.06 322 LEU A N 1
ATOM 2502 C CA . LEU A 1 322 ? 2.594 -9.158 -19.943 1.00 80.06 322 LEU A CA 1
ATOM 2503 C C . LEU A 1 322 ? 2.015 -7.822 -19.458 1.00 80.06 322 LEU A C 1
ATOM 2505 O O . LEU A 1 322 ? 1.208 -7.804 -18.533 1.00 80.06 322 LEU A O 1
ATOM 2509 N N . ALA A 1 323 ? 2.407 -6.711 -20.079 1.00 78.50 323 ALA A N 1
ATOM 2510 C CA . ALA A 1 323 ? 1.902 -5.385 -19.747 1.00 78.50 323 ALA A CA 1
ATOM 2511 C C . ALA A 1 323 ? 0.392 -5.296 -20.000 1.00 78.50 323 ALA A C 1
ATOM 2513 O O . ALA A 1 323 ? -0.337 -4.747 -19.174 1.00 78.50 323 ALA A O 1
ATOM 2514 N N . LEU A 1 324 ? -0.091 -5.895 -21.095 1.00 83.44 324 LEU A N 1
ATOM 2515 C CA . LEU A 1 324 ? -1.519 -6.011 -21.376 1.00 83.44 324 LEU A CA 1
ATOM 2516 C C . LEU A 1 324 ? -2.251 -6.831 -20.303 1.00 83.44 324 LEU A C 1
ATOM 2518 O O . LEU A 1 324 ? -3.306 -6.407 -19.839 1.00 83.44 324 LEU A O 1
ATOM 2522 N N . VAL A 1 325 ? -1.688 -7.968 -19.877 1.00 87.88 325 VAL A N 1
ATOM 2523 C CA . VAL A 1 325 ? -2.259 -8.802 -18.802 1.00 87.88 325 VAL A CA 1
ATOM 2524 C C . VAL A 1 325 ? -2.417 -7.993 -17.510 1.00 87.88 325 VAL A C 1
ATOM 2526 O O . VAL A 1 325 ? -3.508 -7.965 -16.948 1.00 87.88 325 VAL A O 1
ATOM 2529 N N . VAL A 1 326 ? -1.370 -7.282 -17.078 1.00 82.44 326 VAL A N 1
ATOM 2530 C CA . VAL A 1 326 ? -1.395 -6.441 -15.864 1.00 82.44 326 VAL A CA 1
ATOM 2531 C C . VAL A 1 326 ? -2.385 -5.279 -15.998 1.00 82.44 326 VAL A C 1
ATOM 2533 O O . VAL A 1 326 ? -3.104 -4.950 -15.057 1.00 82.44 326 VAL A O 1
ATOM 2536 N N . MET A 1 327 ? -2.458 -4.652 -17.175 1.00 84.31 327 MET A N 1
ATOM 2537 C CA . MET A 1 327 ? -3.394 -3.555 -17.433 1.00 84.31 327 MET A CA 1
ATOM 2538 C C . MET A 1 327 ? -4.855 -4.014 -17.366 1.00 84.31 327 MET A C 1
ATOM 2540 O O . MET A 1 327 ? -5.698 -3.289 -16.840 1.00 84.31 327 MET A O 1
ATOM 2544 N N . ILE A 1 328 ? -5.150 -5.209 -17.886 1.00 88.44 328 ILE A N 1
ATOM 2545 C CA . ILE A 1 328 ? -6.485 -5.814 -17.818 1.00 88.44 328 ILE A CA 1
ATOM 2546 C C . ILE A 1 328 ? -6.828 -6.228 -16.388 1.00 88.44 328 ILE A C 1
ATOM 2548 O O . ILE A 1 328 ? -7.986 -6.106 -16.005 1.00 88.44 328 ILE A O 1
ATOM 2552 N N . ASP A 1 329 ? -5.857 -6.701 -15.607 1.00 86.62 329 ASP A N 1
ATOM 2553 C CA . ASP A 1 329 ? -6.064 -7.162 -14.232 1.00 86.62 329 ASP A CA 1
ATOM 2554 C C . ASP A 1 329 ? -6.465 -6.036 -13.268 1.00 86.62 329 ASP A C 1
ATOM 2556 O O . ASP A 1 329 ? -7.354 -6.201 -12.433 1.00 86.62 329 ASP A O 1
ATOM 2560 N N . PHE A 1 330 ? -5.882 -4.850 -13.429 1.00 85.38 330 PHE A N 1
ATOM 2561 C CA . PHE A 1 330 ? -6.036 -3.746 -12.481 1.00 85.38 330 PHE A CA 1
ATOM 2562 C C . PHE A 1 330 ? -7.496 -3.333 -12.158 1.00 85.38 330 PHE A C 1
ATOM 2564 O O . PHE A 1 330 ? -7.832 -3.194 -10.975 1.00 85.38 330 PHE A O 1
ATOM 2571 N N . PRO A 1 331 ? -8.416 -3.159 -13.135 1.00 87.50 331 PRO A N 1
ATOM 2572 C CA . PRO A 1 331 ? -9.827 -2.901 -12.836 1.00 87.50 331 PRO A CA 1
ATOM 2573 C C . PRO A 1 331 ? -10.495 -4.010 -12.014 1.00 87.50 331 PRO A C 1
ATOM 2575 O O . PRO A 1 331 ? -11.360 -3.718 -11.177 1.00 87.50 331 PRO A O 1
ATOM 2578 N N . PHE A 1 332 ? -10.106 -5.273 -12.235 1.00 87.69 332 PHE A N 1
ATOM 2579 C CA . PHE A 1 332 ? -10.576 -6.385 -11.416 1.00 87.69 332 PHE A CA 1
ATOM 2580 C C . PHE A 1 332 ? -10.004 -6.253 -10.012 1.00 87.69 332 PHE A C 1
ATOM 2582 O O . PHE A 1 332 ? -10.783 -6.257 -9.068 1.00 87.69 332 PHE A O 1
ATOM 2589 N N . GLU A 1 333 ? -8.701 -6.039 -9.852 1.00 83.19 333 GLU A N 1
ATOM 2590 C CA . GLU A 1 333 ? -8.054 -5.918 -8.541 1.00 83.19 333 GLU A CA 1
ATOM 2591 C C . GLU A 1 333 ? -8.734 -4.870 -7.635 1.00 83.19 333 GLU A C 1
ATOM 2593 O O . GLU A 1 333 ? -9.092 -5.168 -6.490 1.00 83.19 333 GLU A O 1
ATOM 2598 N N . ILE A 1 334 ? -9.033 -3.678 -8.170 1.00 80.56 334 ILE A N 1
ATOM 2599 C CA . ILE A 1 334 ? -9.770 -2.631 -7.437 1.00 80.56 334 ILE A CA 1
ATOM 2600 C C . ILE A 1 334 ? -11.181 -3.096 -7.061 1.00 80.56 334 ILE A C 1
ATOM 2602 O O . ILE A 1 334 ? -11.610 -2.949 -5.911 1.00 80.56 334 ILE A O 1
ATOM 2606 N N . SER A 1 335 ? -11.919 -3.648 -8.026 1.00 82.88 335 SER A N 1
ATOM 2607 C CA . SER A 1 335 ? -13.301 -4.095 -7.817 1.00 82.88 335 SER A CA 1
ATOM 2608 C C . SER A 1 335 ? -13.373 -5.229 -6.790 1.00 82.88 335 SER A C 1
ATOM 2610 O O . SER A 1 335 ? -14.281 -5.287 -5.962 1.00 82.88 335 SER A O 1
ATOM 2612 N N . LEU A 1 336 ? -12.391 -6.124 -6.816 1.00 82.44 336 LEU A N 1
ATOM 2613 C CA . LEU A 1 336 ? -12.294 -7.294 -5.959 1.00 82.44 336 LEU A CA 1
ATOM 2614 C C . LEU A 1 336 ? -11.924 -6.915 -4.525 1.00 82.44 336 LEU A C 1
ATOM 2616 O O . LEU A 1 336 ? -12.484 -7.492 -3.594 1.00 82.44 336 LEU A O 1
ATOM 2620 N N . GLY A 1 337 ? -11.081 -5.895 -4.331 1.00 75.38 337 GLY A N 1
ATOM 2621 C CA . GLY A 1 337 ? -10.793 -5.342 -3.006 1.00 75.38 337 GLY A CA 1
ATOM 2622 C C . GLY A 1 337 ? -12.061 -4.904 -2.262 1.00 75.38 337 GLY A C 1
ATOM 2623 O O . GLY A 1 337 ? -12.214 -5.188 -1.071 1.00 75.38 337 GLY A O 1
ATOM 2624 N N . TYR A 1 338 ? -13.012 -4.289 -2.978 1.00 78.50 338 TYR A N 1
ATOM 2625 C CA . TYR A 1 338 ? -14.321 -3.902 -2.438 1.00 78.50 338 TYR A CA 1
ATOM 2626 C C . TYR A 1 338 ? -15.158 -5.108 -1.988 1.00 78.50 338 TYR A C 1
ATOM 2628 O O . TYR A 1 338 ? -15.644 -5.152 -0.853 1.00 78.50 338 TYR A O 1
ATOM 2636 N N . TYR A 1 339 ? -15.320 -6.106 -2.860 1.00 83.56 339 TYR A N 1
ATOM 2637 C CA . TYR A 1 339 ? -16.129 -7.283 -2.543 1.00 83.56 339 TYR A CA 1
ATOM 2638 C C . TYR A 1 339 ? -15.498 -8.148 -1.449 1.00 83.56 339 TYR A C 1
ATOM 2640 O O . TYR A 1 339 ? -16.219 -8.659 -0.593 1.00 83.56 339 TYR A O 1
ATOM 2648 N N . ALA A 1 340 ? -14.168 -8.241 -1.406 1.00 81.06 340 ALA A N 1
ATOM 2649 C CA . ALA A 1 340 ? -13.445 -8.963 -0.367 1.00 81.06 340 ALA A CA 1
ATOM 2650 C C . ALA A 1 340 ? -13.721 -8.405 1.039 1.00 81.06 340 ALA A C 1
ATOM 2652 O O . ALA A 1 340 ? -13.896 -9.179 1.985 1.00 81.06 340 ALA A O 1
ATOM 2653 N N . GLY A 1 341 ? -13.826 -7.078 1.183 1.00 75.12 341 GLY A N 1
ATOM 2654 C CA . GLY A 1 341 ? -14.215 -6.439 2.445 1.00 75.12 341 GLY A CA 1
ATOM 2655 C C . GLY A 1 341 ? -15.629 -6.827 2.869 1.00 75.12 341 GLY A C 1
ATOM 2656 O O . GLY A 1 341 ? -15.850 -7.279 3.996 1.00 75.12 341 GLY A O 1
ATOM 2657 N N . LYS A 1 342 ? -16.575 -6.756 1.923 1.00 81.25 342 LYS A N 1
ATOM 2658 C CA . LYS A 1 342 ? -17.968 -7.166 2.141 1.00 81.25 342 LYS A CA 1
ATOM 2659 C C . LYS A 1 342 ? -18.071 -8.634 2.569 1.00 81.25 342 LYS A C 1
ATOM 2661 O O . LYS A 1 342 ? -18.737 -8.939 3.555 1.00 81.25 342 LYS A O 1
ATOM 2666 N N . TRP A 1 343 ? -17.393 -9.546 1.871 1.00 85.06 343 TRP A N 1
ATOM 2667 C CA . TRP A 1 343 ? -17.409 -10.973 2.205 1.00 85.06 343 TRP A CA 1
ATOM 2668 C C . TRP A 1 343 ? -16.745 -11.269 3.551 1.00 85.06 343 TRP A C 1
ATOM 2670 O O . TRP A 1 343 ? -17.241 -12.107 4.301 1.00 85.06 343 TRP A O 1
ATOM 2680 N N . SER A 1 344 ? -15.675 -10.549 3.900 1.00 80.88 344 SER A N 1
ATOM 2681 C CA . SER A 1 344 ? -15.016 -10.668 5.211 1.00 80.88 344 SER A CA 1
ATOM 2682 C C . SER A 1 344 ? -15.938 -10.241 6.360 1.00 80.88 344 SER A C 1
ATOM 2684 O O . SER A 1 344 ? -15.897 -10.816 7.454 1.00 80.88 344 SER A O 1
ATOM 2686 N N . ASN A 1 345 ? -16.816 -9.264 6.113 1.00 74.06 345 ASN A N 1
ATOM 2687 C CA . ASN A 1 345 ? -17.891 -8.922 7.038 1.00 74.06 345 ASN A CA 1
ATOM 2688 C C . ASN A 1 345 ? -18.968 -9.990 7.117 1.00 74.06 345 ASN A C 1
ATOM 2690 O O . ASN A 1 345 ? -19.332 -10.346 8.228 1.00 74.06 345 ASN A O 1
ATOM 2694 N N . GLN A 1 346 ? -19.415 -10.540 5.994 1.00 79.81 346 GLN A N 1
ATOM 2695 C CA . GLN A 1 346 ? -20.543 -11.471 5.962 1.00 79.81 346 GLN A CA 1
ATOM 2696 C C . GLN A 1 346 ? -20.216 -12.883 6.472 1.00 79.81 346 GLN A C 1
ATOM 2698 O O . GLN A 1 346 ? -20.987 -13.451 7.238 1.00 79.81 346 GLN A O 1
ATOM 2703 N N . TYR A 1 347 ? -19.086 -13.457 6.051 1.00 81.19 347 TYR A N 1
ATOM 2704 C CA . TYR A 1 347 ? -18.755 -14.877 6.269 1.00 81.19 347 TYR A CA 1
ATOM 2705 C C . TYR A 1 347 ? -17.616 -15.099 7.278 1.00 81.19 347 TYR A C 1
ATOM 2707 O O . TYR A 1 347 ? -17.280 -16.234 7.615 1.00 81.19 347 TYR A O 1
ATOM 2715 N N . GLY A 1 348 ? -17.019 -14.009 7.763 1.00 82.38 348 GLY A N 1
ATOM 2716 C CA . GLY A 1 348 ? -15.883 -14.021 8.674 1.00 82.38 348 GLY A CA 1
ATOM 2717 C C . GLY A 1 348 ? -14.533 -14.025 7.969 1.00 82.38 348 GLY A C 1
ATOM 2718 O O . GLY A 1 348 ? -14.267 -14.802 7.055 1.00 82.38 348 GLY A O 1
ATOM 2719 N N . SER A 1 349 ? -13.657 -13.141 8.445 1.00 87.31 349 SER A N 1
ATOM 2720 C CA . SER A 1 349 ? -12.344 -12.871 7.867 1.00 87.31 349 SER A CA 1
ATOM 2721 C C . SER A 1 349 ? -11.466 -14.119 7.722 1.00 87.31 349 SER A C 1
ATOM 2723 O O . SER A 1 349 ? -10.914 -14.351 6.655 1.00 87.31 349 SER A O 1
ATOM 2725 N N . LEU A 1 350 ? -11.361 -14.967 8.752 1.00 89.31 350 LEU A N 1
ATOM 2726 C CA . LEU A 1 350 ? -10.515 -16.166 8.668 1.00 89.31 350 LEU A CA 1
ATOM 2727 C C . LEU A 1 350 ? -11.083 -17.233 7.724 1.00 89.31 350 LEU A C 1
ATOM 2729 O O . LEU A 1 350 ? -10.315 -17.868 7.012 1.00 89.31 350 LEU A O 1
ATOM 2733 N N . THR A 1 351 ? -12.407 -17.395 7.660 1.00 91.25 351 THR A N 1
ATOM 2734 C CA . THR A 1 351 ? -13.058 -18.331 6.729 1.00 91.25 351 THR A CA 1
ATOM 2735 C C . THR A 1 351 ? -12.780 -17.937 5.281 1.00 91.25 351 THR A C 1
ATOM 2737 O O . THR A 1 351 ? -12.336 -18.762 4.483 1.00 91.25 351 THR A O 1
ATOM 2740 N N . ILE A 1 352 ? -12.975 -16.653 4.958 1.00 92.56 352 ILE A N 1
ATOM 2741 C CA . ILE A 1 352 ? -12.676 -16.102 3.632 1.00 92.56 352 ILE A CA 1
ATOM 2742 C C . ILE A 1 352 ? -11.189 -16.243 3.305 1.00 92.56 352 ILE A C 1
ATOM 2744 O O . ILE A 1 352 ? -10.845 -16.647 2.195 1.00 92.56 352 ILE A O 1
ATOM 2748 N N . TRP A 1 353 ? -10.310 -15.976 4.274 1.00 93.50 353 TRP A N 1
ATOM 2749 C CA . TRP A 1 353 ? -8.874 -16.181 4.110 1.00 93.50 353 TRP A CA 1
ATOM 2750 C C . TRP A 1 353 ? -8.533 -17.639 3.780 1.00 93.50 353 TRP A C 1
ATOM 2752 O O . TRP A 1 353 ? -7.769 -17.883 2.853 1.00 93.50 353 TRP A O 1
ATOM 2762 N N . SER A 1 354 ? -9.129 -18.615 4.474 1.00 94.56 354 SER A N 1
ATOM 2763 C CA . SER A 1 354 ? -8.898 -20.041 4.213 1.00 94.56 354 SER A CA 1
ATOM 2764 C C . SER A 1 354 ? -9.372 -20.475 2.825 1.00 94.56 354 SER A C 1
ATOM 2766 O O . SER A 1 354 ? -8.666 -21.221 2.148 1.00 94.56 354 SER A O 1
ATOM 2768 N N . TRP A 1 355 ? -10.533 -20.001 2.365 1.00 94.88 355 TRP A N 1
ATOM 2769 C CA . TRP A 1 355 ? -11.004 -20.285 1.004 1.00 94.88 355 TRP A CA 1
ATOM 2770 C C . TRP A 1 355 ? -10.095 -19.663 -0.055 1.00 94.88 355 TRP A C 1
ATOM 2772 O O . TRP A 1 355 ? -9.712 -20.340 -1.010 1.00 94.88 355 TRP A O 1
ATOM 2782 N N . ALA A 1 356 ? -9.697 -18.405 0.142 1.00 94.75 356 ALA A N 1
ATOM 2783 C CA . ALA A 1 356 ? -8.779 -17.714 -0.753 1.00 94.75 356 ALA A CA 1
ATOM 2784 C C . ALA A 1 356 ? -7.399 -18.382 -0.783 1.00 94.75 356 ALA A C 1
ATOM 2786 O O . ALA A 1 356 ? -6.810 -18.518 -1.849 1.00 94.75 356 ALA A O 1
ATOM 2787 N N . PHE A 1 357 ? -6.913 -18.875 0.358 1.00 95.50 357 PHE A N 1
ATOM 2788 C CA . PHE A 1 357 ? -5.668 -19.631 0.456 1.00 95.50 357 PHE A CA 1
ATOM 2789 C C . PHE A 1 357 ? -5.700 -20.905 -0.401 1.00 95.50 357 PHE A C 1
ATOM 2791 O O . PHE A 1 357 ? -4.794 -21.135 -1.203 1.00 95.50 357 PHE A O 1
ATOM 2798 N N . VAL A 1 358 ? -6.766 -21.709 -0.293 1.00 96.38 358 VAL A N 1
ATOM 2799 C CA . VAL A 1 358 ? -6.945 -22.904 -1.138 1.00 96.38 358 VAL A CA 1
ATOM 2800 C C . VAL A 1 358 ? -7.049 -22.509 -2.612 1.00 96.38 358 VAL A C 1
ATOM 2802 O O . VAL A 1 358 ? -6.368 -23.093 -3.454 1.00 96.38 358 VAL A O 1
ATOM 2805 N N . GLY A 1 359 ? -7.833 -21.474 -2.926 1.00 96.06 359 GLY A N 1
ATOM 2806 C CA . GLY A 1 359 ? -7.924 -20.923 -4.277 1.00 96.06 359 GLY A CA 1
ATOM 2807 C C . GLY A 1 359 ? -6.565 -20.479 -4.823 1.00 96.06 359 GLY A C 1
ATOM 2808 O O . GLY A 1 359 ? -6.263 -20.718 -5.990 1.00 96.06 359 GLY A O 1
ATOM 2809 N N . ARG A 1 360 ? -5.700 -19.910 -3.978 1.00 94.38 360 ARG A N 1
ATOM 2810 C CA . ARG A 1 360 ? -4.358 -19.465 -4.358 1.00 94.38 360 ARG A CA 1
ATOM 2811 C C . ARG A 1 360 ? -3.421 -20.630 -4.664 1.00 94.38 360 ARG A C 1
ATOM 2813 O O . ARG A 1 360 ? -2.666 -20.539 -5.628 1.00 94.38 360 ARG A O 1
ATOM 2820 N N . LEU A 1 361 ? -3.509 -21.734 -3.921 1.00 95.94 361 LEU A N 1
ATOM 2821 C CA . LEU A 1 361 ? -2.785 -22.969 -4.247 1.00 95.94 361 LEU A CA 1
ATOM 2822 C C . LEU A 1 361 ? -3.230 -23.538 -5.600 1.00 95.94 361 LEU A C 1
ATOM 2824 O O . LEU A 1 361 ? -2.390 -23.894 -6.424 1.00 95.94 361 LEU A O 1
ATOM 2828 N N . VAL A 1 362 ? -4.539 -23.560 -5.869 1.00 96.75 362 VAL A N 1
ATOM 2829 C CA . VAL A 1 362 ? -5.077 -23.987 -7.172 1.00 96.75 362 VAL A CA 1
ATOM 2830 C C . VAL A 1 362 ? -4.591 -23.062 -8.290 1.00 96.75 362 VAL A C 1
ATOM 2832 O O . VAL A 1 362 ? -4.125 -23.540 -9.322 1.00 96.75 362 VAL A O 1
ATOM 2835 N N . ALA A 1 363 ? -4.631 -21.746 -8.077 1.00 95.50 363 ALA A N 1
ATOM 2836 C CA . ALA A 1 363 ? -4.126 -20.760 -9.027 1.00 95.50 363 ALA A CA 1
ATOM 2837 C C . ALA A 1 363 ? -2.623 -20.929 -9.295 1.00 95.50 363 ALA A C 1
ATOM 2839 O O . ALA A 1 363 ? -2.182 -20.764 -10.429 1.00 95.50 363 ALA A O 1
ATOM 2840 N N . ALA A 1 364 ? -1.838 -21.297 -8.278 1.00 94.56 364 ALA A N 1
ATOM 2841 C CA . ALA A 1 364 ? -0.417 -21.574 -8.439 1.00 94.56 364 ALA A CA 1
ATOM 2842 C C . ALA A 1 364 ? -0.170 -22.804 -9.320 1.00 94.56 364 ALA A C 1
ATOM 2844 O O . ALA A 1 364 ? 0.655 -22.732 -10.230 1.00 94.56 364 ALA A O 1
ATOM 2845 N N . VAL A 1 365 ? -0.914 -23.896 -9.107 1.00 95.12 365 VAL A N 1
ATOM 2846 C CA . VAL A 1 365 ? -0.865 -25.086 -9.976 1.00 95.12 365 VAL A CA 1
ATOM 2847 C C . VAL A 1 365 ? -1.278 -24.727 -11.402 1.00 95.12 365 VAL A C 1
ATOM 2849 O O . VAL A 1 365 ? -0.579 -25.079 -12.350 1.00 95.12 365 VAL A O 1
ATOM 2852 N N . PHE A 1 366 ? -2.368 -23.975 -11.562 1.00 95.06 366 PHE A N 1
ATOM 2853 C CA . PHE A 1 366 ? -2.838 -23.534 -12.872 1.00 95.06 366 PHE A CA 1
ATOM 2854 C C . PHE A 1 366 ? -1.793 -22.675 -13.595 1.00 95.06 366 PHE A C 1
ATOM 2856 O O . PHE 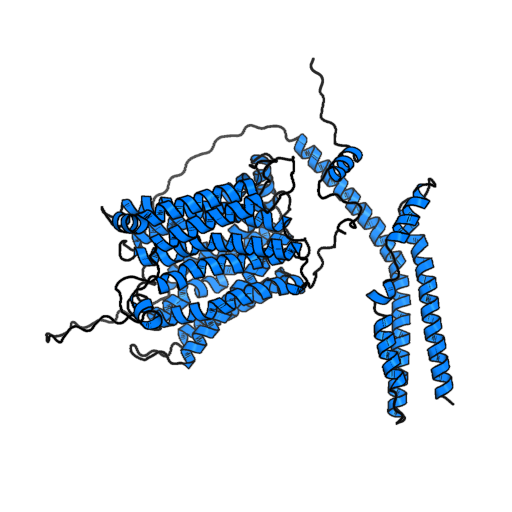A 1 366 ? -1.494 -22.936 -14.755 1.00 95.06 366 PHE A O 1
ATOM 2863 N N . GLY A 1 367 ? -1.148 -21.733 -12.902 1.00 93.06 367 GLY A N 1
ATOM 2864 C CA . GLY A 1 367 ? -0.069 -20.928 -13.475 1.00 93.06 367 GLY A CA 1
ATOM 2865 C C . GLY A 1 367 ? 1.134 -21.759 -13.936 1.00 93.06 367 GLY A C 1
ATOM 2866 O O . GLY A 1 367 ? 1.720 -21.453 -14.973 1.00 93.06 367 GLY A O 1
ATOM 2867 N N . GLN A 1 368 ? 1.470 -22.852 -13.237 1.00 92.12 368 GLN A N 1
ATOM 2868 C CA . GLN A 1 368 ? 2.496 -23.787 -13.720 1.00 92.12 368 GLN A CA 1
ATOM 2869 C C . GLN A 1 368 ? 2.048 -24.525 -14.987 1.00 92.12 368 GLN A C 1
ATOM 2871 O O . GLN A 1 368 ? 2.839 -24.660 -15.920 1.00 92.12 368 GLN A O 1
ATOM 2876 N N . LEU A 1 369 ? 0.783 -24.954 -15.060 1.00 93.38 369 LEU A N 1
ATOM 2877 C CA . LEU A 1 369 ? 0.231 -25.570 -16.270 1.00 93.38 369 LEU A CA 1
ATOM 2878 C C . LEU A 1 369 ? 0.276 -24.608 -17.459 1.00 93.38 369 LEU A C 1
ATOM 2880 O O . LEU A 1 369 ? 0.684 -25.023 -18.539 1.00 93.38 369 LEU A O 1
ATOM 2884 N N . VAL A 1 370 ? -0.059 -23.328 -17.257 1.00 93.12 370 VAL A N 1
ATOM 2885 C CA . VAL A 1 370 ? 0.043 -22.290 -18.295 1.00 93.12 370 VAL A CA 1
ATOM 2886 C C . VAL A 1 370 ? 1.462 -22.215 -18.851 1.00 93.12 370 VAL A C 1
ATOM 2888 O O . VAL A 1 370 ? 1.650 -22.300 -20.061 1.00 93.12 370 VAL A O 1
ATOM 2891 N N . VAL A 1 371 ? 2.475 -22.158 -17.981 1.00 91.06 371 VAL A N 1
ATOM 2892 C CA . VAL A 1 371 ? 3.877 -22.172 -18.419 1.00 91.06 371 VAL A CA 1
ATOM 2893 C C . VAL A 1 371 ? 4.207 -23.457 -19.183 1.00 91.06 371 VAL A C 1
ATOM 2895 O O . VAL A 1 371 ? 4.907 -23.393 -20.192 1.00 91.06 371 VAL A O 1
ATOM 2898 N N . MET A 1 372 ? 3.718 -24.623 -18.751 1.00 89.69 372 MET A N 1
ATOM 2899 C CA . MET A 1 372 ? 4.000 -25.910 -19.405 1.00 89.69 372 MET A CA 1
ATOM 2900 C C . MET A 1 372 ? 3.402 -26.013 -20.811 1.00 89.69 372 MET A C 1
ATOM 2902 O O . MET A 1 372 ? 4.112 -26.432 -21.723 1.00 89.69 372 MET A O 1
ATOM 2906 N N . ILE A 1 373 ? 2.147 -25.596 -21.001 1.00 90.94 373 ILE A N 1
ATOM 2907 C CA . ILE A 1 373 ? 1.417 -25.715 -22.277 1.00 90.94 373 ILE A CA 1
ATOM 2908 C C . ILE A 1 373 ? 1.753 -24.614 -23.288 1.00 90.94 373 ILE A C 1
ATOM 2910 O O . ILE A 1 373 ? 1.111 -24.542 -24.337 1.00 90.94 373 ILE A O 1
ATOM 2914 N N . TYR A 1 374 ? 2.711 -23.737 -22.970 1.00 89.44 374 TYR A N 1
ATOM 2915 C CA . TYR A 1 374 ? 3.124 -22.652 -23.854 1.00 89.44 374 TYR A CA 1
ATOM 2916 C C . TYR A 1 374 ? 3.394 -23.195 -25.275 1.00 89.44 374 TYR A C 1
ATOM 2918 O O . TYR A 1 374 ? 4.281 -24.039 -25.434 1.00 89.44 374 TYR A O 1
ATOM 2926 N N . PRO A 1 375 ? 2.670 -22.724 -26.307 1.00 82.56 375 PRO A N 1
ATOM 2927 C CA . PRO A 1 375 ? 2.596 -23.390 -27.612 1.00 82.56 375 PRO A CA 1
ATOM 2928 C C . PRO A 1 375 ? 3.824 -23.174 -28.529 1.00 82.56 375 PRO A C 1
ATOM 2930 O O . PRO A 1 375 ? 3.676 -23.170 -29.745 1.00 82.56 375 PRO A O 1
ATOM 2933 N N . ALA A 1 376 ? 5.030 -22.963 -27.985 1.00 68.50 376 ALA A N 1
ATOM 2934 C CA . ALA A 1 376 ? 6.174 -22.392 -28.713 1.00 68.50 376 ALA A CA 1
ATOM 2935 C C . ALA A 1 376 ? 6.591 -23.143 -29.994 1.00 68.50 376 ALA A C 1
ATOM 2937 O O . ALA A 1 376 ? 6.944 -24.322 -29.953 1.00 68.50 376 ALA A O 1
ATOM 2938 N N . GLY A 1 377 ? 6.732 -22.362 -31.073 1.00 60.12 377 GLY A N 1
ATOM 2939 C CA . GLY A 1 377 ? 7.984 -22.252 -31.833 1.00 60.12 377 GLY A CA 1
ATOM 2940 C C . GLY A 1 377 ? 8.576 -20.832 -31.645 1.00 60.12 377 GLY A C 1
ATOM 2941 O O . GLY A 1 377 ? 7.798 -19.927 -31.342 1.00 60.12 377 GLY A O 1
ATOM 2942 N N . PRO A 1 378 ? 9.900 -20.612 -31.800 1.00 58.12 378 PRO A N 1
ATOM 2943 C CA . PRO A 1 378 ? 10.601 -19.374 -31.401 1.00 58.12 378 PRO A CA 1
ATOM 2944 C C . PRO A 1 378 ? 10.127 -18.053 -32.039 1.00 58.12 378 PRO A C 1
ATOM 2946 O O . PRO A 1 378 ? 10.373 -17.003 -31.460 1.00 58.12 378 PRO A O 1
ATOM 2949 N N . ASP A 1 379 ? 9.411 -18.096 -33.170 1.00 61.06 379 ASP A N 1
ATOM 2950 C CA . ASP A 1 379 ? 8.998 -16.907 -33.944 1.00 61.06 379 ASP A CA 1
ATOM 2951 C C . ASP A 1 379 ? 7.476 -16.826 -34.202 1.00 61.06 379 ASP A C 1
ATOM 2953 O O . ASP A 1 379 ? 7.007 -16.036 -35.023 1.00 61.06 379 ASP A O 1
ATOM 2957 N N . ALA A 1 380 ? 6.671 -17.665 -33.540 1.00 68.12 380 ALA A N 1
ATOM 2958 C CA . ALA A 1 380 ? 5.222 -17.684 -33.746 1.00 68.12 380 ALA A CA 1
ATOM 2959 C C . ALA A 1 380 ? 4.511 -16.653 -32.854 1.00 68.12 380 ALA A C 1
ATOM 2961 O O . ALA A 1 380 ? 4.726 -16.605 -31.643 1.00 68.12 380 ALA A O 1
ATOM 2962 N N . SER A 1 381 ? 3.603 -15.861 -33.437 1.00 78.75 381 SER A N 1
ATOM 2963 C CA . SER A 1 381 ? 2.740 -14.953 -32.675 1.00 78.75 381 SER A CA 1
ATOM 2964 C C . SER A 1 381 ? 1.942 -15.721 -31.620 1.00 78.75 381 SER A C 1
ATOM 2966 O O . SER A 1 381 ? 1.352 -16.759 -31.936 1.00 78.75 381 SER A O 1
ATOM 2968 N N . VAL A 1 382 ? 1.866 -15.187 -30.399 1.00 85.56 382 VAL A N 1
ATOM 2969 C CA . VAL A 1 382 ? 1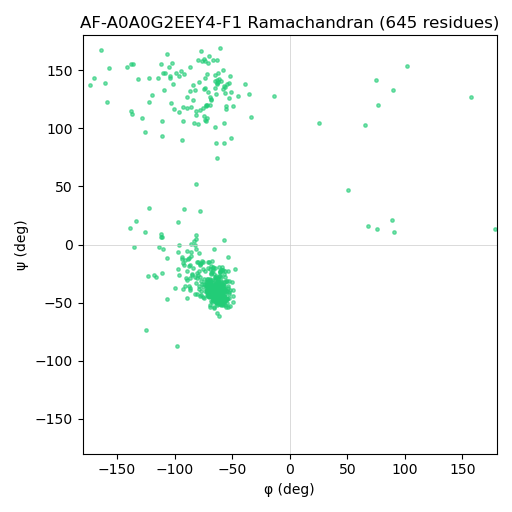.106 -15.797 -29.302 1.00 85.56 382 VAL A CA 1
ATOM 2970 C C . VAL A 1 382 ? -0.356 -16.017 -29.727 1.00 85.56 382 VAL A C 1
ATOM 2972 O O . VAL A 1 382 ? -1.051 -15.043 -30.032 1.00 85.56 382 VAL A O 1
ATOM 2975 N N . PRO A 1 383 ? -0.858 -17.267 -29.740 1.00 90.00 383 PRO A N 1
ATOM 2976 C CA . PRO A 1 383 ? -2.240 -17.538 -30.112 1.00 90.00 383 PRO A CA 1
ATOM 2977 C C . PRO A 1 383 ? -3.229 -16.852 -29.167 1.00 90.00 383 PRO A C 1
ATOM 2979 O O . PRO A 1 383 ? -3.040 -16.839 -27.950 1.00 90.00 383 PRO A O 1
ATOM 2982 N N . PHE A 1 384 ? -4.342 -16.359 -29.712 1.00 89.38 384 PHE A N 1
ATOM 2983 C CA . PHE A 1 384 ? -5.363 -15.653 -28.931 1.00 89.38 384 PHE A CA 1
ATOM 2984 C C . PHE A 1 384 ? -5.913 -16.480 -27.753 1.00 89.38 384 PHE A C 1
ATOM 2986 O O . PHE A 1 384 ? -6.075 -15.956 -26.653 1.00 89.38 384 PHE A O 1
ATOM 2993 N N . TRP A 1 385 ? -6.137 -17.787 -27.941 1.00 91.75 385 TRP A N 1
ATOM 2994 C CA . TRP A 1 385 ? -6.596 -18.674 -26.862 1.00 91.75 385 TRP A CA 1
ATOM 2995 C C . TRP A 1 385 ? -5.598 -18.730 -25.693 1.00 91.75 385 TRP A C 1
ATOM 2997 O O . TRP A 1 385 ? -5.997 -18.760 -24.527 1.00 91.75 385 TRP A O 1
ATOM 3007 N N . TYR A 1 386 ? -4.297 -18.716 -26.002 1.00 92.94 386 TYR A N 1
ATOM 3008 C CA . TYR A 1 386 ? -3.240 -18.776 -25.000 1.00 92.94 386 TYR A CA 1
ATOM 3009 C C . TYR A 1 386 ? -3.152 -17.454 -24.238 1.00 92.94 386 TYR A C 1
ATOM 3011 O O . TYR A 1 386 ? -3.064 -17.461 -23.014 1.00 92.94 386 TYR A O 1
ATOM 3019 N N . MET A 1 387 ? -3.291 -16.323 -24.940 1.00 91.75 387 MET A N 1
ATOM 3020 C CA . MET A 1 387 ? -3.412 -15.004 -24.313 1.00 91.75 387 MET A CA 1
ATOM 3021 C C . MET A 1 387 ? -4.552 -14.971 -23.290 1.00 91.75 387 MET A C 1
ATOM 3023 O O . MET A 1 387 ? -4.334 -14.605 -22.137 1.00 91.75 387 MET A O 1
ATOM 3027 N N . LEU A 1 388 ? -5.754 -15.417 -23.676 1.00 93.69 388 LEU A N 1
ATOM 3028 C CA . LEU A 1 388 ? -6.895 -15.494 -22.757 1.00 93.69 388 LEU A CA 1
ATOM 3029 C C . LEU A 1 388 ? -6.617 -16.404 -21.554 1.00 93.69 388 LEU A C 1
ATOM 3031 O O . LEU A 1 388 ? -7.027 -16.089 -20.439 1.00 93.69 388 LEU A O 1
ATOM 3035 N N . THR A 1 389 ? -5.893 -17.504 -21.762 1.00 94.38 389 THR A N 1
ATOM 3036 C CA . THR A 1 389 ? -5.515 -18.438 -20.693 1.00 94.38 389 THR A CA 1
ATOM 3037 C C . THR A 1 389 ? -4.546 -17.794 -19.695 1.00 94.38 389 THR A C 1
ATOM 3039 O O . THR A 1 389 ? -4.730 -17.942 -18.486 1.00 94.38 389 THR A O 1
ATOM 3042 N N . VAL A 1 390 ? -3.550 -17.038 -20.175 1.00 93.62 390 VAL A N 1
ATOM 3043 C CA . VAL A 1 390 ? -2.625 -16.276 -19.318 1.00 93.62 390 VAL A CA 1
ATOM 3044 C C . VAL A 1 390 ? -3.372 -15.186 -18.551 1.00 93.62 390 VAL A C 1
ATOM 3046 O O . VAL A 1 390 ? -3.189 -15.082 -17.340 1.00 93.62 390 VAL A O 1
ATOM 3049 N N . ILE A 1 391 ? -4.251 -14.425 -19.217 1.00 93.25 391 ILE A N 1
ATOM 3050 C CA . ILE A 1 391 ? -5.080 -13.394 -18.570 1.00 93.25 391 ILE A CA 1
ATOM 3051 C C . ILE A 1 391 ? -5.929 -14.021 -17.464 1.00 93.25 391 ILE A C 1
ATOM 3053 O O . ILE A 1 391 ? -5.886 -13.562 -16.328 1.00 93.25 391 ILE A O 1
ATOM 3057 N N . PHE A 1 392 ? -6.654 -15.103 -17.760 1.00 94.94 392 PHE A N 1
ATOM 3058 C CA . PHE A 1 392 ? -7.475 -15.789 -16.765 1.00 94.94 392 PHE A CA 1
ATOM 3059 C C . PHE A 1 392 ? -6.634 -16.313 -15.596 1.00 94.94 392 PHE A C 1
ATOM 3061 O O . PHE A 1 392 ? -6.997 -16.108 -14.440 1.00 94.94 392 PHE A O 1
ATOM 3068 N N . SER A 1 393 ? -5.489 -16.945 -15.880 1.00 94.69 393 SER A N 1
ATOM 3069 C CA . SER A 1 393 ? -4.578 -17.428 -14.840 1.00 94.69 393 SER A CA 1
ATOM 3070 C C . SER A 1 393 ? -4.098 -16.302 -13.936 1.00 94.69 393 SER A C 1
ATOM 3072 O O . SER A 1 393 ? -4.015 -16.501 -12.725 1.00 94.69 393 SER A O 1
ATOM 3074 N N . HIS A 1 394 ? -3.749 -15.155 -14.517 1.00 92.12 394 HIS A N 1
ATOM 3075 C CA . HIS A 1 394 ? -3.244 -14.007 -13.781 1.00 92.12 394 HIS A CA 1
ATOM 3076 C C . HIS A 1 394 ? -4.347 -13.389 -12.923 1.00 92.12 394 HIS A C 1
ATOM 3078 O O . HIS A 1 394 ? -4.179 -13.325 -11.712 1.00 92.12 394 HIS A O 1
ATOM 3084 N N . VAL A 1 395 ? -5.504 -13.079 -13.517 1.00 92.88 395 VAL A N 1
ATOM 3085 C CA . VAL A 1 395 ? -6.658 -12.489 -12.818 1.00 92.88 395 VAL A CA 1
ATOM 3086 C C . VAL A 1 395 ? -7.172 -13.394 -11.700 1.00 92.88 395 VAL A C 1
ATOM 3088 O O . VAL A 1 395 ? -7.510 -12.930 -10.616 1.00 92.88 395 VAL A O 1
ATOM 3091 N N . PHE A 1 396 ? -7.219 -14.711 -11.913 1.00 94.44 396 PHE A N 1
ATOM 3092 C CA . PHE A 1 396 ? -7.622 -15.653 -10.866 1.00 94.44 396 PHE A CA 1
ATOM 3093 C C . PHE A 1 396 ? -6.620 -15.681 -9.702 1.00 94.44 396 PHE A C 1
ATOM 3095 O O . PHE A 1 396 ? -6.996 -15.709 -8.528 1.00 94.44 396 PHE A O 1
ATOM 3102 N N . SER A 1 397 ? -5.333 -15.654 -10.038 1.00 92.94 397 SER A N 1
ATOM 3103 C CA . SER A 1 397 ? -4.219 -15.616 -9.098 1.00 92.94 397 SER A CA 1
ATOM 3104 C C . SER A 1 397 ? -4.230 -14.344 -8.241 1.00 92.94 397 SER A C 1
ATOM 3106 O O . SER A 1 397 ? -4.195 -14.430 -7.009 1.00 92.94 397 SER A O 1
ATOM 3108 N N . THR A 1 398 ? -4.323 -13.175 -8.876 1.00 90.25 398 THR A N 1
ATOM 3109 C CA . THR A 1 398 ? -4.364 -11.863 -8.216 1.00 90.25 398 THR A CA 1
ATOM 3110 C C . THR A 1 398 ? -5.645 -11.699 -7.412 1.00 90.25 398 THR A C 1
ATOM 3112 O O . THR A 1 398 ? -5.559 -11.330 -6.246 1.00 90.25 398 THR A O 1
ATOM 3115 N N . PHE A 1 399 ? -6.802 -12.123 -7.932 1.00 91.31 399 PHE A N 1
ATOM 3116 C CA . PHE A 1 399 ? -8.063 -12.152 -7.187 1.00 91.31 399 PHE A CA 1
ATOM 3117 C C . PHE A 1 399 ? -7.937 -12.871 -5.844 1.00 91.31 399 PHE A C 1
ATOM 3119 O O . PHE A 1 399 ? -8.278 -12.308 -4.800 1.00 91.31 399 PHE A O 1
ATOM 3126 N N . MET A 1 400 ? -7.424 -14.105 -5.850 1.00 94.06 400 MET A N 1
ATOM 3127 C CA . MET A 1 400 ? -7.263 -14.877 -4.617 1.00 94.06 400 MET A CA 1
ATOM 3128 C C . MET A 1 400 ? -6.269 -14.210 -3.663 1.00 94.06 400 MET A C 1
ATOM 3130 O O . MET A 1 400 ? -6.501 -14.197 -2.455 1.00 94.06 400 MET A O 1
ATOM 3134 N N . ASN A 1 401 ? -5.204 -13.597 -4.186 1.00 90.69 401 ASN A N 1
ATOM 3135 C CA . ASN A 1 401 ? -4.261 -12.834 -3.375 1.00 90.69 401 ASN A CA 1
ATOM 3136 C C . ASN A 1 401 ? -4.916 -11.600 -2.726 1.00 90.69 401 ASN A C 1
ATOM 3138 O O . ASN A 1 401 ? -4.750 -11.385 -1.526 1.00 90.69 401 ASN A O 1
ATOM 3142 N N . THR A 1 402 ? -5.713 -10.833 -3.474 1.00 89.69 402 THR A N 1
ATOM 3143 C CA . THR A 1 402 ? -6.443 -9.658 -2.978 1.00 89.69 402 THR A CA 1
ATOM 3144 C C . THR A 1 402 ? -7.443 -10.042 -1.892 1.00 89.69 402 THR A C 1
ATOM 3146 O O . THR A 1 402 ? -7.470 -9.417 -0.831 1.00 89.69 402 THR A O 1
ATOM 3149 N N . VAL A 1 403 ? -8.233 -11.102 -2.105 1.00 90.69 403 VAL A N 1
ATOM 3150 C CA . VAL A 1 403 ? -9.189 -11.593 -1.098 1.00 90.69 403 VAL A CA 1
ATOM 3151 C C . VAL A 1 403 ? -8.456 -12.028 0.168 1.00 90.69 403 VAL A C 1
ATOM 3153 O O . VAL A 1 403 ? -8.861 -11.656 1.269 1.00 90.69 403 VAL A O 1
ATOM 3156 N N . MET A 1 404 ? -7.353 -12.763 0.025 1.00 91.62 404 MET A N 1
ATOM 3157 C CA . MET A 1 404 ? -6.537 -13.215 1.148 1.00 91.62 404 MET A CA 1
ATOM 3158 C C . MET A 1 404 ? -5.933 -12.029 1.922 1.00 91.62 404 MET A C 1
ATOM 3160 O O . MET A 1 404 ? -5.990 -12.007 3.152 1.00 91.62 404 MET A O 1
ATOM 3164 N N . PHE A 1 405 ? -5.414 -11.011 1.230 1.00 88.44 405 PHE A N 1
ATOM 3165 C CA . PHE A 1 405 ? -4.870 -9.805 1.857 1.00 88.44 405 PHE A CA 1
ATOM 3166 C C . PHE A 1 405 ? -5.943 -9.009 2.613 1.00 88.44 405 PHE A C 1
ATOM 3168 O O . PHE A 1 405 ? -5.768 -8.697 3.790 1.00 88.44 405 PHE A O 1
ATOM 3175 N N . VAL A 1 406 ? -7.085 -8.727 1.981 1.00 87.62 406 VAL A N 1
ATOM 3176 C CA . VAL A 1 406 ? -8.174 -7.972 2.621 1.00 87.62 406 VAL A CA 1
ATOM 3177 C C . VAL A 1 406 ? -8.725 -8.725 3.831 1.00 87.62 406 VAL A C 1
ATOM 3179 O O . VAL A 1 406 ? -8.943 -8.123 4.881 1.00 87.62 406 VAL A O 1
ATOM 3182 N N . ALA A 1 407 ? -8.910 -10.039 3.712 1.00 89.69 407 ALA A N 1
ATOM 3183 C CA . ALA A 1 407 ? -9.447 -10.866 4.781 1.00 89.69 407 ALA A CA 1
ATOM 3184 C C . ALA A 1 407 ? -8.514 -10.918 5.999 1.00 89.69 407 ALA A C 1
ATOM 3186 O O . ALA A 1 407 ? -8.968 -10.717 7.127 1.00 89.69 407 ALA A O 1
ATOM 3187 N N . VAL A 1 408 ? -7.209 -11.125 5.795 1.00 90.12 408 VAL A N 1
ATOM 3188 C CA . VAL A 1 408 ? -6.256 -11.186 6.913 1.00 90.12 408 VAL A CA 1
ATOM 3189 C C . VAL A 1 408 ? -6.065 -9.827 7.582 1.00 90.12 408 VAL A C 1
ATOM 3191 O O . VAL A 1 408 ? -6.047 -9.743 8.808 1.00 90.12 408 VAL A O 1
ATOM 3194 N N . SER A 1 409 ? -6.025 -8.747 6.803 1.00 86.88 409 SER A N 1
ATOM 3195 C CA . SER A 1 409 ? -5.931 -7.387 7.336 1.00 86.88 409 SER A CA 1
ATOM 3196 C C . SER A 1 409 ? -7.198 -6.993 8.105 1.00 86.88 409 SER A C 1
ATOM 3198 O O . SER A 1 409 ? -7.101 -6.388 9.174 1.00 86.88 409 SER A O 1
ATOM 3200 N N . ALA A 1 410 ? -8.381 -7.414 7.643 1.00 84.38 410 ALA A N 1
ATOM 3201 C CA . ALA A 1 410 ? -9.633 -7.211 8.370 1.00 84.38 410 ALA A CA 1
ATOM 3202 C C . ALA A 1 410 ? -9.648 -7.994 9.690 1.00 84.38 410 ALA A C 1
ATOM 3204 O O . ALA A 1 410 ? -10.147 -7.500 10.702 1.00 84.38 410 ALA A O 1
ATOM 3205 N N . PHE A 1 411 ? -9.082 -9.204 9.699 1.00 87.69 411 PHE A N 1
ATOM 3206 C CA . PHE A 1 411 ? -8.897 -9.971 10.926 1.00 87.69 411 PHE A CA 1
ATOM 3207 C C . PHE A 1 411 ? -7.948 -9.255 11.896 1.00 87.69 411 PHE A C 1
ATOM 3209 O O . PHE A 1 411 ? -8.309 -9.091 13.059 1.00 87.69 411 PHE A O 1
ATOM 3216 N N . HIS A 1 412 ? -6.794 -8.765 11.423 1.00 87.69 412 HIS A N 1
ATOM 3217 C CA . HIS A 1 412 ? -5.851 -7.989 12.236 1.00 87.69 412 HIS A CA 1
ATOM 3218 C C . HIS A 1 412 ? -6.519 -6.773 12.879 1.00 87.69 412 HIS A C 1
ATOM 3220 O O . HIS A 1 412 ? -6.395 -6.583 14.087 1.00 87.69 412 HIS A O 1
ATOM 3226 N N . ALA A 1 413 ? -7.289 -6.009 12.101 1.00 80.38 413 ALA A N 1
ATOM 3227 C CA . ALA A 1 413 ? -7.974 -4.817 12.591 1.00 80.38 413 ALA A CA 1
ATOM 3228 C C . ALA A 1 413 ? -8.997 -5.135 13.691 1.00 80.38 413 ALA A C 1
ATOM 3230 O O . ALA A 1 413 ? -9.139 -4.365 14.634 1.00 80.38 413 ALA A O 1
ATOM 3231 N N . ARG A 1 414 ? -9.673 -6.290 13.610 1.00 79.00 414 ARG A N 1
ATOM 3232 C CA . ARG A 1 414 ? -10.641 -6.734 14.627 1.00 79.00 414 ARG A CA 1
ATOM 3233 C C . ARG A 1 414 ? -9.999 -7.183 15.939 1.00 79.00 414 ARG A C 1
ATOM 3235 O O . ARG A 1 414 ? -10.635 -7.058 16.980 1.00 79.00 414 ARG A O 1
ATOM 3242 N N . ILE A 1 415 ? -8.792 -7.750 15.897 1.00 82.56 415 ILE A N 1
ATOM 3243 C CA . ILE A 1 415 ? -8.100 -8.253 17.100 1.00 82.56 415 ILE A CA 1
ATOM 3244 C C . ILE A 1 415 ? -7.145 -7.228 17.724 1.00 82.56 415 ILE A C 1
ATOM 3246 O O . ILE A 1 415 ? -6.666 -7.447 18.838 1.00 82.56 415 ILE A O 1
ATOM 3250 N N . ALA A 1 416 ? -6.845 -6.141 17.013 1.00 78.19 416 ALA A N 1
ATOM 3251 C CA . ALA A 1 416 ? -5.963 -5.089 17.487 1.00 78.19 416 ALA A CA 1
ATOM 3252 C C . ALA A 1 416 ? -6.621 -4.280 18.612 1.00 78.19 416 ALA A C 1
ATOM 3254 O O . ALA A 1 416 ? -7.749 -3.805 18.491 1.00 78.19 416 ALA A O 1
ATOM 3255 N N . ASP A 1 417 ? -5.886 -4.091 19.706 1.00 71.31 417 ASP A N 1
ATOM 3256 C CA . ASP A 1 417 ? -6.317 -3.226 20.801 1.00 71.31 417 ASP A CA 1
ATOM 3257 C C . ASP A 1 417 ? -6.308 -1.755 20.336 1.00 71.31 417 ASP A C 1
ATOM 3259 O O . ASP A 1 417 ? -5.255 -1.285 19.899 1.00 71.31 417 ASP A O 1
ATOM 3263 N N . PRO A 1 418 ? -7.414 -0.995 20.446 1.00 65.69 418 PRO A N 1
ATOM 3264 C CA . PRO A 1 418 ? -7.461 0.409 20.032 1.00 65.69 418 PRO A CA 1
ATOM 3265 C C . PRO A 1 418 ? -6.411 1.309 20.707 1.00 65.69 418 PRO A C 1
ATOM 3267 O O . PRO A 1 418 ? -5.975 2.300 20.117 1.00 65.69 418 PRO A O 1
ATOM 3270 N N . THR A 1 419 ? -5.964 0.970 21.922 1.00 65.19 419 THR A N 1
ATOM 3271 C CA . THR A 1 419 ? -4.975 1.758 22.679 1.00 65.19 419 THR A CA 1
ATOM 3272 C C . THR A 1 419 ? -3.581 1.705 22.049 1.00 65.19 419 THR A C 1
ATOM 3274 O O . THR A 1 419 ? -2.916 2.737 21.929 1.00 65.19 419 THR A O 1
ATOM 3277 N N . ILE A 1 420 ? -3.170 0.548 21.529 1.00 71.12 420 ILE A N 1
ATOM 3278 C CA . ILE A 1 420 ? -1.877 0.302 20.860 1.00 71.12 420 ILE A CA 1
ATOM 3279 C C . ILE A 1 420 ? -2.070 -0.211 19.426 1.00 71.12 420 ILE A C 1
ATOM 3281 O O . ILE A 1 420 ? -1.270 -0.989 18.902 1.00 71.12 420 ILE A O 1
ATOM 3285 N N . GLY A 1 421 ? -3.157 0.235 18.790 1.00 69.56 421 GLY A N 1
ATOM 3286 C CA . GLY A 1 421 ? -3.646 -0.330 17.535 1.00 69.56 421 GLY A CA 1
ATOM 3287 C C . GLY A 1 421 ? -2.664 -0.196 16.378 1.00 69.56 421 GLY A C 1
ATOM 3288 O O . GLY A 1 421 ? -2.521 -1.135 15.605 1.00 69.56 421 GLY A O 1
ATOM 3289 N N . GLY A 1 422 ? -1.923 0.916 16.295 1.00 74.81 422 GLY A N 1
ATOM 3290 C CA . GLY A 1 422 ? -0.920 1.128 15.245 1.00 74.81 422 GLY A CA 1
ATOM 3291 C C . GLY A 1 422 ? 0.213 0.103 15.318 1.00 74.81 422 GLY A C 1
ATOM 3292 O O . GLY A 1 422 ? 0.518 -0.567 14.335 1.00 74.81 422 GLY A O 1
ATOM 3293 N N . THR A 1 423 ? 0.784 -0.085 16.504 1.00 82.81 423 THR A N 1
ATOM 3294 C CA . THR A 1 423 ? 1.855 -1.047 16.789 1.00 82.81 423 THR A CA 1
ATOM 3295 C C . THR A 1 423 ? 1.379 -2.479 16.573 1.00 82.81 423 THR A C 1
ATOM 3297 O O . THR A 1 423 ? 2.069 -3.271 15.932 1.00 82.81 423 THR A O 1
ATOM 3300 N N . TYR A 1 424 ? 0.181 -2.813 17.057 1.00 82.88 424 TYR A N 1
ATOM 3301 C CA . TYR A 1 424 ? -0.400 -4.146 16.903 1.00 82.88 424 TYR A CA 1
ATOM 3302 C C . TYR A 1 424 ? -0.633 -4.488 15.423 1.00 82.88 424 TYR A C 1
ATOM 3304 O O . TYR A 1 424 ? -0.201 -5.544 14.954 1.00 82.88 424 TYR A O 1
ATOM 3312 N N . MET A 1 425 ? -1.267 -3.580 14.673 1.00 83.50 425 MET A N 1
ATOM 3313 C CA . MET A 1 425 ? -1.497 -3.740 13.233 1.00 83.50 425 MET A CA 1
ATOM 3314 C C . MET A 1 425 ? -0.186 -3.864 12.475 1.00 83.50 425 MET A C 1
ATOM 3316 O O . MET A 1 425 ? -0.022 -4.770 11.659 1.00 83.50 425 MET A O 1
ATOM 3320 N N . THR A 1 426 ? 0.775 -2.999 12.798 1.00 87.88 426 THR A N 1
ATOM 3321 C CA . THR A 1 426 ? 2.077 -2.989 12.138 1.00 87.88 426 THR A CA 1
ATOM 3322 C C . THR A 1 426 ? 2.831 -4.288 12.378 1.00 87.88 426 THR A C 1
ATOM 3324 O O . THR A 1 426 ? 3.402 -4.831 11.433 1.00 87.88 426 THR A O 1
ATOM 3327 N N . LEU A 1 427 ? 2.823 -4.816 13.606 1.00 88.38 427 LEU A N 1
ATOM 3328 C CA . LEU A 1 427 ? 3.455 -6.092 13.938 1.00 88.38 427 LEU A CA 1
ATOM 3329 C C . LEU A 1 427 ? 2.922 -7.212 13.037 1.00 88.38 427 LEU A C 1
ATOM 3331 O O . LEU A 1 427 ? 3.701 -7.891 12.368 1.00 88.38 427 LEU A O 1
ATOM 3335 N N . LEU A 1 428 ? 1.599 -7.379 12.980 1.00 88.44 428 LEU A N 1
ATOM 3336 C CA . LEU A 1 428 ? 0.984 -8.461 12.212 1.00 88.44 428 LEU A CA 1
ATOM 3337 C C . LEU A 1 428 ? 1.113 -8.262 10.697 1.00 88.44 428 LEU A C 1
ATOM 3339 O O . LEU A 1 428 ? 1.431 -9.212 9.980 1.00 88.44 428 LEU A O 1
ATOM 3343 N N . ALA A 1 429 ? 0.953 -7.033 10.201 1.00 85.00 429 ALA A N 1
ATOM 3344 C CA . ALA A 1 429 ? 1.155 -6.709 8.790 1.00 85.00 429 ALA A CA 1
ATOM 3345 C C . ALA A 1 429 ? 2.608 -6.952 8.351 1.00 85.00 429 ALA A C 1
ATOM 3347 O O . ALA A 1 429 ? 2.857 -7.516 7.286 1.00 85.00 429 ALA A O 1
ATOM 3348 N N . THR A 1 430 ? 3.582 -6.586 9.188 1.00 86.12 430 THR A N 1
ATOM 3349 C CA . THR A 1 430 ? 5.003 -6.763 8.868 1.00 86.12 430 THR A CA 1
ATOM 3350 C C . THR A 1 430 ? 5.383 -8.239 8.813 1.00 86.12 430 THR A C 1
ATOM 3352 O O . THR A 1 430 ? 6.022 -8.670 7.854 1.00 86.12 430 THR A O 1
ATOM 3355 N N . VAL A 1 431 ? 4.933 -9.039 9.783 1.00 87.69 431 VAL A N 1
ATOM 3356 C CA . VAL A 1 431 ? 5.148 -10.495 9.771 1.00 87.69 431 VAL A CA 1
ATOM 3357 C C . VAL A 1 431 ? 4.482 -11.142 8.550 1.00 87.69 431 VAL A C 1
ATOM 3359 O O . VAL A 1 431 ? 5.097 -11.980 7.889 1.00 87.69 431 VAL A O 1
ATOM 3362 N N . SER A 1 432 ? 3.263 -10.716 8.198 1.00 87.06 432 SER A N 1
ATOM 3363 C CA . SER A 1 432 ? 2.563 -11.164 6.986 1.00 87.06 432 SER A CA 1
ATOM 3364 C C . SER A 1 432 ? 3.348 -10.887 5.706 1.00 87.06 432 SER A C 1
ATOM 3366 O O . SER A 1 432 ? 3.458 -11.749 4.827 1.00 87.06 432 SER A O 1
ATOM 3368 N N . ASN A 1 433 ? 3.915 -9.688 5.584 1.00 82.50 433 ASN A N 1
ATOM 3369 C CA . ASN A 1 433 ? 4.699 -9.294 4.417 1.00 82.50 433 ASN A CA 1
ATOM 3370 C C . ASN A 1 433 ? 6.019 -10.069 4.345 1.00 82.50 433 ASN A C 1
ATOM 3372 O O . ASN A 1 433 ? 6.378 -10.574 3.278 1.00 82.50 433 ASN A O 1
ATOM 3376 N N . LEU A 1 434 ? 6.693 -10.253 5.485 1.00 82.44 434 LEU A N 1
ATOM 3377 C CA . LEU A 1 434 ? 7.953 -10.989 5.563 1.00 82.44 434 LEU A CA 1
ATOM 3378 C C . LEU A 1 434 ? 7.815 -12.437 5.072 1.00 82.44 434 LEU A C 1
ATOM 3380 O O . LEU A 1 434 ? 8.707 -12.925 4.379 1.00 82.44 434 LEU A O 1
ATOM 3384 N N . GLY A 1 435 ? 6.679 -13.088 5.346 1.00 82.19 435 GLY A N 1
ATOM 3385 C CA . GLY A 1 435 ? 6.387 -14.440 4.863 1.00 82.19 435 GLY A CA 1
ATOM 3386 C C . GLY A 1 435 ? 6.366 -14.587 3.335 1.00 82.19 435 GLY A C 1
ATOM 3387 O O . GLY A 1 435 ? 6.578 -15.682 2.832 1.00 82.19 435 GLY A O 1
ATOM 3388 N N . GLY A 1 436 ? 6.146 -13.505 2.578 1.00 76.38 436 GLY A N 1
ATOM 3389 C CA . GLY A 1 436 ? 6.219 -13.520 1.109 1.00 76.38 436 GLY A CA 1
ATOM 3390 C C . GLY A 1 436 ? 7.596 -13.130 0.571 1.00 76.38 436 GLY A C 1
ATOM 3391 O O . GLY A 1 436 ? 8.087 -13.722 -0.389 1.00 76.38 436 GLY A O 1
ATOM 3392 N N . THR A 1 437 ? 8.244 -12.153 1.207 1.00 76.56 437 THR A N 1
ATOM 3393 C CA . THR A 1 437 ? 9.517 -11.598 0.729 1.00 76.56 437 THR A CA 1
ATOM 3394 C C . THR A 1 437 ? 10.709 -12.498 1.053 1.00 76.56 437 THR A C 1
ATOM 3396 O O . THR A 1 437 ? 11.552 -12.728 0.189 1.00 76.56 437 THR A O 1
ATOM 3399 N N . PHE A 1 438 ? 10.785 -13.037 2.275 1.00 79.75 438 PHE A N 1
ATOM 3400 C CA . PHE A 1 438 ? 11.932 -13.832 2.727 1.00 79.75 438 PHE A CA 1
ATOM 3401 C C . PHE A 1 438 ? 12.139 -15.127 1.912 1.00 79.75 438 PHE A C 1
ATOM 3403 O O . PHE A 1 438 ? 13.273 -15.383 1.497 1.00 79.75 438 PHE A O 1
ATOM 3410 N N . PRO A 1 439 ? 11.096 -15.925 1.593 1.00 82.31 439 PRO A N 1
ATOM 3411 C CA . PRO A 1 439 ? 11.278 -17.152 0.813 1.00 82.31 439 PRO A CA 1
ATOM 3412 C C . PRO A 1 439 ? 11.709 -16.917 -0.639 1.00 82.31 439 PRO A C 1
ATOM 3414 O O . PRO A 1 439 ? 12.313 -17.805 -1.239 1.00 82.31 439 PRO A O 1
ATOM 3417 N N . LYS A 1 440 ? 11.428 -15.737 -1.214 1.00 77.94 440 LYS A N 1
ATOM 3418 C CA . LYS A 1 440 ? 11.643 -15.449 -2.641 1.00 77.94 440 LYS A CA 1
ATOM 3419 C C . LYS A 1 440 ? 13.091 -15.683 -3.079 1.00 77.94 440 LYS A C 1
ATOM 3421 O O . LYS A 1 440 ? 13.310 -16.292 -4.121 1.00 77.94 440 LYS A O 1
ATOM 3426 N N . TYR A 1 441 ? 14.068 -15.267 -2.270 1.00 79.12 441 TYR A N 1
ATOM 3427 C CA . TYR A 1 441 ? 15.490 -15.498 -2.556 1.00 79.12 441 TYR A CA 1
ATOM 3428 C C . TYR A 1 441 ? 15.818 -16.995 -2.676 1.00 79.12 441 TYR A C 1
ATOM 3430 O O . TYR A 1 441 ? 16.415 -17.431 -3.660 1.00 79.12 441 TYR A O 1
ATOM 3438 N N . PHE A 1 442 ? 15.393 -17.796 -1.694 1.00 82.69 442 PHE A N 1
ATOM 3439 C CA . PHE A 1 442 ? 15.663 -19.235 -1.675 1.00 82.69 442 PHE A CA 1
ATOM 3440 C C . PHE A 1 442 ? 14.972 -19.953 -2.834 1.00 82.69 442 PHE A C 1
ATOM 3442 O O . PHE A 1 442 ? 15.570 -20.818 -3.463 1.00 82.69 442 PHE A O 1
ATOM 3449 N N . ILE A 1 443 ? 13.736 -19.565 -3.147 1.00 81.94 443 ILE A N 1
ATOM 3450 C CA . ILE A 1 443 ? 12.943 -20.163 -4.223 1.00 81.94 443 ILE A CA 1
ATOM 3451 C C . ILE A 1 443 ? 13.555 -19.877 -5.593 1.00 81.94 443 ILE A C 1
ATOM 3453 O O . ILE A 1 443 ? 13.694 -20.804 -6.384 1.00 81.94 443 ILE A O 1
ATOM 3457 N N . LEU A 1 444 ? 13.986 -18.640 -5.860 1.00 78.25 444 LEU A N 1
ATOM 3458 C CA . LEU A 1 444 ? 14.680 -18.311 -7.109 1.00 78.25 444 LEU A CA 1
ATOM 3459 C C . LEU A 1 444 ? 15.975 -19.122 -7.261 1.00 78.25 444 LEU A C 1
ATOM 3461 O O . LEU A 1 444 ? 16.209 -19.713 -8.309 1.00 78.25 444 LEU A O 1
ATOM 3465 N N . LYS A 1 445 ? 16.756 -19.268 -6.184 1.00 78.12 445 LYS A N 1
ATOM 3466 C CA . LYS A 1 445 ? 17.962 -20.108 -6.194 1.00 78.12 445 LYS A CA 1
ATOM 3467 C C . LYS A 1 445 ? 17.657 -21.590 -6.450 1.00 78.12 445 LYS A C 1
ATOM 3469 O O . LYS A 1 445 ? 18.420 -22.263 -7.136 1.00 78.12 445 LYS A O 1
ATOM 3474 N N . LEU A 1 446 ? 16.554 -22.113 -5.909 1.00 83.00 446 LEU A N 1
ATOM 3475 C CA . LEU A 1 446 ? 16.107 -23.483 -6.188 1.00 83.00 446 LEU A CA 1
ATOM 3476 C C . LEU A 1 446 ? 15.678 -23.648 -7.651 1.00 83.00 446 LEU A C 1
ATOM 3478 O O . LEU A 1 446 ? 15.997 -24.662 -8.260 1.00 83.00 446 LEU A O 1
ATOM 3482 N N . VAL A 1 447 ? 15.000 -22.659 -8.234 1.00 80.44 447 VAL A N 1
ATOM 3483 C CA . VAL A 1 447 ? 14.611 -22.681 -9.654 1.00 80.44 447 VAL A CA 1
ATOM 3484 C C . VAL A 1 447 ? 15.839 -22.751 -10.554 1.00 80.44 447 VAL A C 1
ATOM 3486 O O . VAL A 1 447 ? 15.831 -23.545 -11.493 1.00 80.44 447 VAL A O 1
ATOM 3489 N N . ASP A 1 448 ? 16.893 -21.993 -10.250 1.00 76.31 448 ASP A N 1
ATOM 3490 C CA . ASP A 1 448 ? 18.160 -22.057 -10.987 1.00 76.31 448 ASP A CA 1
ATOM 3491 C C . ASP A 1 448 ? 18.804 -23.450 -10.881 1.00 76.31 448 ASP A C 1
ATOM 3493 O O . ASP A 1 448 ? 19.274 -23.988 -11.878 1.00 76.31 448 ASP A O 1
ATOM 3497 N N . LEU A 1 449 ? 18.766 -24.081 -9.698 1.00 78.88 449 LEU A N 1
ATOM 3498 C CA . LEU A 1 449 ? 19.290 -25.440 -9.494 1.00 78.88 449 LEU A CA 1
ATOM 3499 C C . LEU A 1 449 ? 18.506 -26.517 -10.259 1.00 78.88 449 LEU A C 1
ATOM 3501 O O . LEU A 1 449 ? 19.095 -27.504 -10.695 1.00 78.88 449 LEU A O 1
ATOM 3505 N N . PHE A 1 450 ? 17.188 -26.355 -10.402 1.00 80.38 450 PHE A N 1
ATOM 3506 C CA . PHE A 1 450 ? 16.324 -27.327 -11.079 1.00 80.38 450 PHE A CA 1
ATOM 3507 C C . PHE A 1 450 ? 16.098 -27.027 -12.571 1.00 80.38 450 PHE A C 1
ATOM 3509 O O . PHE A 1 450 ? 15.573 -27.882 -13.286 1.00 80.38 450 PHE A O 1
ATOM 3516 N N . THR A 1 451 ? 16.486 -25.848 -13.069 1.00 71.81 451 THR A N 1
ATOM 3517 C CA . THR A 1 451 ? 16.370 -25.491 -14.491 1.00 71.81 451 THR A CA 1
ATOM 3518 C C . THR A 1 451 ? 17.667 -25.841 -15.227 1.00 71.81 451 THR A C 1
ATOM 3520 O O . THR A 1 451 ? 18.713 -25.256 -14.970 1.00 71.81 451 THR A O 1
ATOM 3523 N N . MET A 1 452 ? 17.604 -26.743 -16.209 1.00 56.22 452 MET A N 1
ATOM 3524 C CA . MET A 1 452 ? 18.714 -26.964 -17.145 1.00 56.22 452 MET A CA 1
ATOM 3525 C C . MET A 1 452 ? 18.770 -25.814 -18.161 1.00 56.22 452 MET A C 1
ATOM 3527 O O . MET A 1 452 ? 17.833 -25.634 -18.940 1.00 56.22 452 MET A O 1
ATOM 3531 N N . ALA A 1 453 ? 19.861 -25.046 -18.183 1.00 53.53 453 ALA A N 1
ATOM 3532 C CA . ALA A 1 453 ? 20.109 -24.065 -19.237 1.00 53.53 453 ALA A CA 1
ATOM 3533 C C . ALA A 1 453 ? 20.476 -24.793 -20.544 1.00 53.53 453 ALA A C 1
ATOM 3535 O O . ALA A 1 453 ? 21.554 -25.375 -20.654 1.00 53.53 453 ALA A O 1
ATOM 3536 N N . GLN A 1 454 ? 19.588 -24.780 -21.540 1.00 45.41 454 GLN A N 1
ATOM 3537 C CA . GLN A 1 454 ? 19.929 -25.216 -22.895 1.00 45.41 454 GLN A CA 1
ATOM 3538 C C . GLN A 1 454 ? 20.678 -24.086 -23.604 1.00 45.41 454 GLN A C 1
ATOM 3540 O O . GLN A 1 454 ? 20.087 -23.098 -24.032 1.00 45.41 454 GLN A O 1
ATOM 3545 N N . SER A 1 455 ? 21.995 -24.223 -23.722 1.00 37.44 455 SER A N 1
ATOM 3546 C CA . SER A 1 455 ? 22.815 -23.354 -24.558 1.00 37.44 455 SER A CA 1
ATOM 3547 C C . SER A 1 455 ? 22.582 -23.692 -26.031 1.00 37.44 455 SER A C 1
ATOM 3549 O O . SER A 1 455 ? 23.036 -24.717 -26.536 1.00 37.44 455 SER A O 1
ATOM 3551 N N . VAL A 1 456 ? 21.875 -22.820 -26.749 1.00 41.25 456 VAL A N 1
ATOM 3552 C CA . VAL A 1 456 ? 21.845 -22.881 -28.214 1.00 41.25 456 VAL A CA 1
ATOM 3553 C C . VAL A 1 456 ? 23.185 -22.350 -28.718 1.00 41.25 456 VAL A C 1
ATOM 3555 O O . VAL A 1 456 ? 23.488 -21.164 -28.584 1.00 41.25 456 VAL A O 1
ATOM 3558 N N . ILE A 1 457 ? 24.012 -23.235 -29.274 1.00 35.12 457 ILE A N 1
ATOM 3559 C CA . ILE A 1 457 ? 25.241 -22.857 -29.977 1.00 35.12 457 ILE A CA 1
ATOM 3560 C C . ILE A 1 457 ? 24.817 -22.062 -31.214 1.00 35.12 457 ILE A C 1
ATOM 3562 O O . ILE A 1 457 ? 24.385 -22.631 -32.213 1.00 35.12 457 ILE A O 1
ATOM 3566 N N . SER A 1 458 ? 24.918 -20.737 -31.142 1.00 36.03 458 SER A N 1
ATOM 3567 C CA . SER A 1 458 ? 24.797 -19.888 -32.323 1.00 36.03 458 SER A CA 1
ATOM 3568 C C . SER A 1 458 ? 26.071 -20.061 -33.147 1.00 36.03 458 SER A C 1
ATOM 3570 O O . SER A 1 458 ? 27.141 -19.598 -32.755 1.00 36.03 458 SER A O 1
ATOM 3572 N N . THR A 1 459 ? 25.983 -20.776 -34.268 1.00 33.56 459 THR A N 1
ATOM 3573 C CA . THR A 1 459 ? 27.045 -20.787 -35.281 1.00 33.56 459 THR A CA 1
ATOM 3574 C C . THR A 1 459 ? 27.311 -19.351 -35.748 1.00 33.56 459 THR A C 1
ATOM 3576 O O . THR A 1 459 ? 26.346 -18.617 -35.977 1.00 33.56 459 THR A O 1
ATOM 3579 N N . PRO A 1 460 ? 28.577 -18.920 -35.893 1.00 33.78 460 PRO A N 1
ATOM 3580 C CA . PRO A 1 460 ? 28.886 -17.548 -36.280 1.00 33.78 460 PRO A CA 1
ATOM 3581 C C . PRO A 1 460 ? 28.338 -17.256 -37.687 1.00 33.78 460 PRO A C 1
ATOM 3583 O O . PRO A 1 460 ? 28.455 -18.113 -38.568 1.00 33.78 460 PRO A O 1
ATOM 3586 N N . PRO A 1 461 ? 27.747 -16.071 -37.930 1.00 37.81 461 PRO A N 1
ATOM 3587 C CA . PRO A 1 461 ? 27.217 -15.737 -39.242 1.00 37.81 461 PRO A CA 1
ATOM 3588 C C . PRO A 1 461 ? 28.372 -15.578 -40.235 1.00 37.81 461 PRO A C 1
ATOM 3590 O O . PRO A 1 461 ? 29.296 -14.788 -40.030 1.00 37.81 461 PRO A O 1
ATOM 3593 N N . THR A 1 462 ? 28.321 -16.343 -41.325 1.00 34.34 462 THR A N 1
ATOM 3594 C CA . THR A 1 462 ? 29.147 -16.103 -42.510 1.00 34.34 462 THR A CA 1
ATOM 3595 C C . THR A 1 462 ? 28.797 -14.735 -43.105 1.00 34.34 462 THR A C 1
ATOM 3597 O O . THR A 1 462 ? 27.646 -14.312 -43.133 1.00 34.34 462 THR A O 1
ATOM 3600 N N . SER A 1 463 ? 29.846 -14.042 -43.531 1.00 38.19 463 SER A N 1
ATOM 3601 C CA . SER A 1 463 ? 29.936 -12.669 -44.027 1.00 38.19 463 SER A CA 1
ATOM 3602 C C . SER A 1 463 ? 28.809 -12.127 -44.930 1.00 38.19 463 SER A C 1
ATOM 3604 O O . SER A 1 463 ? 28.488 -12.726 -45.951 1.00 38.19 463 SER A O 1
ATOM 3606 N N . ALA A 1 464 ? 28.456 -10.869 -44.625 1.00 33.28 464 ALA A N 1
ATOM 3607 C CA . ALA A 1 464 ? 28.169 -9.732 -45.518 1.00 33.28 464 ALA A CA 1
ATOM 3608 C C . ALA A 1 464 ? 26.828 -9.647 -46.279 1.00 33.28 464 ALA A C 1
ATOM 3610 O O . ALA A 1 464 ? 26.567 -10.435 -47.175 1.00 33.28 464 ALA A O 1
ATOM 3611 N N . GLN A 1 465 ? 26.078 -8.565 -46.003 1.00 29.70 465 GLN A N 1
ATOM 3612 C CA . GLN A 1 465 ? 25.605 -7.512 -46.936 1.00 29.70 465 GLN A CA 1
ATOM 3613 C C . GLN A 1 465 ? 24.916 -6.390 -46.105 1.00 29.70 465 GLN A C 1
ATOM 3615 O O . GLN A 1 465 ? 24.164 -6.719 -45.186 1.00 29.70 465 GLN A O 1
ATOM 3620 N N . PRO A 1 466 ? 25.135 -5.084 -46.371 1.00 37.47 466 PRO A N 1
ATOM 3621 C CA . PRO A 1 466 ? 24.439 -4.000 -45.675 1.00 37.47 466 PRO A CA 1
ATOM 3622 C C . PRO A 1 466 ? 23.131 -3.634 -46.401 1.00 37.47 466 PRO A C 1
ATOM 3624 O O . PRO A 1 466 ? 23.142 -3.353 -47.595 1.00 37.47 466 PRO A O 1
ATOM 3627 N N . SER A 1 467 ? 22.003 -3.620 -45.685 1.00 25.94 467 SER A N 1
ATOM 3628 C CA . SER A 1 467 ? 20.714 -3.073 -46.160 1.00 25.94 467 SER A CA 1
ATOM 3629 C C . SER A 1 467 ? 20.063 -2.237 -45.043 1.00 25.94 467 SER A C 1
ATOM 3631 O O . SER A 1 467 ? 20.408 -2.441 -43.879 1.00 25.94 467 SER A O 1
ATOM 3633 N N . PRO A 1 468 ? 19.192 -1.269 -45.381 1.00 33.62 468 PRO A N 1
ATOM 3634 C CA . PRO A 1 468 ? 19.114 0.029 -44.712 1.00 33.62 468 PRO A CA 1
ATOM 3635 C C . PRO A 1 468 ? 18.353 0.020 -43.381 1.00 33.62 468 PRO A C 1
ATOM 3637 O O . PRO A 1 468 ? 17.538 -0.858 -43.111 1.00 33.62 468 PRO A O 1
ATOM 3640 N N . GLU A 1 469 ? 18.647 1.048 -42.582 1.00 39.03 469 GLU A N 1
ATOM 3641 C CA . GLU A 1 469 ? 18.081 1.387 -41.273 1.00 39.03 469 GLU A CA 1
ATOM 3642 C C . GLU A 1 469 ? 16.593 1.030 -41.125 1.00 39.03 469 GLU A C 1
ATOM 3644 O O . GLU A 1 469 ? 15.707 1.677 -41.685 1.00 39.03 469 GLU A O 1
ATOM 3649 N N . ALA A 1 470 ? 16.321 0.016 -40.302 1.00 28.25 470 ALA A N 1
ATOM 3650 C CA . ALA A 1 470 ? 15.000 -0.237 -39.754 1.00 28.25 470 ALA A CA 1
ATOM 3651 C C . ALA A 1 470 ? 14.855 0.532 -38.433 1.00 28.25 470 ALA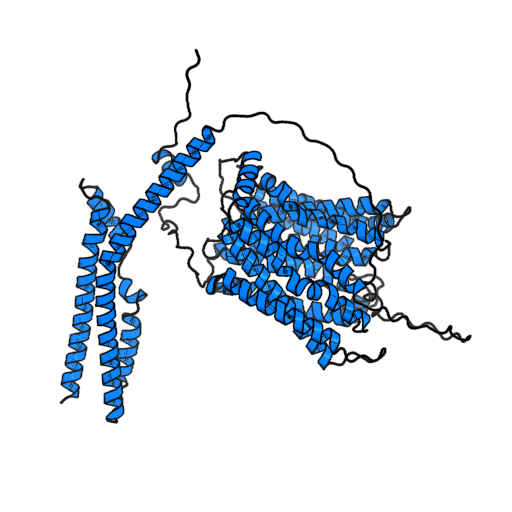 A C 1
ATOM 3653 O O . ALA A 1 470 ? 15.580 0.292 -37.465 1.00 28.25 470 ALA A O 1
ATOM 3654 N N . VAL A 1 471 ? 13.901 1.461 -38.416 1.00 32.53 471 VAL A N 1
ATOM 3655 C CA . VAL A 1 471 ? 13.424 2.203 -37.242 1.00 32.53 471 VAL A CA 1
ATOM 3656 C C . VAL A 1 471 ? 13.064 1.220 -36.112 1.00 32.53 471 VAL A C 1
ATOM 3658 O O . VAL A 1 471 ? 12.342 0.250 -36.368 1.00 32.53 471 VAL A O 1
ATOM 3661 N N . PRO A 1 472 ? 13.525 1.422 -34.863 1.00 32.22 472 PRO A N 1
ATOM 3662 C CA . PRO A 1 472 ? 13.218 0.497 -33.782 1.00 32.22 472 PRO A CA 1
ATOM 3663 C C . PRO A 1 472 ? 11.728 0.579 -33.428 1.00 32.22 472 PRO A C 1
ATOM 3665 O O . PRO A 1 472 ? 11.197 1.624 -33.062 1.00 32.22 472 PRO A O 1
ATOM 3668 N N . THR A 1 473 ? 11.046 -0.555 -33.568 1.00 32.84 473 THR A N 1
ATOM 3669 C CA . THR A 1 473 ? 9.649 -0.756 -33.170 1.00 32.84 473 THR A CA 1
ATOM 3670 C C . THR A 1 473 ? 9.551 -0.844 -31.641 1.00 32.84 473 THR A C 1
ATOM 3672 O O . THR A 1 473 ? 10.425 -1.427 -30.997 1.00 32.84 473 THR A O 1
ATOM 3675 N N . ALA A 1 474 ? 8.470 -0.296 -31.073 1.00 37.12 474 ALA A N 1
ATOM 3676 C CA . ALA A 1 474 ? 8.180 -0.098 -29.642 1.00 37.12 474 ALA A CA 1
ATOM 3677 C C . ALA A 1 474 ? 8.194 -1.353 -28.733 1.00 37.12 474 ALA A C 1
ATOM 3679 O O . ALA A 1 474 ? 7.905 -1.262 -27.542 1.00 37.12 474 ALA A O 1
ATOM 3680 N N . THR A 1 475 ? 8.535 -2.525 -29.259 1.00 36.47 475 THR A N 1
ATOM 3681 C CA . THR A 1 475 ? 8.566 -3.794 -28.522 1.00 36.47 475 THR A CA 1
ATOM 3682 C C . THR A 1 475 ? 9.810 -3.933 -27.636 1.00 36.47 475 THR A C 1
ATOM 3684 O O . THR A 1 475 ? 9.732 -4.543 -26.577 1.00 36.47 475 THR A O 1
ATOM 3687 N N . LYS A 1 476 ? 10.931 -3.293 -28.003 1.00 33.88 476 LYS A N 1
ATOM 3688 C CA . LYS A 1 476 ? 12.231 -3.479 -27.328 1.00 33.88 476 LYS A CA 1
ATOM 3689 C C . LYS A 1 476 ? 12.385 -2.805 -25.964 1.00 33.88 476 LYS A C 1
ATOM 3691 O O . LYS A 1 476 ? 13.323 -3.120 -25.244 1.00 33.88 476 LYS A O 1
ATOM 3696 N N . VAL A 1 477 ? 11.505 -1.875 -25.596 1.00 39.09 477 VAL A N 1
ATOM 3697 C CA . VAL A 1 477 ? 11.678 -1.090 -24.357 1.00 39.09 477 VAL A CA 1
ATOM 3698 C C . VAL A 1 477 ? 11.222 -1.879 -23.125 1.00 39.09 477 VAL A C 1
ATOM 3700 O O . VAL A 1 477 ? 11.710 -1.658 -22.022 1.00 39.09 477 VAL A O 1
ATOM 3703 N N . LEU A 1 478 ? 10.321 -2.846 -23.299 1.00 35.00 478 LEU A N 1
ATOM 3704 C CA . LEU A 1 478 ? 9.876 -3.693 -22.200 1.00 35.00 478 LEU A CA 1
ATOM 3705 C C . LEU A 1 478 ? 10.774 -4.936 -22.008 1.00 35.00 478 LEU A C 1
ATOM 3707 O O . LEU A 1 478 ? 10.768 -5.467 -20.898 1.00 35.00 478 LEU A O 1
ATOM 3711 N N . ASP A 1 479 ? 11.585 -5.320 -23.018 1.00 35.50 479 ASP A N 1
ATOM 3712 C CA . ASP A 1 479 ? 12.448 -6.535 -23.137 1.00 35.50 479 ASP A CA 1
ATOM 3713 C C . ASP A 1 479 ? 13.444 -6.782 -21.991 1.00 35.50 479 ASP A C 1
ATOM 3715 O O . ASP A 1 479 ? 13.954 -7.884 -21.798 1.00 35.50 479 ASP A O 1
ATOM 3719 N N . ASP A 1 480 ? 13.607 -5.804 -21.117 1.00 36.94 480 ASP A N 1
ATOM 3720 C CA . ASP A 1 480 ? 14.796 -5.646 -20.308 1.00 36.94 480 ASP A CA 1
ATOM 3721 C C . ASP A 1 480 ? 14.585 -5.892 -18.792 1.00 36.94 480 ASP A C 1
ATOM 3723 O O . ASP A 1 480 ? 15.504 -5.692 -17.990 1.00 36.94 480 ASP A O 1
ATOM 3727 N N . ILE A 1 481 ? 13.391 -6.355 -18.398 1.00 42.62 481 ILE A N 1
ATOM 3728 C CA . ILE A 1 481 ? 12.889 -6.377 -17.005 1.00 42.62 481 ILE A CA 1
ATOM 3729 C C . ILE A 1 481 ? 13.264 -7.652 -16.205 1.00 42.62 481 ILE A C 1
ATOM 3731 O O . ILE A 1 481 ? 13.136 -7.660 -14.982 1.00 42.62 481 ILE A O 1
ATOM 3735 N N . PHE A 1 482 ? 13.771 -8.729 -16.824 1.00 29.48 482 PHE A N 1
ATOM 3736 C CA . PHE A 1 482 ? 13.662 -10.068 -16.207 1.00 29.48 482 PHE A CA 1
ATOM 3737 C C . PHE A 1 482 ? 14.911 -10.980 -16.167 1.00 29.48 482 PHE A C 1
ATOM 3739 O O . PHE A 1 482 ? 14.776 -12.172 -15.914 1.00 29.48 482 PHE A O 1
ATOM 3746 N N . SER A 1 483 ? 16.138 -10.462 -16.295 1.00 25.33 483 SER A N 1
ATOM 3747 C CA . SER A 1 483 ? 17.355 -11.294 -16.162 1.00 25.33 483 SER A CA 1
ATOM 3748 C C . SER A 1 483 ? 18.465 -10.632 -15.334 1.00 25.33 483 SER A C 1
ATOM 3750 O O . SER A 1 483 ? 19.048 -9.640 -15.772 1.00 25.33 483 SER A O 1
ATOM 3752 N N . SER A 1 484 ? 18.767 -11.189 -14.148 1.00 27.73 484 SER A N 1
ATOM 3753 C CA . SER A 1 484 ? 20.099 -11.687 -13.714 1.00 27.73 484 SER A CA 1
ATOM 3754 C C . SER A 1 484 ? 20.259 -11.755 -12.176 1.00 27.73 484 SER A C 1
ATOM 3756 O O . SER A 1 484 ? 20.044 -10.779 -11.458 1.00 27.73 484 SER A O 1
ATOM 3758 N N . SER A 1 485 ? 20.667 -12.933 -11.679 1.00 28.20 485 SER A N 1
ATOM 3759 C CA . SER A 1 485 ? 21.075 -13.220 -10.287 1.00 28.20 485 SER A CA 1
ATOM 3760 C C . SER A 1 485 ? 22.601 -13.042 -10.100 1.00 28.20 485 SER A C 1
ATOM 3762 O O . SER A 1 485 ? 23.345 -13.363 -11.029 1.00 28.20 485 SER A O 1
ATOM 3764 N N . PRO A 1 486 ? 23.107 -12.603 -8.924 1.00 29.66 486 PRO A N 1
ATOM 3765 C CA . PRO A 1 486 ? 24.541 -12.412 -8.660 1.00 29.66 486 PRO A CA 1
ATOM 3766 C C . PRO A 1 486 ? 25.178 -13.477 -7.734 1.00 29.66 486 PRO A C 1
ATOM 3768 O O . PRO A 1 486 ? 24.490 -14.198 -7.011 1.00 29.66 486 PRO A O 1
ATOM 3771 N N . ASN A 1 487 ? 26.518 -13.538 -7.739 1.00 24.83 487 ASN A N 1
ATOM 3772 C CA . ASN A 1 487 ? 27.359 -14.457 -6.956 1.00 24.83 487 ASN A CA 1
ATOM 3773 C C . ASN A 1 487 ? 27.999 -13.782 -5.711 1.00 24.83 487 ASN A C 1
ATOM 3775 O O . ASN A 1 487 ? 28.155 -12.565 -5.662 1.00 24.83 487 ASN A O 1
ATOM 3779 N N . ASN A 1 488 ? 28.349 -14.611 -4.720 1.00 27.00 488 ASN A N 1
ATOM 3780 C CA . ASN A 1 488 ? 28.631 -14.331 -3.299 1.00 27.00 488 ASN A CA 1
ATOM 3781 C C . ASN A 1 488 ? 29.972 -13.649 -2.930 1.00 27.00 488 ASN A C 1
ATOM 3783 O O . ASN A 1 488 ? 30.989 -13.848 -3.589 1.00 27.00 488 ASN A O 1
ATOM 3787 N N . GLY A 1 489 ? 29.995 -13.045 -1.726 1.00 23.12 489 GLY A N 1
ATOM 3788 C CA . GLY A 1 489 ? 31.185 -12.832 -0.882 1.00 23.12 489 GLY A CA 1
ATOM 3789 C C . GLY A 1 489 ? 30.822 -12.595 0.602 1.00 23.12 489 GLY A C 1
ATOM 3790 O O . GLY A 1 489 ? 30.037 -11.704 0.907 1.00 23.12 489 GLY A O 1
ATOM 3791 N N . HIS A 1 490 ? 31.347 -13.430 1.509 1.00 25.70 490 HIS A N 1
ATOM 3792 C CA . HIS A 1 490 ? 31.124 -13.457 2.971 1.00 25.70 490 HIS A CA 1
ATOM 3793 C C . HIS A 1 490 ? 31.877 -12.359 3.745 1.00 25.70 490 HIS A C 1
ATOM 3795 O O . HIS A 1 490 ? 32.924 -11.947 3.275 1.00 25.70 490 HIS A O 1
ATOM 3801 N N . HIS A 1 491 ? 31.424 -12.003 4.963 1.00 25.56 491 HIS A N 1
ATOM 3802 C CA . HIS A 1 491 ? 32.247 -11.922 6.193 1.00 25.56 491 HIS A CA 1
ATOM 3803 C C . HIS A 1 491 ? 31.380 -11.725 7.460 1.00 25.56 491 HIS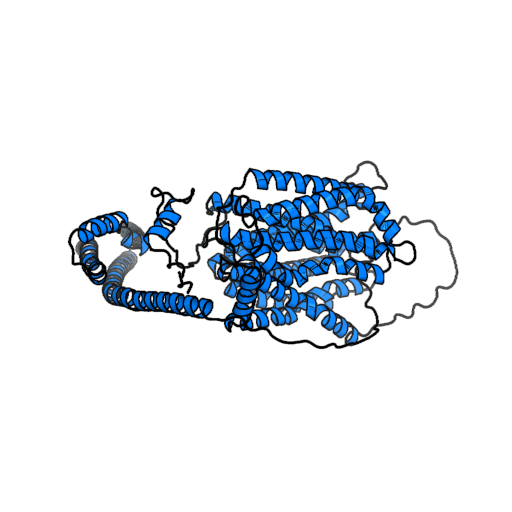 A C 1
ATOM 3805 O O . HIS A 1 491 ? 30.364 -11.036 7.438 1.00 25.56 491 HIS A O 1
ATOM 3811 N N . SER A 1 492 ? 31.800 -12.365 8.555 1.00 24.73 492 SER A N 1
ATOM 3812 C CA . SER A 1 492 ? 31.141 -12.459 9.868 1.00 24.73 492 SER A CA 1
ATOM 3813 C C . SER A 1 492 ? 31.885 -11.623 10.914 1.00 24.73 492 SER A C 1
ATOM 3815 O O . SER A 1 492 ? 33.111 -11.649 10.887 1.00 24.73 492 SER A O 1
ATOM 3817 N N . THR A 1 493 ? 31.193 -11.037 11.902 1.00 24.09 493 THR A N 1
ATOM 3818 C CA . THR A 1 493 ? 31.770 -10.758 13.238 1.00 24.09 493 THR A CA 1
ATOM 3819 C C . THR A 1 493 ? 30.706 -10.537 14.326 1.00 24.09 493 THR A C 1
ATOM 3821 O O . THR A 1 493 ? 29.682 -9.892 14.123 1.00 24.09 493 THR A O 1
ATOM 3824 N N . THR A 1 494 ? 30.999 -11.111 15.492 1.00 25.08 494 THR A N 1
ATOM 3825 C CA . THR A 1 494 ? 30.247 -11.197 16.757 1.00 25.08 494 THR A CA 1
ATOM 3826 C C . THR A 1 494 ? 30.705 -10.101 17.721 1.00 25.08 494 THR A C 1
ATOM 3828 O O . THR A 1 494 ? 31.907 -9.896 17.760 1.00 25.08 494 THR A O 1
ATOM 3831 N N . HIS A 1 495 ? 29.848 -9.496 18.567 1.00 25.61 495 HIS A N 1
ATOM 3832 C CA . HIS A 1 495 ? 30.280 -8.926 19.864 1.00 25.61 495 HIS A CA 1
ATOM 3833 C C . HIS A 1 495 ? 29.151 -8.781 20.914 1.00 25.61 495 HIS A C 1
ATOM 3835 O O . HIS A 1 495 ? 27.972 -8.677 20.591 1.00 25.61 495 HIS A O 1
ATOM 3841 N N . MET A 1 496 ? 29.596 -8.852 22.176 1.00 23.81 496 MET A N 1
ATOM 3842 C CA . MET A 1 496 ? 28.935 -9.091 23.469 1.00 23.81 496 MET A CA 1
ATOM 3843 C C . MET A 1 496 ? 28.041 -7.966 24.028 1.00 23.81 496 MET A C 1
ATOM 3845 O O . MET A 1 496 ? 28.258 -6.786 23.774 1.00 23.81 496 MET A O 1
ATOM 3849 N N . ALA A 1 497 ? 27.106 -8.382 24.892 1.00 27.56 497 ALA A N 1
ATOM 3850 C CA . ALA A 1 497 ? 26.273 -7.570 25.786 1.00 27.56 497 ALA A CA 1
ATOM 3851 C C . ALA A 1 497 ? 27.019 -7.064 27.043 1.00 27.56 497 ALA A C 1
ATOM 3853 O O . ALA A 1 497 ? 28.057 -7.625 27.404 1.00 27.56 497 ALA A O 1
ATOM 3854 N N . PRO A 1 498 ? 26.432 -6.090 27.772 1.00 27.16 498 PRO A N 1
ATOM 3855 C CA . PRO A 1 498 ? 26.381 -6.217 29.236 1.00 27.16 498 PRO A CA 1
ATOM 3856 C C . PRO A 1 498 ? 25.053 -5.809 29.930 1.00 27.16 498 PRO A C 1
ATOM 3858 O O . PRO A 1 498 ? 24.266 -5.017 29.417 1.00 27.16 498 PRO A O 1
ATOM 3861 N N . ALA A 1 499 ? 24.897 -6.425 31.115 1.00 24.67 499 ALA A N 1
ATOM 3862 C CA . ALA A 1 499 ? 24.009 -6.273 32.290 1.00 24.67 499 ALA A CA 1
ATOM 3863 C C . ALA A 1 499 ? 23.172 -4.981 32.437 1.00 24.67 499 ALA A C 1
ATOM 3865 O O . ALA A 1 499 ? 23.681 -3.881 32.263 1.00 24.67 499 ALA A O 1
ATOM 3866 N N . GLU A 1 500 ? 21.849 -5.061 32.638 1.00 28.70 500 GLU A N 1
ATOM 3867 C CA . GLU A 1 500 ? 21.088 -5.312 33.892 1.00 28.70 500 GLU A CA 1
ATOM 3868 C C . GLU A 1 500 ? 21.205 -4.211 34.963 1.00 28.70 500 GLU A C 1
ATOM 3870 O O . GLU A 1 500 ? 22.157 -4.165 35.734 1.00 28.70 500 GLU A O 1
ATOM 3875 N N . GLU A 1 501 ? 20.151 -3.390 35.074 1.00 27.66 501 GLU A N 1
ATOM 3876 C CA . GLU A 1 501 ? 19.855 -2.594 36.267 1.00 27.66 501 GLU A CA 1
ATOM 3877 C C . GLU A 1 501 ? 18.338 -2.650 36.546 1.00 27.66 501 GLU A C 1
ATOM 3879 O O . GLU A 1 501 ? 17.500 -2.256 35.729 1.00 27.66 501 GLU A O 1
ATOM 3884 N N . SER A 1 502 ? 17.977 -3.260 37.677 1.00 32.25 502 SER A N 1
ATOM 3885 C CA . SER A 1 502 ? 16.614 -3.633 38.068 1.00 32.25 502 SER A CA 1
ATOM 3886 C C . SER A 1 502 ? 15.848 -2.474 38.719 1.00 32.25 502 SER A C 1
ATOM 3888 O O . SER A 1 502 ? 16.263 -1.971 39.763 1.00 32.25 502 SER A O 1
ATOM 3890 N N . LEU A 1 503 ? 14.676 -2.111 38.183 1.00 31.91 503 LEU A N 1
ATOM 3891 C CA . LEU A 1 503 ? 13.757 -1.132 38.784 1.00 31.91 503 LEU A CA 1
ATOM 3892 C C . LEU A 1 503 ? 12.338 -1.717 38.953 1.00 31.91 503 LEU A C 1
ATOM 3894 O O . LEU A 1 503 ? 11.537 -1.716 38.026 1.00 31.91 503 LEU A O 1
ATOM 3898 N N . SER A 1 504 ? 12.079 -2.207 40.173 1.00 35.31 504 SER A N 1
ATOM 3899 C CA . SER A 1 504 ? 10.803 -2.401 40.904 1.00 35.31 504 SER A CA 1
ATOM 3900 C C . SER A 1 504 ? 9.482 -2.570 40.111 1.00 35.31 504 SER A C 1
ATOM 3902 O O . SER A 1 504 ? 8.845 -1.597 39.707 1.00 35.31 504 SER A O 1
ATOM 3904 N N . ASP A 1 505 ? 8.990 -3.817 40.042 1.00 44.41 505 ASP A N 1
ATOM 3905 C CA . ASP A 1 505 ? 7.747 -4.273 39.376 1.00 44.41 505 ASP A CA 1
ATOM 3906 C C . ASP A 1 505 ? 6.429 -4.068 40.168 1.00 44.41 505 ASP A C 1
ATOM 3908 O O . ASP A 1 505 ? 5.351 -4.513 39.762 1.00 44.41 505 ASP A O 1
ATOM 3912 N N . LEU A 1 506 ? 6.456 -3.366 41.302 1.00 39.34 506 LEU A N 1
ATOM 3913 C CA . LEU A 1 506 ? 5.283 -3.205 42.181 1.00 39.34 506 LEU A CA 1
ATOM 3914 C C . LEU A 1 506 ? 4.074 -2.453 41.564 1.00 39.34 506 LEU A C 1
ATOM 3916 O O . LEU A 1 506 ? 2.935 -2.832 41.855 1.00 39.34 506 LEU A O 1
ATOM 3920 N N . PRO A 1 507 ? 4.241 -1.428 40.701 1.00 38.53 507 PRO A N 1
ATOM 3921 C CA . PRO A 1 507 ? 3.106 -0.751 40.062 1.00 38.53 507 PRO A CA 1
ATOM 3922 C C . PRO A 1 507 ? 2.427 -1.602 38.978 1.00 38.53 507 PRO A C 1
ATOM 3924 O O . PRO A 1 507 ? 1.210 -1.520 38.795 1.00 38.53 507 PRO A O 1
ATOM 3927 N N . ALA A 1 508 ? 3.208 -2.438 38.286 1.00 40.72 508 ALA A N 1
ATOM 3928 C CA . ALA A 1 508 ? 2.728 -3.343 37.247 1.00 40.72 508 ALA A CA 1
ATOM 3929 C C . ALA A 1 508 ? 1.910 -4.494 37.850 1.00 40.72 508 ALA A C 1
ATOM 3931 O O . ALA A 1 508 ? 0.797 -4.747 37.390 1.00 40.72 508 ALA A O 1
ATOM 3932 N N . LEU A 1 509 ? 2.387 -5.094 38.951 1.00 36.44 509 LEU A N 1
ATOM 3933 C CA . LEU A 1 509 ? 1.627 -6.095 39.711 1.00 36.44 509 LEU A CA 1
ATOM 3934 C C . LEU A 1 509 ? 0.298 -5.534 40.240 1.00 36.44 509 LEU A C 1
ATOM 3936 O O . LEU A 1 509 ? -0.730 -6.203 40.159 1.00 36.44 509 LEU A O 1
ATOM 3940 N N . ARG A 1 510 ? 0.270 -4.281 40.714 1.00 42.19 510 ARG A N 1
ATOM 3941 C CA . ARG A 1 510 ? -0.970 -3.642 41.187 1.00 42.19 510 ARG A CA 1
ATOM 3942 C C . ARG A 1 510 ? -1.997 -3.449 40.061 1.00 42.19 510 ARG A C 1
ATOM 3944 O O . ARG A 1 510 ? -3.171 -3.736 40.278 1.00 42.19 510 ARG A O 1
ATOM 3951 N N . ARG A 1 511 ? -1.584 -3.005 38.865 1.00 43.84 511 ARG A N 1
ATOM 3952 C CA . ARG A 1 511 ? -2.490 -2.908 37.700 1.00 43.84 511 ARG A CA 1
ATOM 3953 C C . ARG A 1 511 ? -2.963 -4.282 37.240 1.00 43.84 511 ARG A C 1
ATOM 3955 O O . ARG A 1 511 ? -4.139 -4.446 36.947 1.00 43.84 511 ARG A O 1
ATOM 3962 N N . GLN A 1 512 ? -2.078 -5.274 37.233 1.00 37.94 512 GLN A N 1
ATOM 3963 C CA . GLN A 1 512 ? -2.422 -6.626 36.808 1.00 37.94 512 GLN A CA 1
ATOM 3964 C C . GLN A 1 512 ? -3.446 -7.282 37.748 1.00 37.94 512 GLN A C 1
ATOM 3966 O O . GLN A 1 512 ? -4.399 -7.874 37.254 1.00 37.94 512 GLN A O 1
ATOM 3971 N N . HIS A 1 513 ? -3.331 -7.106 39.070 1.00 41.28 513 HIS A N 1
ATOM 3972 C CA . HIS A 1 513 ? -4.308 -7.634 40.034 1.00 41.28 513 HIS A CA 1
ATOM 3973 C C . HIS A 1 513 ? -5.656 -6.898 40.018 1.00 41.28 513 HIS A C 1
ATOM 3975 O O . HIS A 1 513 ? -6.691 -7.542 40.160 1.00 41.28 513 HIS A O 1
ATOM 3981 N N . VAL A 1 514 ? -5.676 -5.579 39.794 1.00 41.00 514 VAL A N 1
ATOM 3982 C CA . VAL A 1 514 ? -6.932 -4.810 39.700 1.00 41.00 514 VAL A CA 1
ATOM 3983 C C . VAL A 1 514 ? -7.677 -5.131 38.403 1.00 41.00 514 VAL A C 1
ATOM 3985 O O . VAL A 1 514 ? -8.877 -5.390 38.430 1.00 41.00 514 VAL A O 1
ATOM 3988 N N . THR A 1 515 ? -6.973 -5.191 37.270 1.00 41.03 515 THR A N 1
ATOM 3989 C CA . THR A 1 515 ? -7.584 -5.522 35.976 1.00 41.03 515 THR A CA 1
ATOM 3990 C C . THR A 1 515 ? -7.986 -6.994 35.899 1.00 41.03 515 THR A C 1
ATOM 3992 O O . THR A 1 515 ? -9.027 -7.302 35.322 1.00 41.03 515 THR A O 1
ATOM 3995 N N . ALA A 1 516 ? -7.207 -7.905 36.496 1.00 40.81 516 ALA A N 1
ATOM 3996 C CA . ALA A 1 516 ? -7.586 -9.312 36.608 1.00 40.81 516 ALA A CA 1
ATOM 3997 C C . ALA A 1 516 ? -8.806 -9.491 37.518 1.00 40.81 516 ALA A C 1
ATOM 3999 O O . ALA A 1 516 ? -9.755 -10.129 37.088 1.00 40.81 516 ALA A O 1
ATOM 4000 N N . GLY A 1 517 ? -8.841 -8.857 38.696 1.00 36.31 517 GLY A N 1
ATOM 4001 C CA . GLY A 1 517 ? -9.982 -8.940 39.616 1.00 36.31 517 GLY A CA 1
ATOM 4002 C C . GLY A 1 517 ? -11.261 -8.303 39.065 1.00 36.31 517 GLY A C 1
ATOM 4003 O O . GLY A 1 517 ? -12.347 -8.842 39.253 1.00 36.31 517 GLY A O 1
ATOM 4004 N N . TYR A 1 518 ? -11.153 -7.201 38.315 1.00 43.03 518 TYR A N 1
ATOM 4005 C CA . TYR A 1 518 ? -12.297 -6.598 37.625 1.00 43.03 518 TYR A CA 1
ATOM 4006 C C . TYR A 1 518 ? -12.788 -7.473 36.466 1.00 43.03 518 TYR A C 1
ATOM 4008 O O . TYR A 1 518 ? -13.987 -7.693 36.335 1.00 43.03 518 TYR A O 1
ATOM 4016 N N . ARG A 1 519 ? -11.880 -8.031 35.649 1.00 44.53 519 ARG A N 1
ATOM 4017 C CA . ARG A 1 519 ? -12.244 -8.981 34.581 1.00 44.53 519 ARG A CA 1
ATOM 4018 C C . ARG A 1 519 ? -12.860 -10.257 35.137 1.00 44.53 519 ARG A C 1
ATOM 4020 O O . ARG A 1 519 ? -13.834 -10.740 34.573 1.00 44.53 519 ARG A O 1
ATOM 4027 N N . GLU A 1 520 ? -12.321 -10.772 36.233 1.00 45.50 520 GLU A N 1
ATOM 4028 C CA . GLU A 1 520 ? -12.838 -11.939 36.936 1.00 45.50 520 GLU A CA 1
ATOM 4029 C C . GLU A 1 520 ? -14.224 -11.637 37.512 1.00 45.50 520 GLU A C 1
ATOM 4031 O O . GLU A 1 520 ? -15.165 -12.357 37.196 1.00 45.50 520 GLU A O 1
ATOM 4036 N N . GLY A 1 521 ? -14.407 -10.503 38.195 1.00 43.16 521 GLY A N 1
ATOM 4037 C CA . GLY A 1 521 ? -15.709 -10.040 38.685 1.00 43.16 521 GLY A CA 1
ATOM 4038 C C . GLY A 1 521 ? -16.746 -9.840 37.576 1.00 43.16 521 GLY A C 1
ATOM 4039 O O . GLY A 1 521 ? -17.888 -10.262 37.730 1.00 43.16 521 GLY A O 1
ATOM 4040 N N . LEU A 1 522 ? -16.355 -9.283 36.425 1.00 47.84 522 LEU A N 1
ATOM 4041 C CA . LEU A 1 522 ? -17.241 -9.093 35.271 1.00 47.84 522 LEU A CA 1
ATOM 4042 C C . LEU A 1 522 ? -17.548 -10.414 34.556 1.00 47.84 522 LEU A C 1
ATOM 4044 O O . LEU A 1 522 ? -18.651 -10.593 34.050 1.00 47.84 522 LEU A O 1
ATOM 4048 N N . SER A 1 523 ? -16.591 -11.347 34.526 1.00 45.94 523 SER A N 1
ATOM 4049 C CA . SER A 1 523 ? -16.784 -12.692 33.975 1.00 45.94 523 SER A CA 1
ATOM 4050 C C . SER A 1 523 ? -17.675 -13.552 34.868 1.00 45.94 523 SER A C 1
ATOM 4052 O O . SER A 1 523 ? -18.551 -14.234 34.350 1.00 45.94 523 SER A O 1
ATOM 4054 N N . ILE A 1 524 ? -17.523 -13.455 36.193 1.00 49.16 524 ILE A N 1
ATOM 4055 C CA . ILE A 1 524 ? -18.360 -14.134 37.183 1.00 49.16 524 ILE A CA 1
ATOM 4056 C C . ILE A 1 524 ? -19.759 -13.520 37.165 1.00 49.16 524 ILE A C 1
ATOM 4058 O O . ILE A 1 524 ? -20.730 -14.263 37.118 1.00 49.16 524 ILE A O 1
ATOM 4062 N N . ALA A 1 525 ? -19.884 -12.189 37.122 1.00 45.22 525 ALA A N 1
ATOM 4063 C CA . ALA A 1 525 ? -21.176 -11.518 36.997 1.00 45.22 525 ALA A CA 1
ATOM 4064 C C . ALA A 1 525 ? -21.882 -11.901 35.690 1.00 45.22 525 ALA A C 1
ATOM 4066 O O . ALA A 1 525 ? -23.029 -12.329 35.743 1.00 45.22 525 ALA A O 1
ATOM 4067 N N . LYS A 1 526 ? -21.190 -11.854 34.538 1.00 46.66 526 LYS A N 1
ATOM 4068 C CA . LYS A 1 526 ? -21.740 -12.306 33.248 1.00 46.66 526 LYS A CA 1
ATOM 4069 C C . LYS A 1 526 ? -22.136 -13.778 33.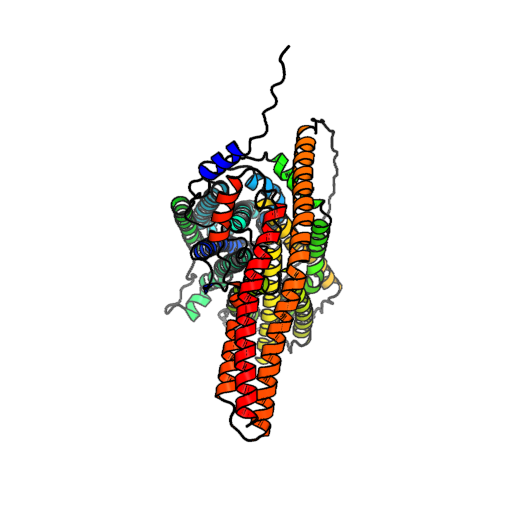274 1.00 46.66 526 LYS A C 1
ATOM 4071 O O . LYS A 1 526 ? -23.222 -14.104 32.820 1.00 46.66 526 LYS A O 1
ATOM 4076 N N . ALA A 1 527 ? -21.289 -14.660 33.801 1.00 50.34 527 ALA A N 1
ATOM 4077 C CA . ALA A 1 527 ? -21.603 -16.084 33.889 1.00 50.34 527 ALA A CA 1
ATOM 4078 C C . ALA A 1 527 ? -22.815 -16.344 34.798 1.00 50.34 527 ALA A C 1
ATOM 4080 O O . ALA A 1 527 ? -23.626 -17.212 34.496 1.00 50.34 527 ALA A O 1
ATOM 4081 N N . LYS A 1 528 ? -22.967 -15.571 35.880 1.00 49.44 528 LYS A N 1
ATOM 4082 C CA . LYS A 1 528 ? -24.043 -15.745 36.859 1.00 49.44 528 LYS A CA 1
ATOM 4083 C C . LYS A 1 528 ? -25.384 -15.171 36.386 1.00 49.44 528 LYS A C 1
ATOM 4085 O O . LYS A 1 528 ? -26.407 -15.800 36.622 1.00 49.44 528 LYS A O 1
ATOM 4090 N N . THR A 1 529 ? -25.394 -14.029 35.693 1.00 51.56 529 THR A N 1
ATOM 4091 C CA . THR A 1 529 ? -26.637 -13.373 35.241 1.00 51.56 529 THR A CA 1
ATOM 4092 C C . THR A 1 529 ? -27.087 -13.804 33.847 1.00 51.56 529 THR A C 1
ATOM 4094 O O . THR A 1 529 ? -28.286 -13.951 33.625 1.00 51.56 529 THR A O 1
ATOM 4097 N N . ILE A 1 530 ? -26.165 -14.063 32.909 1.00 51.19 530 ILE A N 1
ATOM 4098 C CA . ILE A 1 530 ? -26.527 -14.497 31.548 1.00 51.19 530 ILE A CA 1
ATOM 4099 C C . ILE A 1 530 ? -27.070 -15.921 31.572 1.00 51.19 530 ILE A C 1
ATOM 4101 O O . ILE A 1 530 ? -28.071 -16.185 30.913 1.00 51.19 530 ILE A O 1
ATOM 4105 N N . GLN A 1 531 ? -26.452 -16.825 32.339 1.00 54.84 531 GLN A N 1
ATOM 4106 C CA . GLN A 1 531 ? -26.932 -18.202 32.418 1.00 54.84 531 GLN A CA 1
ATOM 4107 C C . GLN A 1 531 ? -28.294 -18.266 33.112 1.00 54.84 531 GLN A C 1
ATOM 4109 O O . GLN A 1 531 ? -29.191 -18.898 32.583 1.00 54.84 531 GLN A O 1
ATOM 4114 N N . ALA A 1 532 ? -28.499 -17.534 34.213 1.00 55.06 532 ALA A N 1
ATOM 4115 C CA . ALA A 1 532 ? -29.803 -17.472 34.876 1.00 55.06 532 ALA A CA 1
ATOM 4116 C C . ALA A 1 532 ? -30.890 -16.834 33.989 1.00 55.06 532 ALA A C 1
ATOM 4118 O O . ALA A 1 532 ? -32.018 -17.320 33.952 1.00 55.06 532 ALA A O 1
ATOM 4119 N N . GLY A 1 533 ? -30.554 -15.780 33.234 1.00 54.56 533 GLY A N 1
ATOM 4120 C CA . GLY A 1 533 ? -31.463 -15.178 32.255 1.00 54.56 533 GLY A CA 1
ATOM 4121 C C . GLY A 1 533 ? -31.785 -16.116 31.088 1.00 54.56 533 GLY A C 1
ATOM 4122 O O . GLY A 1 533 ? -32.934 -16.192 30.658 1.00 54.56 533 GLY A O 1
ATOM 4123 N N . PHE A 1 534 ? -30.798 -16.878 30.611 1.00 54.12 534 PHE A N 1
ATOM 4124 C CA . PHE A 1 534 ? -30.996 -17.916 29.603 1.00 54.12 534 PHE A CA 1
ATOM 4125 C C . PHE A 1 534 ? -31.845 -19.066 30.150 1.00 54.12 534 PHE A C 1
ATOM 4127 O O . PHE A 1 534 ? -32.817 -19.441 29.513 1.00 54.12 534 PHE A O 1
ATOM 4134 N N . ASP A 1 535 ? -31.550 -19.581 31.341 1.00 57.44 535 ASP A N 1
ATOM 4135 C CA . ASP A 1 535 ? -32.279 -20.688 31.965 1.00 57.44 535 ASP A CA 1
ATOM 4136 C C . ASP A 1 535 ? -33.739 -20.305 32.272 1.00 57.44 535 ASP A C 1
ATOM 4138 O O . ASP A 1 535 ? -34.629 -21.149 32.173 1.00 57.44 535 ASP A O 1
ATOM 4142 N N . ALA A 1 536 ? -34.008 -19.031 32.582 1.00 59.94 536 ALA A N 1
ATOM 4143 C CA . ALA A 1 536 ? -35.361 -18.504 32.756 1.00 59.94 536 ALA A CA 1
ATOM 4144 C C . ALA A 1 536 ? -36.089 -18.254 31.419 1.00 59.94 536 ALA A C 1
ATOM 4146 O O . ALA A 1 536 ? -37.282 -18.530 31.304 1.00 59.94 536 ALA A O 1
ATOM 4147 N N . GLY A 1 537 ? -35.392 -17.737 30.402 1.00 53.47 537 GLY A N 1
ATOM 4148 C CA . GLY A 1 537 ? -35.984 -17.391 29.104 1.00 53.47 537 GLY A CA 1
ATOM 4149 C C . GLY A 1 537 ? -36.087 -18.557 28.115 1.00 53.47 537 GLY A C 1
ATOM 4150 O O . GLY A 1 537 ? -36.951 -18.550 27.241 1.00 53.47 537 GLY A O 1
ATOM 4151 N N . TYR A 1 538 ? -35.235 -19.575 28.242 1.00 60.03 538 TYR A N 1
ATOM 4152 C CA . TYR A 1 538 ? -35.145 -20.696 27.306 1.00 60.03 538 TYR A CA 1
ATOM 4153 C C . TYR A 1 538 ? -36.415 -21.562 27.285 1.00 60.03 538 TYR A C 1
ATOM 4155 O O . TYR A 1 538 ? -36.920 -21.805 26.187 1.00 60.03 538 TYR A O 1
ATOM 4163 N N . PRO A 1 539 ? -37.007 -21.975 28.428 1.00 67.62 539 PRO A N 1
ATOM 4164 C CA . PRO A 1 539 ? -38.272 -22.713 28.424 1.00 67.62 539 PRO A CA 1
ATOM 4165 C C . PRO A 1 539 ? -39.408 -21.931 27.751 1.00 67.62 539 PRO A C 1
ATOM 4167 O O . PRO A 1 539 ? -40.146 -22.493 26.945 1.00 67.62 539 PRO A O 1
ATOM 4170 N N . LEU A 1 540 ? -39.487 -20.620 28.009 1.00 65.25 540 LEU A N 1
ATOM 4171 C CA . LEU A 1 540 ? -40.476 -19.731 27.400 1.00 65.25 540 LEU A CA 1
ATOM 4172 C C . LEU A 1 540 ? -40.269 -19.605 25.882 1.00 65.25 540 LEU A C 1
ATOM 4174 O O . LEU A 1 540 ? -41.220 -19.697 25.109 1.00 65.25 540 LEU A O 1
ATOM 4178 N N . GLY A 1 541 ? -39.022 -19.439 25.435 1.00 63.44 541 GLY A N 1
ATOM 4179 C CA . GLY A 1 541 ? -38.686 -19.404 24.011 1.00 63.44 541 GLY A CA 1
ATOM 4180 C C . GLY A 1 541 ? -39.039 -20.707 23.287 1.00 63.44 541 GLY A C 1
ATOM 4181 O O . GLY A 1 541 ? -39.515 -20.669 22.151 1.00 63.44 541 GLY A O 1
ATOM 4182 N N . VAL A 1 542 ? -38.866 -21.857 23.950 1.00 68.44 542 VAL A N 1
ATOM 4183 C CA . VAL A 1 542 ? -39.276 -23.170 23.428 1.00 68.44 542 VAL A CA 1
ATOM 4184 C C . VAL A 1 542 ? -40.799 -23.268 23.307 1.00 68.44 542 VAL A C 1
ATOM 4186 O O . VAL A 1 542 ? -41.292 -23.712 22.272 1.00 68.44 542 VAL A O 1
ATOM 4189 N N . GLU A 1 543 ? -41.553 -22.828 24.313 1.00 69.31 543 GLU A N 1
ATOM 4190 C CA . GLU A 1 543 ? -43.022 -22.859 24.304 1.00 69.31 543 GLU A CA 1
ATOM 4191 C C . GLU A 1 543 ? -43.621 -21.946 23.220 1.00 69.31 543 GLU A C 1
ATOM 4193 O O . GLU A 1 543 ? -44.477 -22.369 22.434 1.00 69.31 543 GLU A O 1
ATOM 4198 N N . LEU A 1 544 ? -43.103 -20.721 23.098 1.00 67.19 544 LEU A N 1
ATOM 4199 C CA . LEU A 1 544 ? -43.498 -19.775 22.051 1.00 67.19 544 LEU A CA 1
ATOM 4200 C C . LEU A 1 544 ? -43.141 -20.309 20.658 1.00 67.19 544 LEU A C 1
ATOM 4202 O O . LEU A 1 544 ? -43.971 -20.278 19.747 1.00 67.19 544 LEU A O 1
ATOM 4206 N N . GLY A 1 545 ? -41.938 -20.869 20.498 1.00 70.38 545 GLY A N 1
ATOM 4207 C CA . GLY A 1 545 ? -41.491 -21.480 19.246 1.00 70.38 545 GLY A CA 1
ATOM 4208 C C . GLY A 1 545 ? -42.354 -22.672 18.820 1.00 70.38 545 GLY A C 1
ATOM 4209 O O . GLY A 1 545 ? -42.719 -22.781 17.648 1.00 70.38 545 GLY A O 1
ATOM 4210 N N . LEU A 1 546 ? -42.742 -23.535 19.764 1.00 73.06 546 LEU A N 1
ATOM 4211 C CA . LEU A 1 546 ? -43.658 -24.651 19.509 1.00 73.06 546 LEU A CA 1
ATOM 4212 C C . LEU A 1 546 ? -45.045 -24.165 19.079 1.00 73.06 546 LEU A C 1
ATOM 4214 O O . LEU A 1 546 ? -45.643 -24.743 18.172 1.00 73.06 546 LEU A O 1
ATOM 4218 N N . THR A 1 547 ? -45.543 -23.095 19.693 1.00 72.31 547 THR A N 1
ATOM 4219 C CA . THR A 1 547 ? -46.869 -22.540 19.390 1.00 72.31 547 THR A CA 1
ATOM 4220 C C . THR A 1 547 ? -46.902 -21.890 18.006 1.00 72.31 547 THR A C 1
ATOM 4222 O O . THR A 1 547 ? -47.778 -22.203 17.199 1.00 72.31 547 THR A O 1
ATOM 4225 N N . VAL A 1 548 ? -45.889 -21.087 17.662 1.00 78.44 548 VAL A N 1
ATOM 4226 C CA . VAL A 1 548 ? -45.718 -20.540 16.302 1.00 78.44 548 VAL A CA 1
ATOM 4227 C C . VAL A 1 548 ? -45.595 -21.670 15.271 1.00 78.44 548 VAL A C 1
ATOM 4229 O O . VAL A 1 548 ? -46.227 -21.627 14.213 1.00 78.44 548 VAL A O 1
ATOM 4232 N N . GLY A 1 549 ? -44.844 -22.726 15.599 1.00 76.75 549 GLY A N 1
ATOM 4233 C CA . GLY A 1 549 ? -44.721 -23.918 14.761 1.00 76.75 549 GLY A CA 1
ATOM 4234 C C . GLY A 1 549 ? -46.058 -24.627 14.512 1.00 76.75 549 GLY A C 1
ATOM 4235 O O . GLY A 1 549 ? -46.343 -25.009 13.377 1.00 76.75 549 GLY A O 1
ATOM 4236 N N . ARG A 1 550 ? -46.912 -24.758 15.537 1.00 78.25 550 ARG A N 1
ATOM 4237 C CA . ARG A 1 550 ? -48.266 -25.327 15.399 1.00 78.25 550 ARG A CA 1
ATOM 4238 C C . ARG A 1 550 ? -49.151 -24.483 14.487 1.00 78.25 550 ARG A C 1
ATOM 4240 O O . ARG A 1 550 ? -49.803 -25.045 13.610 1.00 78.25 550 ARG A O 1
ATOM 4247 N N . VAL A 1 551 ? -49.134 -23.158 14.640 1.00 77.06 551 VAL A N 1
ATOM 4248 C CA . VAL A 1 551 ? -49.900 -22.228 13.790 1.00 77.06 551 VAL A CA 1
ATOM 4249 C C . VAL A 1 551 ? -49.522 -22.392 12.315 1.00 77.06 551 VAL A C 1
ATOM 4251 O O . VAL A 1 551 ? -50.401 -22.537 11.463 1.00 77.06 551 VAL A O 1
ATOM 4254 N N . PHE A 1 552 ? -48.223 -22.441 12.001 1.00 81.44 552 PHE A N 1
ATOM 4255 C CA . PHE A 1 552 ? -47.761 -22.683 10.631 1.00 81.44 552 PHE A CA 1
ATOM 4256 C C . PHE A 1 552 ? -48.139 -24.072 10.121 1.00 81.44 552 PHE A C 1
ATOM 4258 O O . PHE A 1 552 ? -48.646 -24.184 9.005 1.00 81.44 552 PHE A O 1
ATOM 4265 N N . GLY A 1 553 ? -47.959 -25.111 10.940 1.00 78.69 553 GLY A N 1
ATOM 4266 C CA . GLY A 1 553 ? -48.301 -26.483 10.569 1.00 78.69 553 GLY A CA 1
ATOM 4267 C C . GLY A 1 553 ? -49.786 -26.661 10.248 1.00 78.69 553 GLY A C 1
ATOM 4268 O O . GLY A 1 553 ? -50.125 -27.290 9.247 1.00 78.69 553 GLY A O 1
ATOM 4269 N N . ILE A 1 554 ? -50.679 -26.064 11.044 1.00 79.94 554 ILE A N 1
ATOM 4270 C CA . ILE A 1 554 ? -52.129 -26.105 10.809 1.00 79.94 554 ILE A CA 1
ATOM 4271 C C . ILE A 1 554 ? -52.485 -25.369 9.512 1.00 79.94 554 ILE A C 1
ATOM 4273 O O . ILE A 1 554 ? -53.217 -25.910 8.686 1.00 79.94 554 ILE A O 1
ATOM 4277 N N . LEU A 1 555 ? -51.945 -24.165 9.292 1.00 78.69 555 LEU A N 1
ATOM 4278 C CA . LEU A 1 555 ? -52.200 -23.399 8.068 1.00 78.69 555 LEU A CA 1
ATOM 4279 C C . LEU A 1 555 ? -51.735 -24.145 6.811 1.00 78.69 555 LEU A C 1
ATOM 4281 O O . LEU A 1 555 ? -52.481 -24.227 5.836 1.00 78.69 555 LEU A O 1
ATOM 4285 N N . GLU A 1 556 ? -50.532 -24.719 6.833 1.00 83.38 556 GLU A N 1
ATOM 4286 C CA . GLU A 1 556 ? -49.994 -25.488 5.707 1.00 83.38 556 GLU A CA 1
ATOM 4287 C C . GLU A 1 556 ? -50.796 -26.778 5.467 1.00 83.38 556 GLU A C 1
ATOM 4289 O O . GLU A 1 556 ? -51.091 -27.109 4.315 1.00 83.38 556 GLU A O 1
ATOM 4294 N N . ALA A 1 557 ? -51.251 -27.454 6.529 1.00 79.75 557 ALA A N 1
ATOM 4295 C CA . ALA A 1 557 ? -52.111 -28.631 6.420 1.00 79.75 557 ALA A CA 1
ATOM 4296 C C . ALA A 1 557 ? -53.487 -28.310 5.808 1.00 79.75 557 ALA A C 1
ATOM 4298 O O . ALA A 1 557 ? -53.955 -29.046 4.938 1.00 79.75 557 ALA A O 1
ATOM 4299 N N . ILE A 1 558 ? -54.127 -27.202 6.208 1.00 80.31 558 ILE A N 1
ATOM 4300 C CA . ILE A 1 558 ? -55.421 -26.772 5.647 1.00 80.31 558 ILE A CA 1
ATOM 4301 C C . ILE A 1 558 ? -55.264 -26.375 4.177 1.00 80.31 558 ILE A C 1
ATOM 4303 O O . ILE A 1 558 ? -56.112 -26.732 3.357 1.00 80.31 558 ILE A O 1
ATOM 4307 N N . ILE A 1 559 ? -54.182 -25.675 3.816 1.00 81.31 559 ILE A N 1
ATOM 4308 C CA . ILE A 1 559 ? -53.890 -25.329 2.416 1.00 81.31 559 ILE A CA 1
ATOM 4309 C C . ILE A 1 559 ? -53.756 -26.606 1.584 1.00 81.31 559 ILE A C 1
ATOM 4311 O O . ILE A 1 559 ? -54.469 -26.751 0.593 1.00 81.31 559 ILE A O 1
ATOM 4315 N N . ALA A 1 560 ? -52.933 -27.562 2.024 1.00 80.81 560 ALA A N 1
ATOM 4316 C CA . ALA A 1 560 ? -52.729 -28.822 1.314 1.00 80.81 560 ALA A CA 1
ATOM 4317 C C . ALA A 1 560 ? -54.028 -29.645 1.183 1.00 80.81 560 ALA A C 1
ATOM 4319 O O . ALA A 1 560 ? -54.308 -30.214 0.126 1.00 80.81 560 ALA A O 1
ATOM 4320 N N . ALA A 1 561 ? -54.855 -29.685 2.233 1.00 79.00 561 ALA A N 1
ATOM 4321 C CA . ALA A 1 561 ? -56.157 -30.352 2.199 1.00 79.00 561 ALA A CA 1
ATOM 4322 C C . ALA A 1 561 ? -57.140 -29.664 1.234 1.00 79.00 561 ALA A C 1
ATOM 4324 O O . ALA A 1 561 ? -57.856 -30.339 0.491 1.00 79.00 561 ALA A O 1
ATOM 4325 N N . THR A 1 562 ? -57.140 -28.328 1.200 1.00 80.56 562 THR A N 1
ATOM 4326 C CA . THR A 1 562 ? -57.999 -27.526 0.316 1.00 80.56 562 THR A CA 1
ATOM 4327 C C . THR A 1 562 ? -57.608 -27.719 -1.151 1.00 80.56 562 THR A C 1
ATOM 4329 O O . THR A 1 562 ? -58.481 -27.990 -1.977 1.00 80.56 562 THR A O 1
ATOM 4332 N N . GLU A 1 563 ? -56.310 -27.699 -1.466 1.00 81.19 563 GLU A N 1
ATOM 4333 C CA . GLU A 1 563 ? -55.793 -27.963 -2.818 1.00 81.19 563 GLU A CA 1
ATOM 4334 C C . GLU A 1 563 ? -56.162 -29.370 -3.298 1.00 81.19 563 GLU A C 1
ATOM 4336 O O . GLU A 1 563 ? -56.618 -29.551 -4.427 1.00 81.19 563 GLU A O 1
ATOM 4341 N N . LYS A 1 564 ? -56.062 -30.370 -2.413 1.00 81.12 564 LYS A N 1
ATOM 4342 C CA . LYS A 1 564 ? -56.450 -31.754 -2.719 1.00 81.12 564 LYS A CA 1
ATOM 4343 C C . LYS A 1 564 ? -57.957 -31.918 -2.958 1.00 81.12 564 LYS A C 1
ATOM 4345 O O . LYS A 1 564 ? -58.360 -32.830 -3.675 1.00 81.12 564 LYS A O 1
ATOM 4350 N N . SER A 1 565 ? -58.786 -31.040 -2.389 1.00 77.75 565 SER A N 1
ATOM 4351 C CA . SER A 1 565 ? -60.242 -31.014 -2.601 1.00 77.75 565 SER A CA 1
ATOM 4352 C C . SER A 1 565 ? -60.682 -30.282 -3.881 1.00 77.75 565 SER A C 1
ATOM 4354 O O . SER A 1 565 ? -61.879 -30.201 -4.153 1.00 77.75 565 SER A O 1
ATOM 4356 N N . GLY A 1 566 ? -59.740 -29.744 -4.668 1.00 73.75 566 GLY A N 1
ATOM 4357 C CA . GLY A 1 566 ? -60.025 -29.011 -5.908 1.00 73.75 566 GLY A CA 1
ATOM 4358 C C . GLY A 1 566 ? -60.563 -27.589 -5.700 1.00 73.75 566 GLY A C 1
ATOM 4359 O O . GLY A 1 566 ? -61.082 -26.994 -6.642 1.00 73.75 566 GLY A O 1
ATOM 4360 N N . ARG A 1 567 ? -60.463 -27.043 -4.480 1.00 75.62 567 ARG A N 1
ATOM 4361 C CA . ARG A 1 567 ? -60.833 -25.658 -4.142 1.00 75.62 567 ARG A CA 1
ATOM 4362 C C . ARG A 1 567 ? -59.587 -24.769 -4.111 1.00 75.62 567 ARG A C 1
ATOM 4364 O O . ARG A 1 567 ? -58.509 -25.216 -3.732 1.00 75.62 567 ARG A O 1
ATOM 4371 N N . GLU A 1 568 ? -59.743 -23.499 -4.470 1.00 76.69 568 GLU A N 1
ATOM 4372 C CA . GLU A 1 568 ? -58.639 -22.536 -4.560 1.00 76.69 568 GLU A CA 1
ATOM 4373 C C . GLU A 1 568 ? -58.352 -21.885 -3.182 1.00 76.69 568 GLU A C 1
ATOM 4375 O O . GLU A 1 568 ? -59.238 -21.244 -2.606 1.00 76.69 568 GLU A O 1
ATOM 4380 N N . PRO A 1 569 ? -57.149 -22.052 -2.592 1.00 77.56 569 PRO A N 1
ATOM 4381 C CA . PRO A 1 569 ? -56.856 -21.640 -1.213 1.00 77.56 569 PRO A CA 1
ATOM 4382 C C . PRO A 1 569 ? -56.282 -20.212 -1.097 1.00 77.56 569 PRO A C 1
ATOM 4384 O O . PRO A 1 569 ? -55.499 -19.939 -0.187 1.00 77.56 569 PRO A O 1
ATOM 4387 N N . ASP A 1 570 ? -56.624 -19.280 -1.987 1.00 76.94 570 ASP A N 1
ATOM 4388 C CA . ASP A 1 570 ? -55.945 -17.971 -2.081 1.00 76.94 570 ASP A CA 1
ATOM 4389 C C . ASP A 1 570 ? -55.990 -17.147 -0.788 1.00 76.94 570 ASP A C 1
ATOM 4391 O O . ASP A 1 570 ? -54.996 -16.540 -0.372 1.00 76.94 570 ASP A O 1
ATOM 4395 N N . LYS A 1 571 ? -57.126 -17.185 -0.082 1.00 75.19 571 LYS A N 1
ATOM 4396 C CA . LYS A 1 571 ? -57.274 -16.521 1.222 1.00 75.19 571 LYS A CA 1
ATOM 4397 C C . LYS A 1 571 ? -56.375 -17.149 2.292 1.00 75.19 571 LYS A C 1
ATOM 4399 O O . LYS A 1 571 ? -55.810 -16.427 3.108 1.00 75.19 571 LYS A O 1
ATOM 4404 N N . LEU A 1 572 ? -56.200 -18.471 2.264 1.00 75.38 572 LEU A N 1
ATOM 4405 C CA . LEU A 1 572 ? -55.356 -19.207 3.211 1.00 75.38 572 LEU A CA 1
ATOM 4406 C C . LEU A 1 572 ? -53.865 -18.978 2.932 1.00 75.38 572 LEU A C 1
ATOM 4408 O O . LEU A 1 572 ? -53.095 -18.758 3.863 1.00 75.38 572 LEU A O 1
ATOM 4412 N N . LYS A 1 573 ? -53.464 -18.934 1.655 1.00 79.50 573 LYS A N 1
ATOM 4413 C CA . LYS A 1 573 ? -52.096 -18.566 1.251 1.00 79.50 573 LYS A CA 1
ATOM 4414 C C . LYS A 1 573 ? -51.750 -17.141 1.683 1.00 79.50 573 LYS A C 1
ATOM 4416 O O . LYS A 1 573 ? -50.669 -16.906 2.216 1.00 79.50 573 LYS A O 1
ATOM 4421 N N . THR A 1 574 ? -52.691 -16.209 1.536 1.00 79.75 574 THR A N 1
ATOM 4422 C CA . THR A 1 574 ? -52.533 -14.822 2.007 1.00 79.75 574 THR A CA 1
ATOM 4423 C C . THR A 1 574 ? -52.368 -14.754 3.531 1.00 79.75 574 THR A C 1
ATOM 4425 O O . THR A 1 574 ? -51.503 -14.033 4.029 1.00 79.75 574 THR A O 1
ATOM 4428 N N . LEU A 1 575 ? -53.145 -15.544 4.280 1.00 76.31 575 LEU A N 1
ATOM 4429 C CA . LEU A 1 575 ? -53.018 -15.656 5.738 1.00 76.31 575 LEU A CA 1
ATOM 4430 C C . LEU A 1 575 ? -51.675 -16.261 6.167 1.00 76.31 575 LEU A C 1
ATOM 4432 O O . LEU A 1 575 ? -51.065 -15.754 7.103 1.00 76.31 575 LEU A O 1
ATOM 4436 N N . LEU A 1 576 ? -51.170 -17.276 5.458 1.00 78.81 576 LEU A N 1
ATOM 4437 C CA . LEU A 1 576 ? -49.853 -17.861 5.728 1.00 78.81 576 LEU A CA 1
ATOM 4438 C C . LEU A 1 576 ? -48.721 -16.850 5.508 1.00 78.81 576 LEU A C 1
ATOM 4440 O O . LEU A 1 576 ? -47.801 -16.779 6.317 1.00 78.81 576 LEU A O 1
ATOM 4444 N N . VAL A 1 577 ? -48.790 -16.041 4.446 1.00 81.12 577 VAL A N 1
ATOM 4445 C CA . VAL A 1 577 ? -47.807 -14.972 4.188 1.00 81.12 577 VAL A CA 1
ATOM 4446 C C . VAL A 1 577 ? -47.843 -13.915 5.293 1.00 81.12 577 VAL A C 1
ATOM 4448 O O . VAL A 1 577 ? -46.791 -13.468 5.749 1.00 81.12 577 VAL A O 1
ATOM 4451 N N . ARG A 1 578 ? -49.039 -13.547 5.766 1.00 79.25 578 ARG A N 1
ATOM 4452 C CA . ARG A 1 578 ? -49.203 -12.620 6.891 1.00 79.25 578 ARG A CA 1
ATOM 4453 C C . ARG A 1 578 ? -48.627 -13.194 8.188 1.00 79.25 578 ARG A C 1
ATOM 4455 O O . ARG A 1 578 ? -47.816 -12.529 8.824 1.00 79.25 578 ARG A O 1
ATOM 4462 N N . ALA A 1 579 ? -48.958 -14.439 8.525 1.00 77.25 579 ALA A N 1
ATOM 4463 C CA . ALA A 1 579 ? -48.440 -15.120 9.709 1.00 77.25 579 ALA A CA 1
ATOM 4464 C C . ALA A 1 579 ? -46.907 -15.264 9.655 1.00 77.25 579 ALA A C 1
ATOM 4466 O O . ALA A 1 579 ? -46.226 -14.976 10.634 1.00 77.25 579 ALA A O 1
ATOM 4467 N N . LYS A 1 580 ? -46.339 -15.619 8.491 1.00 79.19 580 LYS A N 1
ATOM 4468 C CA . LYS A 1 580 ? -44.881 -15.695 8.276 1.00 79.19 580 LYS A CA 1
ATOM 4469 C C . LYS A 1 580 ? -44.178 -14.344 8.388 1.00 79.19 580 LYS A C 1
ATOM 4471 O O . LYS A 1 580 ? -42.971 -14.337 8.583 1.00 79.19 580 LYS A O 1
ATOM 4476 N N . ARG A 1 581 ? -44.892 -13.220 8.258 1.00 75.81 581 ARG A N 1
ATOM 4477 C CA . ARG A 1 581 ? -44.355 -11.864 8.449 1.00 75.81 581 ARG A CA 1
ATOM 4478 C C . ARG A 1 581 ? -44.468 -11.408 9.905 1.00 75.81 581 ARG A C 1
ATOM 4480 O O . ARG A 1 581 ? -43.505 -10.864 10.441 1.00 75.81 581 ARG A O 1
ATOM 4487 N N . GLU A 1 582 ? -45.622 -11.618 10.530 1.00 72.12 582 GLU A N 1
ATOM 4488 C CA . GLU A 1 582 ? -45.923 -11.146 11.890 1.00 72.12 582 GLU A CA 1
ATOM 4489 C C . GLU A 1 582 ? -45.260 -12.008 12.981 1.00 72.12 582 GLU A C 1
ATOM 4491 O O . GLU A 1 582 ? -44.833 -11.474 13.998 1.00 72.12 582 GLU A O 1
ATOM 4496 N N . LEU A 1 583 ? -45.080 -13.315 12.751 1.00 73.75 583 LEU A N 1
ATOM 4497 C CA . LEU A 1 583 ? -44.495 -14.258 13.721 1.00 73.75 583 LEU A CA 1
ATOM 4498 C C . LEU A 1 583 ? -42.991 -14.520 13.497 1.00 73.75 583 LEU A C 1
ATOM 4500 O O . LEU A 1 583 ? -42.457 -15.536 13.941 1.00 73.75 583 LEU A O 1
ATOM 4504 N N . THR A 1 584 ? -42.289 -13.636 12.780 1.00 68.06 584 THR A N 1
ATOM 4505 C CA . THR A 1 584 ? -40.819 -13.713 12.697 1.00 68.06 584 THR A CA 1
ATOM 4506 C C . THR A 1 584 ? -40.193 -13.299 14.022 1.00 68.06 584 THR A C 1
ATOM 4508 O O . THR A 1 584 ? -40.704 -12.403 14.684 1.00 68.06 584 THR A O 1
ATOM 4511 N N . VAL A 1 585 ? -39.061 -13.907 14.393 1.00 60.91 585 VAL A N 1
ATOM 4512 C CA . VAL A 1 585 ? -38.369 -13.612 15.664 1.00 60.91 585 VAL A CA 1
ATOM 4513 C C . VAL A 1 585 ? -38.162 -12.103 15.904 1.00 60.91 585 VAL A C 1
ATOM 4515 O O . VAL A 1 585 ? -38.466 -11.664 17.008 1.00 60.91 585 VAL A O 1
ATOM 4518 N N . PRO A 1 586 ? -37.732 -11.281 14.922 1.00 55.53 586 PRO A N 1
ATOM 4519 C CA . PRO A 1 586 ? -37.566 -9.842 15.137 1.00 55.53 586 PRO A CA 1
ATOM 4520 C C . PRO A 1 586 ? -38.895 -9.115 15.393 1.00 55.53 586 PRO A C 1
ATOM 4522 O O . PRO A 1 586 ? -39.008 -8.397 16.378 1.00 55.53 586 PRO A O 1
ATOM 4525 N N . ASN A 1 587 ? -39.921 -9.361 14.572 1.00 60.41 587 ASN A N 1
ATOM 4526 C CA . ASN A 1 587 ? -41.207 -8.653 14.660 1.00 60.41 587 ASN A CA 1
ATOM 4527 C C . ASN A 1 587 ? -42.055 -9.124 15.854 1.00 60.41 587 ASN A C 1
ATOM 4529 O O . ASN A 1 587 ? -42.843 -8.371 16.420 1.00 60.41 587 ASN A O 1
ATOM 4533 N N . PHE A 1 588 ? -41.898 -10.387 16.257 1.00 61.84 588 PHE A N 1
ATOM 4534 C CA . PHE A 1 588 ? -42.591 -10.956 17.408 1.00 61.84 588 PHE A CA 1
ATOM 4535 C C . PHE A 1 588 ? -42.052 -10.391 18.729 1.00 61.84 588 PHE A C 1
ATOM 4537 O O . PHE A 1 588 ? -42.819 -10.233 19.682 1.00 61.84 588 PHE A O 1
ATOM 4544 N N . LEU A 1 589 ? -40.757 -10.051 18.765 1.00 57.91 589 LEU A N 1
ATOM 4545 C CA . LEU A 1 589 ? -40.049 -9.523 19.935 1.00 57.91 589 LEU A CA 1
ATOM 4546 C C . LEU A 1 589 ? -39.929 -7.984 19.957 1.00 57.91 589 LEU A C 1
ATOM 4548 O O . LEU A 1 589 ? -39.519 -7.433 20.972 1.00 57.91 589 LEU A O 1
ATOM 4552 N N . GLU A 1 590 ? -40.335 -7.285 18.892 1.00 50.38 590 GLU A N 1
ATOM 4553 C CA . GLU A 1 590 ? -40.166 -5.829 18.681 1.00 50.38 590 GLU A CA 1
ATOM 4554 C C . GLU A 1 590 ? -40.941 -4.913 19.657 1.00 50.38 590 GLU A C 1
ATOM 4556 O O . GLU A 1 590 ? -40.798 -3.698 19.605 1.00 50.38 590 GLU A O 1
ATOM 4561 N N . GLY A 1 591 ? -41.755 -5.467 20.563 1.00 48.03 591 GLY A N 1
ATOM 4562 C CA . GLY A 1 591 ? -42.532 -4.702 21.553 1.00 48.03 591 GLY A CA 1
ATOM 4563 C C . GLY A 1 591 ? -41.773 -4.311 22.827 1.00 48.03 591 GLY A C 1
ATOM 4564 O O . GLY A 1 591 ? -42.377 -3.753 23.737 1.00 48.03 591 GLY A O 1
ATOM 4565 N N . VAL A 1 592 ? -40.479 -4.625 22.932 1.00 48.25 592 VAL A N 1
ATOM 4566 C CA . VAL A 1 592 ? -39.654 -4.272 24.095 1.00 48.25 592 VAL A CA 1
ATOM 4567 C C . VAL A 1 592 ? -38.960 -2.938 23.818 1.00 48.25 592 VAL A C 1
ATOM 4569 O O . VAL A 1 592 ? -37.871 -2.904 23.253 1.00 48.25 592 VAL A O 1
ATOM 4572 N N . ASN A 1 593 ? -39.600 -1.826 24.187 1.00 41.88 593 ASN A N 1
ATOM 4573 C CA . ASN A 1 593 ? -38.939 -0.521 24.190 1.00 41.88 593 ASN A CA 1
ATOM 4574 C C . ASN A 1 593 ? -37.942 -0.455 25.358 1.00 41.88 593 ASN A C 1
ATOM 4576 O O . ASN A 1 593 ? -38.337 -0.512 26.524 1.00 41.88 593 ASN A O 1
ATOM 4580 N N . ASP A 1 594 ? -36.657 -0.260 25.051 1.00 41.06 594 ASP A N 1
ATOM 4581 C CA . ASP A 1 594 ? -35.600 -0.018 26.049 1.00 41.06 594 ASP A CA 1
ATOM 4582 C C . ASP A 1 594 ? -35.891 1.220 26.932 1.00 41.06 594 ASP A C 1
ATOM 4584 O O . ASP A 1 594 ? -35.400 1.314 28.058 1.00 41.06 594 ASP A O 1
ATOM 4588 N N . GLU A 1 595 ? -36.727 2.158 26.463 1.00 39.25 595 GLU A N 1
ATOM 4589 C CA . GLU A 1 595 ? -37.142 3.348 27.221 1.00 39.25 595 GLU A CA 1
ATOM 4590 C C . GLU A 1 595 ? -38.062 3.034 28.414 1.00 39.25 595 GLU A C 1
ATOM 4592 O O . GLU A 1 595 ? -37.927 3.673 29.462 1.00 39.25 595 GLU A O 1
ATOM 4597 N N . ASP A 1 596 ? -38.951 2.040 28.300 1.00 39.38 596 ASP A N 1
ATOM 4598 C CA . ASP A 1 596 ? -39.829 1.633 29.409 1.00 39.38 596 ASP A CA 1
ATOM 4599 C C . ASP A 1 596 ? -39.039 0.837 30.461 1.00 39.38 596 ASP A C 1
ATOM 4601 O O . ASP A 1 596 ? -39.184 1.073 31.661 1.00 39.38 596 ASP A O 1
ATOM 4605 N N . LEU A 1 597 ? -38.083 0.010 30.016 1.00 40.16 597 LEU A N 1
ATOM 4606 C CA . LEU A 1 597 ? -37.072 -0.618 30.878 1.00 40.16 597 LEU A CA 1
ATOM 4607 C C . LEU A 1 597 ? -36.235 0.428 31.631 1.00 40.16 597 LEU A C 1
ATOM 4609 O O . LEU A 1 597 ? -35.975 0.278 32.824 1.00 40.16 597 LEU A O 1
ATOM 4613 N N . GLY A 1 598 ? -35.832 1.509 30.957 1.00 38.19 598 GLY A N 1
ATOM 4614 C CA . GLY A 1 598 ? -35.088 2.623 31.551 1.00 38.19 598 GLY A CA 1
ATOM 4615 C C . GLY A 1 598 ? -35.873 3.401 32.611 1.00 38.19 598 GLY A C 1
ATOM 4616 O O . GLY A 1 598 ? -35.327 3.736 33.667 1.00 38.19 598 GLY A O 1
ATOM 4617 N N . ARG A 1 599 ? -37.159 3.671 32.356 1.00 36.97 599 ARG A N 1
ATOM 4618 C CA . ARG A 1 599 ? -38.049 4.377 33.293 1.00 36.97 599 ARG A CA 1
ATOM 4619 C C . ARG A 1 599 ? -38.373 3.555 34.537 1.00 36.97 599 ARG A C 1
ATOM 4621 O O . ARG A 1 599 ? -38.334 4.101 35.643 1.00 36.97 599 ARG A O 1
ATOM 4628 N N . ASP A 1 600 ? -38.628 2.261 34.388 1.00 37.34 600 ASP A N 1
ATOM 4629 C CA . ASP A 1 600 ? -38.914 1.387 35.528 1.00 37.34 600 ASP A CA 1
ATOM 4630 C C . ASP A 1 600 ? -37.663 1.143 36.388 1.00 37.34 600 ASP A C 1
ATOM 4632 O O . ASP A 1 600 ? -37.755 1.149 37.619 1.00 37.34 600 ASP A O 1
ATOM 4636 N N . MET A 1 601 ? -36.469 1.080 35.776 1.00 38.59 601 MET A N 1
ATOM 4637 C CA . MET A 1 601 ? -35.186 1.042 36.497 1.00 38.59 601 MET A CA 1
ATOM 4638 C C . MET A 1 601 ? -34.968 2.274 37.388 1.00 38.59 601 MET A C 1
ATOM 4640 O O . MET A 1 601 ? -34.534 2.134 38.535 1.00 38.59 601 MET A O 1
ATOM 4644 N N . ALA A 1 602 ? -35.296 3.474 36.895 1.00 40.56 602 ALA A N 1
ATOM 4645 C CA . ALA A 1 602 ? -35.176 4.714 37.666 1.00 40.56 602 ALA A CA 1
ATOM 4646 C C . ALA A 1 602 ? -36.199 4.793 38.814 1.00 40.56 602 ALA A C 1
ATOM 4648 O O . ALA A 1 602 ? -35.912 5.352 39.873 1.00 40.56 602 ALA A O 1
ATOM 4649 N N . THR A 1 603 ? -37.380 4.202 38.623 1.00 39.66 603 THR A N 1
ATOM 4650 C CA . THR A 1 603 ? -38.469 4.229 39.608 1.00 39.66 603 THR A CA 1
ATOM 4651 C C . THR A 1 603 ? -38.273 3.177 40.710 1.00 39.66 603 THR A C 1
ATOM 4653 O O . THR A 1 603 ? -38.590 3.438 41.869 1.00 39.66 603 THR A O 1
ATOM 4656 N N . GLN A 1 604 ? -37.681 2.016 40.398 1.00 39.94 604 GLN A N 1
ATOM 4657 C CA . GLN A 1 604 ? -37.370 0.967 41.382 1.00 39.94 604 GLN A CA 1
ATOM 4658 C C . GLN A 1 604 ? -36.082 1.222 42.177 1.00 39.94 604 GLN A C 1
ATOM 4660 O O . GLN A 1 604 ? -36.023 0.839 43.341 1.00 39.94 604 GLN A O 1
ATOM 4665 N N . GLN A 1 605 ? -35.084 1.921 41.622 1.00 41.88 605 GLN A N 1
ATOM 4666 C CA . GLN A 1 605 ? -33.912 2.360 42.400 1.00 41.88 605 GLN A CA 1
ATOM 4667 C C . GLN A 1 605 ? -34.248 3.406 43.473 1.00 41.88 605 GLN A C 1
ATOM 4669 O O . GLN A 1 605 ? -33.483 3.564 44.418 1.00 41.88 605 GLN A O 1
ATOM 4674 N N . ALA A 1 606 ? -35.389 4.093 43.362 1.00 42.34 606 ALA A N 1
ATOM 4675 C CA . ALA A 1 606 ? -35.870 5.014 44.391 1.00 42.34 606 ALA A CA 1
ATOM 4676 C C . ALA A 1 606 ? -36.485 4.301 45.616 1.00 42.34 606 ALA A C 1
ATOM 4678 O O . ALA A 1 606 ? -36.654 4.929 46.658 1.00 42.34 606 ALA A O 1
ATOM 4679 N N . ASN A 1 607 ? -36.795 3.001 45.514 1.00 40.69 607 ASN A N 1
ATOM 4680 C CA . ASN A 1 607 ? -37.264 2.166 46.620 1.00 40.69 607 ASN A CA 1
ATOM 4681 C C . ASN A 1 607 ? -36.172 1.146 46.974 1.00 40.69 607 ASN A C 1
ATOM 4683 O O . ASN A 1 607 ? -36.079 0.071 46.383 1.00 40.69 607 ASN A O 1
ATOM 4687 N N . ASP A 1 608 ? -35.329 1.504 47.940 1.00 43.06 608 ASP A N 1
ATOM 4688 C CA . ASP A 1 608 ? -34.200 0.717 48.447 1.00 43.06 608 ASP A CA 1
ATOM 4689 C C . ASP A 1 608 ? -34.585 -0.729 48.832 1.00 43.06 608 ASP A C 1
ATOM 4691 O O . ASP A 1 608 ? -34.959 -0.964 49.978 1.00 43.06 608 ASP A O 1
ATOM 4695 N N . GLN A 1 609 ? -34.473 -1.700 47.905 1.00 38.28 609 GLN A N 1
ATOM 4696 C CA . GLN A 1 609 ? -34.165 -3.128 48.180 1.00 38.28 609 GLN A CA 1
ATOM 4697 C C . GLN A 1 609 ? -34.131 -4.088 46.968 1.00 38.28 609 GLN A C 1
ATOM 4699 O O . GLN A 1 609 ? -34.076 -5.301 47.168 1.00 38.28 609 GLN A O 1
ATOM 4704 N N . ALA A 1 610 ? -34.109 -3.627 45.714 1.00 37.84 610 ALA A N 1
ATOM 4705 C CA . ALA A 1 610 ? -33.999 -4.543 44.572 1.00 37.84 610 ALA A CA 1
ATOM 4706 C C . ALA A 1 610 ? -32.533 -4.763 44.142 1.00 37.84 610 ALA A C 1
ATOM 4708 O O . ALA A 1 610 ? -31.907 -3.907 43.521 1.00 37.84 610 ALA A O 1
ATOM 4709 N N . THR A 1 611 ? -31.968 -5.935 44.447 1.00 42.38 611 THR A N 1
ATOM 4710 C CA . THR A 1 611 ? -30.741 -6.428 43.798 1.00 42.38 611 THR A CA 1
ATOM 4711 C C . THR A 1 611 ? -30.974 -6.634 42.297 1.00 42.38 611 THR A C 1
ATOM 4713 O O . THR A 1 611 ? -32.057 -7.069 41.908 1.00 42.38 611 THR A O 1
ATOM 4716 N N . HIS A 1 612 ? -29.942 -6.421 41.466 1.00 41.09 612 HIS A N 1
ATOM 4717 C CA . HIS A 1 612 ? -29.953 -6.662 40.008 1.00 41.09 612 HIS A CA 1
ATOM 4718 C C . HIS A 1 612 ? -30.533 -8.034 39.578 1.00 41.09 612 HIS A C 1
ATOM 4720 O O . HIS A 1 612 ? -30.983 -8.168 38.443 1.00 41.09 612 HIS A O 1
ATOM 4726 N N . ASP A 1 613 ? -30.573 -9.025 40.475 1.00 38.41 613 ASP A N 1
ATOM 4727 C CA . ASP A 1 613 ? -31.158 -10.357 40.255 1.00 38.41 613 ASP A CA 1
ATOM 4728 C C . ASP A 1 613 ? -32.704 -10.371 40.120 1.00 38.41 613 ASP A C 1
ATOM 4730 O O . ASP A 1 613 ? -33.262 -11.313 39.558 1.00 38.41 613 ASP A O 1
ATOM 4734 N N . GLY A 1 614 ? -33.421 -9.351 40.613 1.00 36.19 614 GLY A N 1
ATOM 4735 C CA . GLY A 1 614 ? -34.895 -9.353 40.671 1.00 36.19 614 GLY A CA 1
ATOM 4736 C C . GLY A 1 614 ? -35.620 -8.861 39.410 1.00 36.19 614 GLY A C 1
ATOM 4737 O O . GLY A 1 614 ? -36.808 -9.119 39.241 1.00 36.19 614 GLY A O 1
ATOM 4738 N N . ILE A 1 615 ? -34.926 -8.153 38.516 1.00 42.34 615 ILE A N 1
ATOM 4739 C CA . ILE A 1 615 ? -35.576 -7.386 37.437 1.00 42.34 615 ILE A CA 1
ATOM 4740 C C . ILE A 1 615 ? -35.835 -8.268 36.201 1.00 42.34 615 ILE A C 1
ATOM 4742 O O . ILE A 1 615 ? -36.912 -8.220 35.610 1.00 42.34 615 ILE A O 1
ATOM 4746 N N . GLY A 1 616 ? -34.904 -9.166 35.858 1.00 41.03 616 GLY A N 1
ATOM 4747 C CA . GLY A 1 616 ? -35.084 -10.114 34.746 1.00 41.03 616 GLY A CA 1
ATOM 4748 C C . GLY A 1 616 ? -36.155 -11.183 35.005 1.00 41.03 616 GLY A C 1
ATOM 4749 O O . GLY A 1 616 ? -36.758 -11.701 34.069 1.00 41.03 616 GLY A O 1
ATOM 4750 N N . THR A 1 617 ? -36.431 -11.488 36.275 1.00 40.91 617 THR A N 1
ATOM 4751 C CA . THR A 1 617 ? -37.401 -12.511 36.692 1.00 40.91 617 THR A CA 1
ATOM 4752 C C . THR A 1 617 ? -38.846 -12.004 36.740 1.00 40.91 617 THR A C 1
ATOM 4754 O O . THR A 1 617 ? -39.762 -12.820 36.656 1.00 40.91 617 THR A O 1
ATOM 4757 N N . GLN A 1 618 ? -39.079 -10.687 36.818 1.00 41.69 618 GLN A N 1
ATOM 4758 C CA . GLN A 1 618 ? -40.430 -10.107 36.917 1.00 41.69 618 GLN A CA 1
ATOM 4759 C C . GLN A 1 618 ? -41.032 -9.638 35.582 1.00 41.69 618 GLN A C 1
ATOM 4761 O O . GLN A 1 618 ? -42.254 -9.660 35.444 1.00 41.69 618 GLN A O 1
ATOM 4766 N N . HIS A 1 619 ? -40.219 -9.275 34.582 1.00 45.34 619 HIS A N 1
ATOM 4767 C CA . HIS A 1 619 ? -40.725 -8.793 33.284 1.00 45.34 619 HIS A CA 1
ATOM 4768 C C . HIS A 1 619 ? -40.968 -9.904 32.247 1.00 45.34 619 HIS A C 1
ATOM 4770 O O . HIS A 1 619 ? -41.903 -9.801 31.451 1.00 45.34 619 HIS A O 1
ATOM 4776 N N . ALA A 1 620 ? -40.199 -11.001 32.282 1.00 46.53 620 ALA A N 1
ATOM 4777 C CA . ALA A 1 620 ? -40.413 -12.151 31.395 1.00 46.53 620 ALA A CA 1
ATOM 4778 C C . ALA A 1 620 ? -41.832 -12.769 31.497 1.00 46.53 620 ALA A C 1
ATOM 4780 O O . ALA A 1 620 ? -42.408 -13.074 30.453 1.00 46.53 620 ALA A O 1
ATOM 4781 N N . PRO A 1 621 ? -42.457 -12.895 32.690 1.00 44.12 621 PRO A N 1
ATOM 4782 C CA . PRO A 1 621 ? -43.826 -13.403 32.827 1.00 44.12 621 PRO A CA 1
ATOM 4783 C C . PRO A 1 621 ? -44.910 -12.486 32.237 1.00 44.12 621 PRO A C 1
ATOM 4785 O O . PRO A 1 621 ? -45.925 -12.980 31.752 1.00 44.12 621 PRO A O 1
ATOM 4788 N N . ILE A 1 622 ? -44.718 -11.162 32.274 1.00 50.38 622 ILE A N 1
ATOM 4789 C CA . ILE A 1 622 ? -45.703 -10.186 31.772 1.00 50.38 622 ILE A CA 1
ATOM 4790 C C . ILE A 1 622 ? -45.695 -10.178 30.240 1.00 50.38 622 ILE A C 1
ATOM 4792 O O . ILE A 1 622 ? -46.748 -10.306 29.619 1.00 50.38 622 ILE A O 1
ATOM 4796 N N . PHE A 1 623 ? -44.502 -10.141 29.639 1.00 53.69 623 PHE A N 1
ATOM 4797 C CA . PHE A 1 623 ? -44.325 -10.255 28.189 1.00 53.69 623 PHE A CA 1
ATOM 4798 C C . PHE A 1 623 ? -44.813 -11.609 27.653 1.00 53.69 623 PHE A C 1
ATOM 4800 O O . PHE A 1 623 ? -45.486 -11.673 26.623 1.00 53.69 623 PHE A O 1
ATOM 4807 N N . ALA A 1 624 ? -44.522 -12.696 28.378 1.00 51.41 624 ALA A N 1
ATOM 4808 C CA . ALA A 1 624 ? -45.031 -14.026 28.058 1.00 51.41 624 ALA A CA 1
ATOM 4809 C C . ALA A 1 624 ? -46.560 -14.041 27.987 1.00 51.41 624 ALA A C 1
ATOM 4811 O O . ALA A 1 624 ? -47.122 -14.570 27.034 1.00 51.41 624 ALA A O 1
ATOM 4812 N N . LYS A 1 625 ? -47.233 -13.425 28.962 1.00 53.53 625 LYS A N 1
ATOM 4813 C CA . LYS A 1 625 ? -48.694 -13.418 29.046 1.00 53.53 625 LYS A CA 1
ATOM 4814 C C . LYS A 1 625 ? -49.349 -12.707 27.857 1.00 53.53 625 LYS A C 1
ATOM 4816 O O . LYS A 1 625 ? -50.253 -13.263 27.246 1.00 53.53 625 LYS A O 1
ATOM 4821 N N . GLU A 1 626 ? -48.857 -11.527 27.488 1.00 59.47 626 GLU A N 1
ATOM 4822 C CA . GLU A 1 626 ? -49.408 -10.739 26.374 1.00 59.47 626 GLU A CA 1
ATOM 4823 C C . GLU A 1 626 ? -49.212 -11.438 25.015 1.00 59.47 626 GLU A C 1
ATOM 4825 O O . GLU A 1 626 ? -50.087 -11.423 24.147 1.00 59.47 626 GLU A O 1
ATOM 4830 N N . LYS A 1 627 ? -48.079 -12.127 24.837 1.00 61.31 627 LYS A N 1
ATOM 4831 C CA . LYS A 1 627 ? -47.785 -12.894 23.618 1.00 61.31 627 LYS A CA 1
ATOM 4832 C C . LYS A 1 627 ? -48.540 -14.220 23.545 1.00 61.31 627 LYS A C 1
ATOM 4834 O O . LYS A 1 627 ? -48.937 -14.622 22.451 1.00 61.31 627 LYS A O 1
ATOM 4839 N N . VAL A 1 628 ? -48.776 -14.875 24.681 1.00 59.78 628 VAL A N 1
ATOM 4840 C CA . VAL A 1 628 ? -49.644 -16.059 24.773 1.00 59.78 628 VAL A CA 1
ATOM 4841 C C . VAL A 1 628 ? -51.086 -15.694 24.412 1.00 59.78 628 VAL A C 1
ATOM 4843 O O . VAL A 1 628 ? -51.688 -16.387 23.598 1.00 59.78 628 VAL A O 1
ATOM 4846 N N . GLU A 1 629 ? -51.608 -14.564 24.896 1.00 63.84 629 GLU A N 1
ATOM 4847 C CA . GLU A 1 629 ? -52.954 -14.085 24.537 1.00 63.84 629 GLU A CA 1
ATOM 4848 C C . GLU A 1 629 ? -53.101 -13.818 23.024 1.00 63.84 629 GLU A C 1
ATOM 4850 O O . GLU A 1 629 ? -54.104 -14.211 22.423 1.00 63.84 629 GLU A O 1
ATOM 4855 N N . GLN A 1 630 ? -52.080 -13.238 22.373 1.00 63.75 630 GLN A N 1
ATOM 4856 C CA . GLN A 1 630 ? -52.065 -13.068 20.910 1.00 63.75 630 GLN A CA 1
ATOM 4857 C C . GLN A 1 630 ? -52.093 -14.413 20.166 1.00 63.75 630 GLN A C 1
ATOM 4859 O O . GLN A 1 630 ? -52.785 -14.554 19.157 1.00 63.75 630 GLN A O 1
ATOM 4864 N N . LEU A 1 631 ? -51.353 -15.415 20.647 1.00 63.88 631 LEU A N 1
ATOM 4865 C CA . LEU A 1 631 ? -51.316 -16.745 20.033 1.00 63.88 631 LEU A CA 1
ATOM 4866 C C . LEU A 1 631 ? -52.640 -17.505 20.216 1.00 63.88 631 LEU A C 1
ATOM 4868 O O . LEU A 1 631 ? -53.109 -18.132 19.265 1.00 63.88 631 LEU A O 1
ATOM 4872 N N . GLU A 1 632 ? -53.289 -17.386 21.375 1.00 67.06 632 GLU A N 1
ATOM 4873 C CA . GLU A 1 632 ? -54.630 -17.939 21.607 1.00 67.06 632 GLU A CA 1
ATOM 4874 C C . GLU A 1 632 ? -55.692 -17.308 20.690 1.00 67.06 632 GLU A C 1
ATOM 4876 O O . GLU A 1 632 ? -56.653 -17.969 20.284 1.00 67.06 632 GLU A O 1
ATOM 4881 N N . GLU A 1 633 ? -55.549 -16.026 20.344 1.00 68.75 633 GLU A N 1
ATOM 4882 C CA . GLU A 1 633 ? -56.443 -15.357 19.396 1.00 68.75 633 GLU A CA 1
ATOM 4883 C C . GLU A 1 633 ? -56.293 -15.936 17.979 1.00 68.75 633 GLU A C 1
ATOM 4885 O O . GLU A 1 633 ? -57.293 -16.240 17.319 1.00 68.75 633 GLU A O 1
ATOM 4890 N N . TRP A 1 634 ? -55.054 -16.177 17.540 1.00 67.50 634 TRP A N 1
ATOM 4891 C CA . TRP A 1 634 ? -54.767 -16.869 16.281 1.00 67.50 634 TRP A CA 1
ATOM 4892 C C . TRP A 1 634 ? -55.328 -18.294 16.260 1.00 67.50 634 TRP A C 1
ATOM 4894 O O . TRP A 1 634 ? -55.923 -18.701 15.259 1.00 67.50 634 TRP A O 1
ATOM 4904 N N . GLU A 1 635 ? -55.202 -19.036 17.359 1.00 65.69 635 GLU A N 1
ATOM 4905 C CA . GLU A 1 635 ? -55.731 -20.397 17.482 1.00 65.69 635 GLU A CA 1
ATOM 4906 C C . GLU A 1 635 ? -57.267 -20.420 17.392 1.00 65.69 635 GLU A C 1
ATOM 4908 O O . GLU A 1 635 ? -57.828 -21.168 16.590 1.00 65.69 635 GLU A O 1
ATOM 4913 N N . LYS A 1 636 ? -57.963 -19.498 18.074 1.00 69.31 636 LYS A N 1
ATOM 4914 C CA . LYS A 1 636 ? -59.430 -19.335 17.969 1.00 69.31 636 LYS A CA 1
ATOM 4915 C C . LYS A 1 636 ? -59.889 -18.981 16.552 1.00 69.31 636 LYS A C 1
ATOM 4917 O O . LYS A 1 636 ? -60.965 -19.404 16.115 1.00 69.31 636 LYS A O 1
ATOM 4922 N N . VAL A 1 637 ? -59.112 -18.177 15.826 1.00 67.94 637 VAL A N 1
ATOM 4923 C CA . VAL A 1 637 ? -59.393 -17.831 14.423 1.00 67.94 637 VAL A CA 1
ATOM 4924 C C . VAL A 1 637 ? -59.230 -19.056 13.517 1.00 67.94 637 VAL A C 1
ATOM 4926 O O . VAL A 1 637 ? -60.070 -19.283 12.640 1.00 67.94 637 VAL A O 1
ATOM 4929 N N . LEU A 1 638 ? -58.204 -19.876 13.754 1.00 64.69 638 LEU A N 1
ATOM 4930 C CA . LEU A 1 638 ? -57.967 -21.122 13.023 1.00 64.69 638 LEU A CA 1
ATOM 4931 C C . LEU A 1 638 ? -59.045 -22.174 13.303 1.00 64.69 638 LEU A C 1
ATOM 4933 O O . LEU A 1 638 ? -59.576 -22.747 12.353 1.00 64.69 638 LEU A O 1
ATOM 4937 N N . GLU A 1 639 ? -59.449 -22.369 14.559 1.00 65.56 639 GLU A N 1
ATOM 4938 C CA . GLU A 1 639 ? -60.536 -23.287 14.929 1.00 65.56 639 GLU A CA 1
ATOM 4939 C C . GLU A 1 639 ? -61.866 -22.907 14.268 1.00 65.56 639 GLU A C 1
ATOM 4941 O O . GLU A 1 639 ? -62.568 -23.769 13.727 1.00 65.56 639 GLU A O 1
ATOM 4946 N N . LYS A 1 640 ? -62.199 -21.607 14.239 1.00 65.38 640 LYS A N 1
ATOM 4947 C CA . LYS A 1 640 ? -63.397 -21.091 13.552 1.00 65.38 640 LYS A CA 1
ATOM 4948 C C . LYS A 1 640 ? -63.348 -21.297 12.040 1.00 65.38 640 LYS A C 1
ATOM 4950 O O . LYS A 1 640 ? -64.393 -21.495 11.419 1.00 65.38 640 LYS A O 1
ATOM 4955 N N . MET A 1 641 ? -62.165 -21.224 11.428 1.00 61.94 641 MET A N 1
ATOM 4956 C CA . MET A 1 641 ? -61.997 -21.527 10.004 1.00 61.94 641 MET A CA 1
ATOM 4957 C C . MET A 1 641 ? -62.136 -23.027 9.728 1.00 61.94 641 MET A C 1
ATOM 4959 O O . MET A 1 641 ? -62.819 -23.398 8.775 1.00 61.94 641 MET A O 1
ATOM 4963 N N . PHE A 1 642 ? -61.582 -23.875 10.598 1.00 57.09 642 PHE A N 1
ATOM 4964 C CA . PHE A 1 642 ? -61.682 -25.333 10.497 1.00 57.09 642 PHE A CA 1
ATOM 4965 C C . PHE A 1 642 ? -63.137 -25.814 10.599 1.00 57.09 642 PHE A C 1
ATOM 4967 O O . PHE A 1 642 ? -63.595 -26.604 9.777 1.00 57.09 642 PHE A O 1
ATOM 4974 N N . THR A 1 643 ? -63.904 -25.277 11.553 1.00 57.28 643 THR A N 1
ATOM 4975 C CA . THR A 1 643 ? -65.327 -25.623 11.735 1.00 57.28 643 THR A CA 1
ATOM 4976 C C . THR A 1 643 ? -66.234 -25.081 10.630 1.00 57.28 643 THR A C 1
ATOM 4978 O O . THR A 1 643 ? -67.230 -25.721 10.307 1.00 57.28 643 THR A O 1
ATOM 4981 N N . LYS A 1 644 ? -65.900 -23.944 10.000 1.00 54.06 644 LYS A N 1
ATOM 4982 C CA . LYS A 1 644 ? -66.660 -23.408 8.854 1.00 54.06 644 LYS A CA 1
ATOM 4983 C C . LYS A 1 644 ? -66.366 -24.090 7.516 1.00 54.06 644 LYS A C 1
ATOM 4985 O O . LYS A 1 644 ? -67.189 -23.966 6.619 1.00 54.06 644 LYS A O 1
ATOM 4990 N N . GLN A 1 645 ? -65.212 -24.737 7.351 1.00 48.84 645 GLN A N 1
ATOM 4991 C CA . GLN A 1 645 ? -64.875 -25.499 6.137 1.00 48.84 645 GLN A CA 1
ATOM 4992 C C . GLN A 1 645 ? -65.243 -26.990 6.231 1.00 48.84 645 GLN A C 1
ATOM 4994 O O . GLN A 1 645 ? -65.280 -27.657 5.198 1.00 48.84 645 GLN A O 1
ATOM 4999 N N . ALA A 1 646 ? -65.496 -27.502 7.442 1.00 41.44 646 ALA A N 1
ATOM 5000 C CA . ALA A 1 646 ? -65.966 -28.867 7.697 1.00 41.44 646 ALA A CA 1
ATOM 5001 C C . ALA A 1 646 ? -67.504 -29.033 7.617 1.00 41.44 646 ALA A C 1
ATOM 5003 O O . ALA A 1 646 ? -67.991 -30.162 7.681 1.00 41.44 646 ALA A O 1
ATOM 5004 N N . LEU A 1 647 ? -68.245 -27.927 7.467 1.00 34.06 647 LEU A N 1
ATOM 5005 C CA . LEU A 1 647 ? -69.651 -27.852 7.035 1.00 34.06 647 LEU A CA 1
ATOM 5006 C C . LEU A 1 647 ? -69.698 -27.502 5.542 1.00 34.06 647 LEU A C 1
ATOM 5008 O O . LEU A 1 647 ? -70.627 -27.989 4.862 1.00 34.06 647 LEU A O 1
#

Nearest PDB structures (foldseek):
  7l16-assembly1_A  TM=6.917E-01  e=2.818E-05  Salmonella enterica subsp. enterica serovar Typhimurium str. LT2
  7oix-assembly1_B  TM=5.802E-01  e=1.217E-04  Homo sapiens
  6wbv-assembly1_A  TM=6.763E-01  e=1.668E-03  Homo sapiens
  8dl6-assembly1_A  TM=6.446E-01  e=7.431E-04  Homo sapiens
  6w4s-assembly1_F  TM=6.156E-01  e=1.058E-02  Homo sapiens

Radius of gyration: 32.86 Å; Cα contacts (8 Å, |Δi|>4): 636; chains: 1; bounding box: 102×54×104 Å

Mean predicted aligned error: 17.5 Å